Protein AF-A0A3R9EX61-F1 (afdb_monomer_lite)

Sequence (382 aa):
MPEFNLQQVPESCFEPVTIGGFVVTLVDIEPVDGGFRWIYRVDNVTPNSPALSNWVLAIEEPCLDFISDPRASEVFLTTDPAPTELFPVDFENPGRTPQPGCPEGSPCGAGIRLDGFAFIPDQGELGELQPGFSQLFAFTFNQPQIATTACASISAGGVTACGLICVPDCIVCPDACECPEDNNTFTCTATVPTSCFTIPEEVATEDVLFGFCIVDQEVVAPTEEDVCQAPAEVFVCGQTLICCCDVFPWTRTVTLDIQFNVPKTADCQTENLYECCFETITVEQTCFTCNIDDNPFPEEDLTCEDIEVIINSVVVNEAGTSADINYTVELPECEVPLEEPPVGTPPGNTCPPPAPAPRNTQPVNKTAINMPTVNSAKRRKR

pLDDT: mean 73.31, std 19.22, range [28.22, 94.25]

Organism: NCBI:txid285983

Radius of gyration: 32.58 Å; chains: 1; bounding box: 108×89×68 Å

Secondary structure (DSSP, 8-state):
------S---GGGGS-EEETTEEEEEEEEEEETTEEEEEEEEE--STTPPPEEEEEE---TTGGGGEEEEEEPPPEETTSPPPS--EE-----TTSS-PPPPPTT-TT-TTPPPPSEEE---SGGG--B-TTEEEEEEEEESS---EEEEEEEEEETTEEEEEEEEEE-----TTBPPPP----EEEEEEE--TTTEE--S---GGG-EEEEEEEEEEEEPPPTT--EEEEEEEEETTEEEEEEEEEEEEEEEEEEEEEEEEEEEETT--S-EEEEEEEEEEEEEEEEES-STT--S--SPPPTTS-EEEEEEEEE-TTSSEEEEEEEEEPPP-----PPPPSPPP----PPPPPPPP---PPP------------------

Structure (mmCIF, N/CA/C/O backbone):
data_AF-A0A3R9EX61-F1
#
_entry.id   AF-A0A3R9EX61-F1
#
loop_
_atom_site.group_PDB
_atom_site.id
_atom_site.type_symbol
_atom_site.label_atom_id
_atom_site.label_alt_id
_atom_site.label_comp_id
_atom_site.label_asym_id
_atom_site.label_entity_id
_atom_site.label_seq_id
_atom_site.pdbx_PDB_ins_code
_atom_site.Cartn_x
_atom_site.Cartn_y
_atom_site.Cartn_z
_atom_site.occupancy
_atom_site.B_iso_or_equiv
_atom_site.auth_seq_id
_atom_site.auth_comp_id
_atom_site.auth_asym_id
_atom_site.auth_atom_id
_atom_site.pdbx_PDB_model_num
ATOM 1 N N . MET A 1 1 ? -26.188 0.012 -15.722 1.00 29.38 1 MET A N 1
ATOM 2 C CA . MET A 1 1 ? -25.584 -1.028 -14.867 1.00 29.38 1 MET A CA 1
ATOM 3 C C . MET A 1 1 ? -26.025 -0.734 -13.444 1.00 29.38 1 MET A C 1
ATOM 5 O O . MET A 1 1 ? -26.056 0.446 -13.118 1.00 29.38 1 MET A O 1
ATOM 9 N N . PRO A 1 2 ? -26.483 -1.705 -12.640 1.00 29.55 2 PRO A N 1
ATOM 10 C CA . PRO A 1 2 ? -26.618 -1.470 -11.208 1.00 29.55 2 PRO A CA 1
ATOM 11 C C . PRO A 1 2 ? -25.205 -1.336 -10.630 1.00 29.55 2 PRO A C 1
ATOM 13 O O . PRO A 1 2 ? -24.363 -2.184 -10.909 1.00 29.55 2 PRO A O 1
ATOM 16 N N . GLU A 1 3 ? -24.944 -0.266 -9.886 1.00 30.55 3 GLU A N 1
ATOM 17 C CA . GLU A 1 3 ? -23.768 -0.157 -9.022 1.00 30.55 3 GLU A CA 1
ATOM 18 C C . GLU A 1 3 ? -23.909 -1.233 -7.939 1.00 30.55 3 GLU A C 1
ATOM 20 O O . GLU A 1 3 ? -24.864 -1.221 -7.156 1.00 30.55 3 GLU A O 1
ATOM 25 N N . PHE A 1 4 ? -23.027 -2.229 -7.964 1.00 35.84 4 PHE A N 1
ATOM 26 C CA . PHE A 1 4 ? -23.021 -3.305 -6.984 1.00 35.84 4 PHE A CA 1
ATOM 27 C C . PHE A 1 4 ? -22.034 -2.942 -5.887 1.00 35.84 4 PHE A C 1
ATOM 29 O O . PHE A 1 4 ? -20.831 -2.889 -6.108 1.00 35.84 4 PHE A O 1
ATOM 36 N N . ASN A 1 5 ? -22.572 -2.665 -4.703 1.00 35.84 5 ASN A N 1
ATOM 37 C CA . ASN A 1 5 ? -21.762 -2.482 -3.516 1.00 35.84 5 ASN A CA 1
ATOM 38 C C . ASN A 1 5 ? -21.137 -3.828 -3.131 1.00 35.84 5 ASN A C 1
ATOM 40 O O . ASN A 1 5 ? -21.852 -4.741 -2.704 1.00 35.84 5 ASN A O 1
ATOM 44 N N . LEU A 1 6 ? -19.810 -3.911 -3.251 1.00 43.50 6 LEU A N 1
ATOM 45 C CA . LEU A 1 6 ? -18.960 -4.722 -2.380 1.00 43.50 6 LEU A CA 1
ATOM 46 C C . LEU A 1 6 ? -19.533 -4.679 -0.962 1.00 43.50 6 LEU A C 1
ATOM 48 O O . LEU A 1 6 ? -19.964 -3.617 -0.515 1.00 43.50 6 LEU A O 1
ATOM 52 N N . GLN A 1 7 ? -19.629 -5.838 -0.314 1.00 48.97 7 GLN A N 1
ATOM 53 C CA . GLN A 1 7 ? -20.241 -6.049 0.997 1.00 48.97 7 GLN A CA 1
ATOM 54 C C . GLN A 1 7 ? -20.014 -4.845 1.931 1.00 48.97 7 GLN A C 1
ATOM 56 O O . GLN A 1 7 ? -18.936 -4.675 2.484 1.00 48.97 7 GLN A O 1
ATOM 61 N N . GLN A 1 8 ? -21.027 -3.973 2.033 1.00 64.50 8 GLN A N 1
ATOM 62 C CA . GLN A 1 8 ? -20.866 -2.652 2.638 1.00 64.50 8 GLN A CA 1
ATOM 63 C C . GLN A 1 8 ? -20.472 -2.813 4.098 1.00 64.50 8 GLN A C 1
ATOM 65 O O . GLN A 1 8 ? -21.170 -3.503 4.851 1.00 64.50 8 GLN A O 1
ATOM 70 N N . VAL A 1 9 ? -19.382 -2.154 4.492 1.00 75.75 9 VAL A N 1
ATOM 71 C CA . VAL A 1 9 ? -19.048 -1.930 5.897 1.00 75.75 9 VAL A CA 1
ATOM 72 C C . VAL A 1 9 ? -20.333 -1.521 6.627 1.00 75.75 9 VAL A C 1
ATOM 74 O O . VAL A 1 9 ? -20.986 -0.565 6.197 1.00 75.75 9 VAL A O 1
ATOM 77 N N . PRO A 1 10 ? -20.770 -2.271 7.660 1.00 82.56 10 PRO A N 1
ATOM 78 C CA . PRO A 1 10 ? -22.059 -2.027 8.293 1.00 82.56 10 PRO A CA 1
ATOM 79 C C . PRO A 1 10 ? -22.184 -0.571 8.740 1.00 82.56 10 PRO A C 1
ATOM 81 O O . PRO A 1 10 ? -21.234 -0.032 9.298 1.00 82.56 10 PRO A O 1
ATOM 84 N N . GLU A 1 11 ? -23.357 0.055 8.587 1.00 84.19 11 GLU A N 1
ATOM 85 C CA . GLU A 1 11 ? -23.569 1.443 9.048 1.00 84.19 11 GLU A CA 1
ATOM 86 C C . GLU A 1 11 ? -23.198 1.625 10.533 1.00 84.19 11 GLU A C 1
ATOM 88 O O . GLU A 1 11 ? -22.705 2.676 10.932 1.00 84.19 11 GLU A O 1
ATOM 93 N N . SER A 1 12 ? -23.349 0.569 11.344 1.00 86.75 12 SER A N 1
ATOM 94 C CA . SER A 1 12 ? -22.942 0.550 12.753 1.00 86.75 12 SER A CA 1
ATOM 95 C C . SER A 1 12 ? -21.441 0.752 12.977 1.00 86.75 12 SER A C 1
ATOM 97 O O . SER A 1 12 ? -21.043 1.118 14.076 1.00 86.75 12 SER A O 1
ATOM 99 N N . CYS A 1 13 ? -20.596 0.508 11.972 1.00 88.81 13 CYS A N 1
ATOM 100 C CA . CYS A 1 13 ? -19.159 0.755 12.070 1.00 88.81 13 CYS A CA 1
ATOM 101 C C . CYS A 1 13 ? -18.797 2.239 12.079 1.00 88.81 13 CYS A C 1
ATOM 103 O O . CYS A 1 13 ? -17.733 2.587 12.583 1.00 88.81 13 CYS A O 1
ATOM 105 N N . PHE A 1 14 ? -19.682 3.103 11.580 1.00 91.50 14 PHE A N 1
ATOM 106 C CA . PHE A 1 14 ? -19.500 4.554 11.580 1.00 91.50 14 PHE A CA 1
ATOM 107 C C . PHE A 1 14 ? -20.066 5.213 12.851 1.00 91.50 14 PHE A C 1
ATOM 109 O O . PHE A 1 14 ? -20.021 6.435 13.000 1.00 91.50 14 PHE A O 1
ATOM 116 N N . GLU A 1 15 ? -20.618 4.430 13.787 1.00 92.81 15 GLU A N 1
ATOM 117 C CA . GLU A 1 15 ? -21.086 4.953 15.070 1.00 92.81 15 GLU A CA 1
ATOM 118 C C . GLU A 1 15 ? -19.904 5.264 16.015 1.00 92.81 15 GLU A C 1
ATOM 120 O O . GLU A 1 15 ? -18.941 4.497 16.091 1.00 92.81 15 GLU A O 1
ATOM 125 N N . PRO A 1 16 ? -19.962 6.371 16.779 1.00 92.88 16 PRO A N 1
ATOM 126 C CA . PRO A 1 16 ? -18.891 6.763 17.691 1.00 92.88 16 PRO A CA 1
ATOM 127 C C . PRO A 1 16 ? -18.765 5.820 18.900 1.00 92.88 16 PRO A C 1
ATOM 129 O O . PRO A 1 16 ? -19.748 5.517 19.580 1.00 92.88 16 PRO A O 1
ATOM 132 N N . VAL A 1 17 ? -17.531 5.448 19.246 1.00 93.50 17 VAL A N 1
ATOM 133 C CA . VAL A 1 17 ? -17.179 4.597 20.391 1.00 93.50 17 VAL A CA 1
ATOM 134 C C . VAL A 1 17 ? -16.391 5.387 21.433 1.00 93.50 17 VAL A C 1
ATOM 136 O O . VAL A 1 17 ? -15.344 5.962 21.150 1.00 93.50 17 VAL A O 1
ATOM 139 N N . THR A 1 18 ? -16.854 5.378 22.683 1.00 92.06 18 THR A N 1
ATOM 140 C CA . THR A 1 18 ? -16.151 6.047 23.786 1.00 92.06 18 THR A CA 1
ATOM 141 C C . THR A 1 18 ? -15.104 5.133 24.425 1.00 92.06 18 THR A C 1
ATOM 143 O O . THR A 1 18 ? -15.446 4.087 24.979 1.00 92.06 18 THR A O 1
ATOM 146 N N . ILE A 1 19 ? -13.841 5.567 24.449 1.00 90.19 19 ILE A N 1
ATOM 147 C CA . ILE A 1 19 ? -12.711 4.850 25.058 1.00 90.19 19 ILE A CA 1
ATOM 148 C C . ILE A 1 19 ? -11.944 5.802 25.977 1.00 90.19 19 ILE A C 1
ATOM 150 O O . ILE A 1 19 ? -11.326 6.757 25.525 1.00 90.19 19 ILE A O 1
ATOM 154 N N . GLY A 1 20 ? -11.978 5.569 27.292 1.00 82.56 20 GLY A N 1
ATOM 155 C CA . GLY A 1 20 ? -11.107 6.289 28.238 1.00 82.56 20 GLY A CA 1
ATOM 156 C C . GLY A 1 20 ? -11.262 7.814 28.285 1.00 82.56 20 GLY A C 1
ATOM 157 O O . GLY A 1 20 ? -10.334 8.492 28.709 1.00 82.56 20 GLY A O 1
ATOM 158 N N . GLY A 1 21 ? -12.407 8.356 27.856 1.00 85.56 21 GLY A N 1
ATOM 159 C CA . GLY A 1 21 ? -12.638 9.804 27.760 1.00 85.56 21 GLY A CA 1
ATOM 160 C C . GLY A 1 21 ? -12.401 10.405 26.369 1.00 85.56 21 GLY A C 1
ATOM 161 O O . GLY A 1 21 ? -12.638 11.600 26.186 1.00 85.56 21 GLY A O 1
ATOM 162 N N . PHE A 1 22 ? -12.008 9.578 25.402 1.00 90.62 22 PHE A N 1
ATOM 163 C CA . PHE A 1 22 ? -11.930 9.903 23.983 1.00 90.62 22 PHE A CA 1
ATOM 164 C C . PHE A 1 22 ? -13.125 9.302 23.240 1.00 90.62 22 PHE A C 1
ATOM 166 O O . PHE A 1 22 ? -13.685 8.293 23.679 1.00 90.62 22 PHE A O 1
ATOM 173 N N . VAL A 1 23 ? -13.516 9.915 22.127 1.00 93.31 23 VAL A N 1
ATOM 174 C CA . VAL A 1 23 ? -14.507 9.366 21.195 1.00 93.31 23 VAL A CA 1
ATOM 175 C C . VAL A 1 23 ? -13.802 8.999 19.900 1.00 93.31 23 VAL A C 1
ATOM 177 O O . VAL A 1 23 ? -13.074 9.809 19.339 1.00 93.31 23 VAL A O 1
ATOM 180 N N . VAL A 1 24 ? -14.008 7.764 19.463 1.00 93.69 24 VAL A N 1
ATOM 181 C CA . VAL A 1 24 ? -13.420 7.151 18.275 1.00 93.69 24 VAL A CA 1
ATOM 182 C C . VAL A 1 24 ? -14.506 6.951 17.245 1.00 93.69 24 VAL A C 1
ATOM 184 O O . VAL A 1 24 ? -15.507 6.314 17.555 1.00 93.69 24 VAL A O 1
ATOM 187 N N . THR A 1 25 ? -14.308 7.437 16.029 1.00 94.25 25 THR A N 1
ATOM 188 C CA . THR A 1 25 ? -15.283 7.251 14.949 1.00 94.25 25 THR A CA 1
ATOM 189 C C . THR A 1 25 ? -14.553 6.871 13.672 1.00 94.25 25 THR A C 1
ATOM 191 O O . THR A 1 25 ? -13.646 7.594 13.271 1.00 94.25 25 THR A O 1
ATOM 194 N N . LEU A 1 26 ? -14.937 5.773 13.020 1.00 94.00 26 LEU A N 1
ATOM 195 C CA . LEU A 1 26 ? -14.580 5.549 11.618 1.00 94.00 26 LEU A CA 1
ATOM 196 C C . LEU A 1 26 ? -15.405 6.535 10.791 1.00 94.00 26 LEU A C 1
ATOM 198 O O . LEU A 1 26 ? -16.632 6.470 10.818 1.00 94.00 26 LEU A O 1
ATOM 202 N N . VAL A 1 27 ? -14.750 7.501 10.152 1.00 92.69 27 VAL A N 1
ATOM 203 C CA . VAL A 1 27 ? -15.439 8.590 9.446 1.00 92.69 27 VAL A CA 1
ATOM 204 C C . VAL A 1 27 ? -15.579 8.327 7.959 1.00 92.69 27 VAL A C 1
ATOM 206 O O . VAL A 1 27 ? -16.580 8.751 7.389 1.00 92.69 27 VAL A O 1
ATOM 209 N N . ASP A 1 28 ? -14.617 7.631 7.350 1.00 91.19 28 ASP A N 1
ATOM 210 C CA . ASP A 1 28 ? -14.663 7.315 5.926 1.00 91.19 28 ASP A CA 1
ATOM 211 C C . ASP A 1 28 ? -13.782 6.112 5.563 1.00 91.19 28 ASP A C 1
ATOM 213 O O . ASP A 1 28 ? -12.865 5.743 6.308 1.00 91.19 28 ASP A O 1
ATOM 217 N N . ILE A 1 29 ? -14.074 5.522 4.402 1.00 90.44 29 ILE A N 1
ATOM 218 C CA . ILE A 1 29 ? -13.238 4.533 3.724 1.00 90.44 29 ILE A CA 1
ATOM 219 C C . ILE A 1 29 ? -13.168 4.905 2.242 1.00 90.44 29 ILE A C 1
ATOM 221 O O . ILE A 1 29 ? -14.112 4.680 1.482 1.00 90.44 29 ILE A O 1
ATOM 225 N N . GLU A 1 30 ? -12.027 5.440 1.822 1.00 89.19 30 GLU A N 1
ATOM 226 C CA . GLU A 1 30 ? -11.845 5.983 0.474 1.00 89.19 30 GLU A CA 1
ATOM 227 C C . GLU A 1 30 ? -11.033 5.017 -0.407 1.00 89.19 30 GLU A C 1
ATOM 229 O O . GLU A 1 30 ? -10.030 4.473 0.061 1.00 89.19 30 GLU A O 1
ATOM 234 N N . PRO A 1 31 ? -11.412 4.788 -1.677 1.00 83.50 31 PRO A N 1
ATOM 235 C CA . PRO A 1 31 ? -10.560 4.064 -2.617 1.00 83.50 31 PRO A CA 1
ATOM 236 C C . PRO A 1 31 ? -9.322 4.900 -2.966 1.00 83.50 31 PRO A C 1
ATOM 238 O O . PRO A 1 31 ? -9.430 6.094 -3.253 1.00 83.50 31 PRO A O 1
ATOM 241 N N . VAL A 1 32 ? -8.151 4.268 -2.947 1.00 83.56 32 VAL A N 1
ATOM 242 C CA . VAL A 1 32 ? -6.855 4.869 -3.290 1.00 83.56 32 VAL A CA 1
ATOM 243 C C . VAL A 1 32 ? -6.037 3.887 -4.123 1.00 83.56 32 VAL A C 1
ATOM 245 O O . VAL A 1 32 ? -6.318 2.687 -4.126 1.00 83.56 32 VAL A O 1
ATOM 248 N N . ASP A 1 33 ? -5.002 4.375 -4.803 1.00 71.00 33 ASP A N 1
ATOM 249 C CA . ASP A 1 33 ? -4.057 3.491 -5.485 1.00 71.00 33 ASP A CA 1
ATOM 250 C C . ASP A 1 33 ? -3.429 2.537 -4.455 1.00 71.00 33 ASP A C 1
ATOM 252 O O . ASP A 1 33 ? -2.904 2.967 -3.424 1.00 71.00 33 ASP A O 1
ATOM 256 N N . GLY A 1 34 ? -3.549 1.231 -4.700 1.00 72.06 34 GLY A N 1
ATOM 257 C CA . GLY A 1 34 ? -3.075 0.196 -3.779 1.00 72.06 34 GLY A CA 1
ATOM 258 C C . GLY A 1 34 ? -4.013 -0.145 -2.611 1.00 72.06 34 GLY A C 1
ATOM 259 O O . GLY A 1 34 ? -3.553 -0.755 -1.648 1.00 72.06 34 GLY A O 1
ATOM 260 N N . GLY A 1 35 ? -5.302 0.228 -2.652 1.00 84.81 35 GLY A N 1
ATOM 261 C CA . GLY A 1 35 ? -6.319 -0.334 -1.751 1.00 84.81 35 GLY A CA 1
ATOM 262 C C . GLY A 1 35 ? -7.368 0.656 -1.245 1.00 84.81 35 GLY A C 1
ATOM 263 O O . GLY A 1 35 ? -7.920 1.462 -1.993 1.00 84.81 35 GLY A O 1
ATOM 264 N N . PHE A 1 36 ? -7.679 0.573 0.051 1.00 89.19 36 PHE A N 1
ATOM 265 C CA . PHE A 1 36 ? -8.675 1.431 0.694 1.00 89.19 36 PHE A CA 1
ATOM 266 C C . PHE A 1 36 ? -8.099 2.144 1.910 1.00 89.19 36 PHE A C 1
ATOM 268 O O . PHE A 1 36 ? -7.546 1.513 2.810 1.00 89.19 36 PHE A O 1
ATOM 275 N N . ARG A 1 37 ? -8.266 3.464 1.966 1.00 91.62 37 ARG A N 1
ATOM 276 C CA . ARG A 1 37 ? -7.829 4.293 3.085 1.00 91.62 37 ARG A CA 1
ATOM 277 C C . ARG A 1 37 ? -8.911 4.349 4.154 1.00 91.62 37 ARG A C 1
ATOM 279 O O . ARG A 1 37 ? -9.964 4.938 3.938 1.00 91.62 37 ARG A O 1
ATOM 286 N N . TRP A 1 38 ? -8.629 3.775 5.318 1.00 93.38 38 TRP A N 1
ATOM 287 C CA . TRP A 1 38 ? -9.512 3.802 6.484 1.00 93.38 38 TRP A CA 1
ATOM 288 C C . TRP A 1 38 ? -9.211 5.031 7.327 1.00 93.38 38 TRP A C 1
ATOM 290 O O . TRP A 1 38 ? -8.085 5.180 7.795 1.00 93.38 38 TRP A O 1
ATOM 300 N N . ILE A 1 39 ? -10.202 5.899 7.535 1.00 94.12 39 ILE A N 1
ATOM 301 C CA . ILE A 1 39 ? -10.017 7.184 8.216 1.00 94.12 39 ILE A CA 1
ATOM 302 C C . ILE A 1 39 ? -10.778 7.182 9.539 1.00 94.12 39 ILE A C 1
ATOM 304 O O . ILE A 1 39 ? -12.006 7.145 9.577 1.00 94.12 39 ILE A O 1
ATOM 308 N N . TYR A 1 40 ? -10.046 7.280 10.643 1.00 93.81 40 TYR A N 1
ATOM 309 C CA . TYR A 1 40 ? -10.580 7.396 11.994 1.00 93.81 40 TYR A CA 1
ATOM 310 C C . TYR A 1 40 ? -10.448 8.828 12.498 1.00 93.81 40 TYR A C 1
ATOM 312 O O . TYR A 1 40 ? -9.406 9.460 12.364 1.00 93.81 40 TYR A O 1
ATOM 320 N N . ARG A 1 41 ? -11.488 9.328 13.157 1.00 93.69 41 ARG A N 1
ATOM 321 C CA . ARG A 1 41 ? -11.461 10.565 13.932 1.00 93.69 41 ARG A CA 1
ATOM 322 C C . ARG A 1 41 ? -11.404 10.239 15.414 1.00 93.69 41 ARG A C 1
ATOM 324 O O . ARG A 1 41 ? -12.192 9.430 15.907 1.00 93.69 41 ARG A O 1
ATOM 331 N N . VAL A 1 42 ? -10.512 10.922 16.122 1.00 92.75 42 VAL A N 1
ATOM 332 C CA . VAL A 1 42 ? -10.388 10.830 17.577 1.00 92.75 42 VAL A CA 1
ATOM 333 C C . VAL A 1 42 ? -10.664 12.188 18.187 1.00 92.75 42 VAL A C 1
ATOM 335 O O . VAL A 1 42 ? -9.979 13.158 17.879 1.00 92.75 42 VAL A O 1
ATOM 338 N N . ASP A 1 43 ? -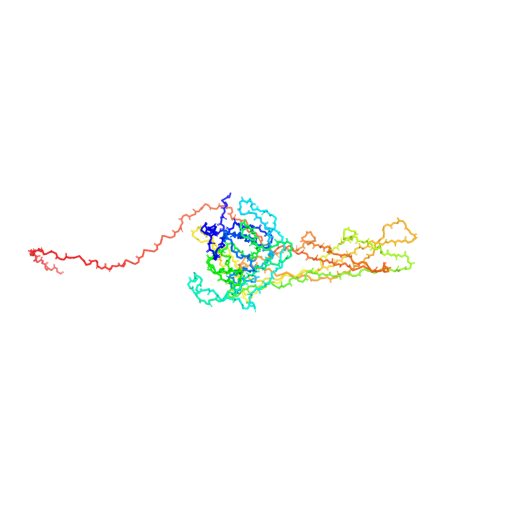11.656 12.253 19.069 1.00 92.81 43 ASP A N 1
ATOM 339 C CA . ASP A 1 43 ? -12.034 13.463 19.789 1.00 92.81 43 ASP A CA 1
ATOM 340 C C . ASP A 1 43 ? -11.662 13.347 21.267 1.00 92.81 43 ASP A C 1
ATOM 342 O O . ASP A 1 43 ? -12.112 12.433 21.967 1.00 92.81 43 ASP A O 1
ATOM 346 N N . ASN A 1 44 ? -10.911 14.316 21.787 1.00 90.94 44 ASN A N 1
ATOM 347 C CA . ASN A 1 44 ? -10.654 14.413 23.218 1.00 90.94 44 ASN A CA 1
ATOM 348 C C . ASN A 1 44 ? -11.734 15.270 23.900 1.00 90.94 44 ASN A C 1
ATOM 350 O O . ASN A 1 44 ? -11.548 16.451 24.197 1.00 90.94 44 ASN A O 1
ATOM 354 N N . VAL A 1 45 ? -12.901 14.670 24.136 1.00 82.75 45 VAL A N 1
ATOM 355 C CA . VAL A 1 45 ? -14.100 15.374 24.632 1.00 82.75 45 VAL A CA 1
ATOM 356 C C . VAL A 1 45 ? -14.129 15.582 26.148 1.00 82.75 45 VAL A C 1
ATOM 358 O O . VAL A 1 45 ? -15.039 16.234 26.663 1.00 82.75 45 VAL A O 1
ATOM 361 N N . THR A 1 46 ? -13.173 15.019 26.890 1.00 80.19 46 THR A N 1
ATOM 362 C CA . THR A 1 46 ? -13.189 15.047 28.358 1.00 80.19 46 THR A CA 1
ATOM 363 C C . THR A 1 46 ? -12.449 16.273 28.900 1.00 80.19 46 THR A C 1
ATOM 365 O O . THR A 1 46 ? -11.240 16.391 28.714 1.00 80.19 46 THR A O 1
ATOM 368 N N . PRO A 1 47 ? -13.114 17.180 29.642 1.00 75.06 47 PRO A N 1
ATOM 369 C CA . PRO A 1 47 ? -12.435 18.328 30.232 1.00 75.06 47 PRO A CA 1
ATOM 370 C C . PRO A 1 47 ? -11.359 17.890 31.239 1.00 75.06 47 PRO A C 1
ATOM 372 O O . PRO A 1 47 ? -11.668 17.214 32.222 1.00 75.06 47 PRO A O 1
ATOM 375 N N . ASN A 1 48 ? -10.120 18.355 31.044 1.00 77.00 48 ASN A N 1
ATOM 376 C CA . ASN A 1 48 ? -8.931 18.035 31.857 1.00 77.00 48 ASN A CA 1
ATOM 377 C C . ASN A 1 48 ? -8.406 16.590 31.739 1.00 77.00 48 ASN A C 1
ATOM 379 O O . ASN A 1 48 ? -7.713 16.125 32.648 1.00 77.00 48 ASN A O 1
ATOM 383 N N . SER A 1 49 ? -8.721 15.868 30.662 1.00 79.31 49 SER A N 1
ATOM 384 C CA . SER A 1 49 ? -7.983 14.644 30.332 1.00 79.31 49 SER A CA 1
ATOM 385 C C . SER A 1 49 ? -6.520 14.976 29.988 1.00 79.31 49 SER A C 1
ATOM 387 O O . SER A 1 49 ? -6.218 16.085 29.534 1.00 79.31 49 SER A O 1
ATOM 389 N N . PRO A 1 50 ? -5.584 14.040 30.211 1.00 80.75 50 PRO A N 1
ATOM 390 C CA . PRO A 1 50 ? -4.259 14.141 29.620 1.00 80.75 50 PRO A CA 1
ATOM 391 C C . PRO A 1 50 ? -4.357 14.133 28.091 1.00 80.75 50 PRO A C 1
ATOM 393 O O . PRO A 1 50 ? -5.314 13.593 27.526 1.00 80.75 50 PRO A O 1
ATOM 396 N N . ALA A 1 51 ? -3.350 14.692 27.430 1.00 82.06 51 ALA A N 1
ATOM 397 C CA . ALA A 1 51 ? -3.243 14.583 25.986 1.00 82.06 51 ALA A CA 1
ATOM 398 C C . ALA A 1 51 ? -3.037 13.119 25.562 1.00 82.06 51 ALA A C 1
ATOM 400 O O . ALA A 1 51 ? -2.482 12.310 26.321 1.00 82.06 51 ALA A O 1
ATOM 401 N N . LEU A 1 52 ? -3.520 12.774 24.366 1.00 81.31 52 LEU A N 1
ATOM 402 C CA . LEU A 1 52 ? -3.296 11.452 23.786 1.00 81.31 52 LEU A CA 1
ATOM 403 C C . LEU A 1 52 ? -1.791 11.235 23.615 1.00 81.31 52 LEU A C 1
ATOM 405 O O . LEU A 1 52 ? -1.137 12.020 22.939 1.00 81.31 52 LEU A O 1
ATOM 409 N N . SER A 1 53 ? -1.263 10.177 24.228 1.00 73.12 53 SER A N 1
ATOM 410 C CA . SER A 1 53 ? 0.163 9.825 24.141 1.00 73.12 53 SER A CA 1
ATOM 411 C C . SER A 1 53 ? 0.431 8.652 23.207 1.00 73.12 53 SER A C 1
ATOM 413 O O . SER A 1 53 ? 1.495 8.582 22.608 1.00 73.12 53 SER A O 1
ATOM 415 N N . ASN A 1 54 ? -0.514 7.719 23.096 1.00 75.69 54 ASN A N 1
ATOM 416 C CA . ASN A 1 54 ? -0.430 6.588 22.181 1.00 75.69 54 ASN A CA 1
ATOM 417 C C . ASN A 1 54 ? -1.838 6.050 21.909 1.00 75.69 54 ASN A C 1
ATOM 419 O O . ASN A 1 54 ? -2.683 6.023 22.811 1.00 75.69 54 ASN A O 1
ATOM 423 N N . TRP A 1 55 ? -2.062 5.578 20.694 1.00 82.62 55 TRP A N 1
ATOM 424 C CA . TRP A 1 55 ? -3.254 4.860 20.277 1.00 82.62 55 TRP A CA 1
ATOM 425 C C . TRP A 1 55 ? -2.832 3.604 19.530 1.00 82.62 55 TRP A C 1
ATOM 427 O O . TRP A 1 55 ? -2.010 3.695 18.625 1.00 82.62 55 TRP A O 1
ATOM 437 N N . VAL A 1 56 ? -3.435 2.457 19.842 1.00 81.50 56 VAL A N 1
ATOM 438 C CA . VAL A 1 56 ? -3.145 1.176 19.182 1.00 81.50 56 VAL A CA 1
ATOM 439 C C . VAL A 1 56 ? -4.433 0.513 18.712 1.00 81.50 56 VAL A C 1
ATOM 441 O O . VAL A 1 56 ? -5.357 0.352 19.509 1.00 81.50 56 VAL A O 1
ATOM 444 N N . LEU A 1 57 ? -4.468 0.077 17.455 1.00 84.00 57 LEU A N 1
ATOM 445 C CA . LEU A 1 57 ? -5.514 -0.772 16.879 1.00 84.00 57 LEU A CA 1
ATOM 446 C C . LEU A 1 57 ? -5.035 -2.217 16.839 1.00 84.00 57 LEU A C 1
ATOM 448 O O . LEU A 1 57 ? -4.018 -2.484 16.212 1.00 84.00 57 LEU A O 1
ATOM 452 N N . ALA A 1 58 ? -5.753 -3.143 17.472 1.00 83.00 58 ALA A N 1
ATOM 453 C CA . ALA A 1 58 ? -5.447 -4.568 17.402 1.00 83.00 58 ALA A CA 1
ATOM 454 C C . ALA A 1 58 ? -5.874 -5.123 16.040 1.00 83.00 58 ALA A C 1
ATOM 456 O O . ALA A 1 58 ? -7.016 -5.534 15.850 1.00 83.00 58 ALA A O 1
ATOM 457 N N . ILE A 1 59 ? -4.945 -5.085 15.095 1.00 79.94 59 ILE A N 1
ATOM 458 C CA . ILE A 1 59 ? -5.018 -5.801 13.828 1.00 79.94 59 ILE A CA 1
ATOM 459 C C . ILE A 1 59 ? -3.951 -6.882 13.954 1.00 79.94 59 ILE A C 1
ATOM 461 O O . ILE A 1 59 ? -2.791 -6.559 14.185 1.00 79.94 59 ILE A O 1
ATOM 465 N N . GLU A 1 60 ? -4.354 -8.149 13.938 1.00 73.75 60 GLU A N 1
ATOM 466 C CA . GLU A 1 60 ? -3.448 -9.274 14.191 1.00 73.75 60 GLU A CA 1
ATOM 467 C C . GLU A 1 60 ? -2.749 -9.718 12.898 1.00 73.75 60 GLU A C 1
ATOM 469 O O . GLU A 1 60 ? -3.234 -9.465 11.793 1.00 73.75 60 GLU A O 1
ATOM 474 N N . GLU A 1 61 ? -1.602 -10.391 13.019 1.00 72.56 61 GLU A N 1
ATOM 475 C CA . GLU A 1 61 ? -0.991 -11.078 11.876 1.00 72.56 61 GLU A CA 1
ATOM 476 C C . GLU A 1 61 ? -1.943 -12.178 11.353 1.00 72.56 61 GLU A C 1
ATOM 478 O O . GLU A 1 61 ? -2.580 -12.871 12.153 1.00 72.56 61 GLU A O 1
ATOM 483 N N . PRO A 1 62 ? -2.049 -12.367 10.026 1.00 76.88 62 PRO A N 1
ATOM 484 C CA . PRO A 1 62 ? -1.261 -11.716 8.973 1.00 76.88 62 PRO A CA 1
ATOM 485 C C . PRO A 1 62 ? -1.894 -10.421 8.426 1.00 76.88 62 PRO A C 1
ATOM 487 O O . PRO A 1 62 ? -1.357 -9.821 7.505 1.00 76.88 62 PRO A O 1
ATOM 490 N N . CYS A 1 63 ? -3.024 -9.949 8.970 1.00 82.06 63 CYS A N 1
ATOM 491 C CA . CYS A 1 63 ? -3.702 -8.757 8.444 1.00 82.06 63 CYS A CA 1
ATOM 492 C C . CYS A 1 63 ? -2.850 -7.481 8.536 1.00 82.06 63 CYS A C 1
ATOM 494 O O . CYS A 1 63 ? -3.031 -6.559 7.743 1.00 82.06 63 CYS A O 1
ATOM 496 N N . LEU A 1 64 ? -1.915 -7.433 9.488 1.00 79.69 64 LEU A N 1
ATOM 497 C CA . LEU A 1 64 ? -0.919 -6.367 9.611 1.00 79.69 64 LEU A CA 1
ATOM 498 C C . LEU A 1 64 ? -0.102 -6.138 8.332 1.00 79.69 64 LEU A C 1
ATOM 500 O O . LEU A 1 64 ? 0.241 -4.990 8.056 1.00 79.69 64 LEU A O 1
ATOM 504 N N . ASP A 1 65 ? 0.173 -7.184 7.549 1.00 80.25 65 ASP A N 1
ATOM 505 C CA . ASP A 1 65 ? 1.029 -7.102 6.357 1.00 80.25 65 ASP A CA 1
ATOM 506 C C . ASP A 1 65 ? 0.368 -6.327 5.206 1.00 80.25 65 ASP A C 1
ATOM 508 O O . ASP A 1 65 ? 1.045 -5.860 4.293 1.00 80.25 65 ASP A O 1
ATOM 512 N N . PHE A 1 66 ? -0.952 -6.127 5.267 1.00 83.44 66 PHE A N 1
ATOM 513 C CA . PHE A 1 66 ? -1.703 -5.363 4.270 1.00 83.44 66 PHE A CA 1
ATOM 514 C C . PHE A 1 66 ? -1.837 -3.873 4.612 1.00 83.44 66 PHE A C 1
ATOM 516 O O . PHE A 1 66 ? -2.489 -3.143 3.864 1.00 83.44 66 PHE A O 1
ATOM 523 N N . ILE A 1 67 ? -1.266 -3.411 5.730 1.00 85.38 67 ILE A N 1
ATOM 524 C CA . ILE A 1 67 ? -1.316 -2.003 6.142 1.00 85.38 67 ILE A CA 1
ATOM 525 C C . ILE A 1 67 ? -0.137 -1.225 5.549 1.00 85.38 67 ILE A C 1
ATOM 527 O O . ILE A 1 67 ? 1.022 -1.600 5.715 1.00 85.38 67 ILE A O 1
ATOM 531 N N . SER A 1 68 ? -0.426 -0.083 4.929 1.00 85.31 68 SER A N 1
ATOM 532 C CA . SER A 1 68 ? 0.565 0.834 4.359 1.00 85.31 68 SER A CA 1
ATOM 533 C C . SER A 1 68 ? 0.126 2.304 4.475 1.00 85.31 68 SER A C 1
ATOM 535 O O . SER A 1 68 ? -0.963 2.597 4.968 1.00 85.31 68 SER A O 1
ATOM 537 N N . ASP A 1 69 ? 0.993 3.237 4.057 1.00 86.19 69 ASP A N 1
ATOM 538 C CA . ASP A 1 69 ? 0.712 4.684 3.924 1.00 86.19 69 ASP A CA 1
ATOM 539 C C . ASP A 1 69 ? -0.114 5.304 5.074 1.00 86.19 69 ASP A C 1
ATOM 541 O O . ASP A 1 69 ? -1.225 5.801 4.857 1.00 86.19 69 ASP A O 1
ATOM 545 N N . PRO A 1 70 ? 0.366 5.277 6.326 1.00 86.62 70 PRO A N 1
ATOM 546 C CA . PRO A 1 70 ? -0.351 5.924 7.401 1.00 86.62 70 PRO A CA 1
ATOM 547 C C . PRO A 1 70 ? -0.138 7.423 7.403 1.00 86.62 70 PRO A C 1
ATOM 549 O O . PRO A 1 70 ? 0.924 7.965 7.085 1.00 86.62 70 PRO A O 1
ATOM 552 N N . ARG A 1 71 ? -1.212 8.097 7.787 1.00 88.31 71 ARG A N 1
ATOM 553 C CA . ARG A 1 71 ? -1.334 9.540 7.724 1.00 88.31 71 ARG A CA 1
ATOM 554 C C . ARG A 1 71 ? -2.082 10.073 8.927 1.00 88.31 71 ARG A C 1
ATOM 556 O O . ARG A 1 71 ? -2.902 9.378 9.526 1.00 88.31 71 ARG A O 1
ATOM 563 N N . ALA A 1 72 ? -1.854 11.339 9.233 1.00 88.44 72 ALA A N 1
ATOM 564 C CA . ALA A 1 72 ? -2.642 12.066 10.212 1.00 88.44 72 ALA A CA 1
ATOM 565 C C . ALA A 1 72 ? -2.928 13.493 9.743 1.00 88.44 72 ALA A C 1
ATOM 567 O O . ALA A 1 72 ? -2.196 14.053 8.928 1.00 88.44 72 ALA A O 1
ATOM 568 N N . SER A 1 73 ? -3.995 14.096 10.258 1.00 89.94 73 SER A N 1
ATOM 569 C CA . SER A 1 73 ? -4.230 15.531 10.081 1.00 89.94 73 SER A CA 1
ATOM 570 C C . SER A 1 73 ? -3.480 16.356 11.132 1.00 89.94 73 SER A C 1
ATOM 572 O O . SER A 1 73 ? -3.068 15.838 12.174 1.00 89.94 73 SER A O 1
ATOM 574 N N . GLU A 1 74 ? -3.409 17.673 10.924 1.00 87.62 74 GLU A N 1
ATOM 575 C CA . GLU A 1 74 ? -3.210 18.616 12.032 1.00 87.62 74 GLU A CA 1
ATOM 576 C C . GLU A 1 74 ? -4.312 18.447 13.095 1.00 87.62 74 GLU A C 1
ATOM 578 O O . GLU A 1 74 ? -5.405 17.937 12.816 1.00 87.62 74 GLU A O 1
ATOM 583 N N . VAL A 1 75 ? -4.038 18.894 14.319 1.00 88.94 75 VAL A N 1
ATOM 584 C CA . VAL A 1 75 ? -5.024 18.936 15.403 1.00 88.94 75 VAL A CA 1
ATOM 585 C C . VAL A 1 75 ? -5.976 20.123 15.201 1.00 88.94 75 VAL A C 1
ATOM 587 O O . VAL A 1 75 ? -5.547 21.266 15.054 1.00 88.94 75 VAL A O 1
ATOM 590 N N . PHE A 1 76 ? -7.284 19.870 15.246 1.00 90.75 76 PHE A N 1
ATOM 591 C CA . PHE A 1 76 ? -8.336 20.870 15.017 1.00 90.75 76 PHE A CA 1
ATOM 592 C C . PHE A 1 76 ? -9.359 20.885 16.159 1.00 90.75 76 PHE A C 1
ATOM 594 O O . PHE A 1 76 ? -9.431 19.950 16.953 1.00 90.75 76 PHE A O 1
ATOM 601 N N . LEU A 1 77 ? -10.142 21.959 16.306 1.00 89.88 77 LEU A N 1
ATOM 602 C CA . LEU A 1 77 ? -11.163 22.018 17.359 1.00 89.88 77 LEU A CA 1
ATOM 603 C C . LEU A 1 77 ? -12.267 20.996 17.082 1.00 89.88 77 LEU A C 1
ATOM 605 O O . LEU A 1 77 ? -12.732 20.868 15.954 1.00 89.88 77 LEU A O 1
ATOM 609 N N . THR A 1 78 ? -12.783 20.338 18.121 1.00 88.50 78 THR A N 1
ATOM 610 C CA . THR A 1 78 ? -13.834 19.315 17.961 1.00 88.50 78 THR A CA 1
ATOM 611 C C . THR A 1 78 ? -15.109 19.843 17.298 1.00 88.50 78 THR A C 1
ATOM 613 O O . THR A 1 78 ? -15.862 19.082 16.688 1.00 88.50 78 THR A O 1
ATOM 616 N N . THR A 1 79 ? -15.358 21.148 17.406 1.00 86.69 79 THR A N 1
ATOM 617 C CA . THR A 1 79 ? -16.499 21.835 16.792 1.00 86.69 79 THR A CA 1
ATOM 618 C C . THR A 1 79 ? -16.298 22.194 15.325 1.00 86.69 79 THR A C 1
ATOM 620 O O . THR A 1 79 ? -17.276 22.536 14.660 1.00 86.69 79 THR A O 1
ATOM 623 N N . ASP A 1 80 ? -15.060 22.162 14.841 1.00 87.00 80 ASP A N 1
ATOM 624 C CA . ASP A 1 80 ? -14.722 22.550 13.480 1.00 87.00 80 ASP A CA 1
ATOM 625 C C . ASP A 1 80 ? -14.946 21.369 12.519 1.00 87.00 80 ASP A C 1
ATOM 627 O O . ASP A 1 80 ? -14.920 20.200 12.932 1.00 87.00 80 ASP A O 1
ATOM 631 N N . PRO A 1 81 ? -15.218 21.645 11.229 1.00 86.06 81 PRO A N 1
ATOM 632 C CA . PRO A 1 81 ? -15.212 20.598 10.217 1.00 86.06 81 PRO A CA 1
ATOM 633 C C . PRO A 1 81 ? -13.831 19.936 10.162 1.00 86.06 81 PRO A C 1
ATOM 635 O O . PRO A 1 81 ? -12.811 20.606 10.323 1.00 86.06 81 PRO A O 1
ATOM 638 N N . ALA A 1 82 ? -13.812 18.624 9.927 1.00 87.00 82 ALA A N 1
ATOM 639 C CA . ALA A 1 82 ? -12.559 17.898 9.805 1.00 87.00 82 ALA A CA 1
ATOM 640 C C . ALA A 1 82 ? -11.769 18.408 8.580 1.00 87.00 82 ALA A C 1
ATOM 642 O O . ALA A 1 82 ? -12.376 18.640 7.527 1.00 87.00 82 ALA A O 1
ATOM 643 N N . PRO A 1 83 ? -10.447 18.613 8.703 1.00 86.75 83 PRO A N 1
ATOM 644 C CA . PRO A 1 83 ? -9.598 18.943 7.567 1.00 86.75 83 PRO A CA 1
ATOM 645 C C . PRO A 1 83 ? -9.586 17.778 6.573 1.00 86.75 83 PRO A C 1
ATOM 647 O O . PRO A 1 83 ? -9.698 16.619 6.960 1.00 86.75 83 PRO A O 1
ATOM 650 N N . THR A 1 84 ? -9.438 18.089 5.288 1.00 84.19 84 THR A N 1
ATOM 651 C CA . THR A 1 84 ? -9.326 17.074 4.226 1.00 84.19 84 THR A CA 1
ATOM 652 C C . THR A 1 84 ? -7.882 16.654 3.964 1.00 84.19 84 THR A C 1
ATOM 654 O O . THR A 1 84 ? -7.642 15.664 3.286 1.00 84.19 84 THR A O 1
ATOM 657 N N . GLU A 1 85 ? -6.912 17.432 4.442 1.00 86.75 85 GLU A N 1
ATOM 658 C CA . GLU A 1 85 ? -5.493 17.171 4.214 1.00 86.75 85 GLU A CA 1
ATOM 659 C C . GLU A 1 85 ? -4.941 16.200 5.265 1.00 86.75 85 GLU A C 1
ATOM 661 O O . GLU A 1 85 ? -5.151 16.376 6.469 1.00 86.75 85 GLU A O 1
ATOM 666 N N . LEU A 1 86 ? -4.244 15.166 4.786 1.00 88.81 86 LEU A N 1
ATOM 667 C CA . LEU A 1 86 ? -3.637 14.108 5.587 1.00 88.81 86 LEU A CA 1
ATOM 668 C C . LEU A 1 86 ? -2.145 14.009 5.254 1.00 88.81 86 LEU A C 1
ATOM 670 O O . LEU A 1 86 ? -1.765 13.702 4.118 1.00 88.81 86 LEU A O 1
ATOM 674 N N . PHE A 1 87 ? -1.307 14.236 6.259 1.00 86.88 87 PHE A N 1
ATOM 675 C CA . PHE A 1 87 ? 0.146 14.245 6.150 1.00 86.88 87 PHE A CA 1
ATOM 676 C C . PHE A 1 87 ? 0.710 12.851 6.437 1.00 86.88 87 PHE A C 1
ATOM 678 O O . PHE A 1 87 ? 0.222 12.203 7.366 1.00 86.88 87 PHE A O 1
ATOM 685 N N . PRO A 1 88 ? 1.720 12.379 5.682 1.00 84.50 88 PRO A N 1
ATOM 686 C CA . PRO A 1 88 ? 2.442 11.153 6.015 1.00 84.50 88 PRO A CA 1
ATOM 687 C C . PRO A 1 88 ? 3.007 11.226 7.434 1.00 84.50 88 PRO A C 1
ATOM 689 O O . PRO A 1 88 ? 3.549 12.262 7.826 1.00 84.50 88 PRO A O 1
ATOM 692 N N . VAL A 1 89 ? 2.889 10.137 8.190 1.00 79.25 89 VAL A N 1
ATOM 693 C CA . VAL A 1 89 ? 3.467 10.027 9.535 1.00 79.25 89 VAL A CA 1
ATOM 694 C C . VAL A 1 89 ? 4.293 8.759 9.653 1.00 79.25 89 VAL A C 1
ATOM 696 O O . VAL A 1 89 ? 3.937 7.725 9.086 1.00 79.25 89 VAL A O 1
ATOM 699 N N . ASP A 1 90 ? 5.376 8.827 10.425 1.00 69.38 90 ASP A N 1
ATOM 700 C CA . ASP A 1 90 ? 6.093 7.619 10.799 1.00 69.38 90 ASP A CA 1
ATOM 701 C C . ASP A 1 90 ? 5.256 6.863 11.832 1.00 69.38 90 ASP A C 1
ATOM 703 O O . ASP A 1 90 ? 4.668 7.424 12.758 1.00 69.38 90 ASP A O 1
ATOM 707 N N . PHE A 1 91 ? 5.233 5.554 11.702 1.00 65.69 91 PHE A N 1
ATOM 708 C CA . PHE A 1 91 ? 4.545 4.653 12.600 1.00 65.69 91 PHE A CA 1
ATOM 709 C C . PHE A 1 91 ? 5.540 3.574 12.969 1.00 65.69 91 PHE A C 1
ATOM 711 O O . PHE A 1 91 ? 6.239 3.015 12.124 1.00 65.69 91 PHE A O 1
ATOM 718 N N . GLU A 1 92 ? 5.624 3.271 14.255 1.00 62.03 92 GLU A N 1
ATOM 719 C CA . GLU A 1 92 ? 6.183 1.987 14.630 1.00 62.03 92 GLU A CA 1
ATOM 720 C C . GLU A 1 92 ? 5.092 0.957 14.370 1.00 62.03 92 GLU A C 1
ATOM 722 O O . GLU A 1 92 ? 3.924 1.228 14.622 1.00 62.03 92 GLU A O 1
ATOM 727 N N . ASN A 1 93 ? 5.449 -0.220 13.872 1.00 56.91 93 ASN A N 1
ATOM 728 C CA . ASN A 1 93 ? 4.578 -1.377 13.971 1.00 56.91 93 ASN A CA 1
ATOM 729 C C . ASN A 1 93 ? 4.659 -1.837 15.443 1.00 56.91 93 ASN A C 1
ATOM 731 O O . ASN A 1 93 ? 5.641 -2.496 15.812 1.00 56.91 93 ASN A O 1
ATOM 735 N N . PRO A 1 94 ? 3.739 -1.458 16.356 1.00 47.59 94 PRO A N 1
ATOM 736 C CA . PRO A 1 94 ? 3.828 -1.804 17.768 1.00 47.59 94 PRO A CA 1
ATOM 737 C C . PRO A 1 94 ? 3.442 -3.280 17.993 1.00 47.59 94 PRO A C 1
ATOM 739 O O . PRO A 1 94 ? 2.826 -3.602 18.997 1.00 47.59 94 PRO A O 1
ATOM 742 N N . GLY A 1 95 ? 3.784 -4.196 17.089 1.00 44.62 95 GLY A N 1
ATOM 743 C CA . GLY A 1 95 ? 3.703 -5.642 17.311 1.00 44.62 95 GLY A CA 1
ATOM 744 C C . GLY A 1 95 ? 4.911 -6.208 18.070 1.00 44.62 95 GLY A C 1
ATOM 745 O O . GLY A 1 95 ? 5.016 -7.416 18.256 1.00 44.62 95 GLY A O 1
ATOM 746 N N . ARG A 1 96 ? 5.882 -5.372 18.481 1.00 47.03 96 ARG A N 1
ATOM 747 C CA . ARG A 1 96 ? 7.135 -5.847 19.114 1.00 47.03 96 ARG A CA 1
ATOM 748 C C . ARG A 1 96 ? 7.501 -5.183 20.442 1.00 47.03 96 ARG A C 1
ATOM 750 O O . ARG A 1 96 ? 8.416 -5.659 21.117 1.00 47.03 96 ARG A O 1
ATOM 757 N N . THR A 1 97 ? 6.771 -4.148 20.862 1.00 45.28 97 THR A N 1
ATOM 758 C CA . THR A 1 97 ? 7.004 -3.458 22.140 1.00 45.28 97 THR A CA 1
ATOM 759 C C . THR A 1 97 ? 5.786 -3.646 23.045 1.00 45.28 97 THR A C 1
ATOM 761 O O . THR A 1 97 ? 4.691 -3.237 22.672 1.00 45.28 97 THR A O 1
ATOM 764 N N . PRO A 1 98 ? 5.929 -4.258 24.234 1.00 51.59 98 PRO A N 1
ATOM 765 C CA . PRO A 1 98 ? 4.785 -4.613 25.064 1.00 51.59 98 PRO A CA 1
ATOM 766 C C . PRO A 1 98 ? 4.019 -3.372 25.533 1.00 51.59 98 PRO A C 1
ATOM 768 O O . PRO A 1 98 ? 4.517 -2.610 26.364 1.00 51.59 98 PRO A O 1
ATOM 771 N N . GLN A 1 99 ? 2.788 -3.212 25.048 1.00 64.50 99 GLN A N 1
ATOM 772 C CA . GLN A 1 99 ? 1.873 -2.176 25.519 1.00 64.50 99 GLN A CA 1
ATOM 773 C C . GLN A 1 99 ? 1.308 -2.525 26.907 1.00 64.50 99 GLN A C 1
ATOM 775 O O . GLN A 1 99 ? 1.244 -3.708 27.286 1.00 64.50 99 GLN A O 1
ATOM 780 N N . PRO A 1 100 ? 0.897 -1.520 27.704 1.00 64.38 100 PRO A N 1
ATOM 781 C CA . PRO A 1 100 ? 0.148 -1.768 28.926 1.00 64.38 100 PRO A CA 1
ATOM 782 C C . PRO A 1 100 ? -1.121 -2.559 28.593 1.00 64.38 100 PRO A C 1
ATOM 784 O O . PRO A 1 100 ? -1.840 -2.232 27.653 1.00 64.38 100 PRO A O 1
ATOM 787 N N . GLY A 1 101 ? -1.389 -3.620 29.353 1.00 76.62 101 GLY A N 1
ATOM 788 C CA . GLY A 1 101 ? -2.580 -4.435 29.127 1.00 76.62 101 GLY A CA 1
ATOM 789 C C . GLY A 1 101 ? -3.866 -3.653 29.398 1.00 76.62 101 GLY A C 1
ATOM 790 O O . GLY A 1 101 ? -3.888 -2.742 30.230 1.00 76.62 101 GLY A O 1
ATOM 791 N N . CYS A 1 102 ? -4.950 -4.050 28.736 1.00 85.81 102 CYS A N 1
ATOM 792 C CA . CYS A 1 102 ? -6.261 -3.459 28.953 1.00 85.81 102 CYS A CA 1
ATOM 793 C C . CYS A 1 102 ? -6.697 -3.588 30.424 1.00 85.81 102 CYS A C 1
ATOM 795 O O . CYS A 1 102 ? -6.507 -4.650 31.038 1.00 85.81 102 CYS A O 1
ATOM 797 N N . PRO A 1 103 ? -7.285 -2.527 31.010 1.00 85.25 103 PRO A N 1
ATOM 798 C CA . PRO A 1 103 ? -7.688 -2.535 32.409 1.00 85.25 103 PRO A CA 1
ATOM 799 C C . PRO A 1 103 ? -8.759 -3.599 32.673 1.00 85.25 103 PRO A C 1
ATOM 801 O O . PRO A 1 103 ? -9.512 -3.999 31.778 1.00 85.25 103 PRO A O 1
ATOM 804 N N . GLU A 1 104 ? -8.855 -4.047 33.926 1.00 83.06 104 GLU A N 1
ATOM 805 C CA . GLU A 1 104 ? -9.922 -4.959 34.337 1.00 83.06 104 GLU A CA 1
ATOM 806 C C . GLU A 1 104 ? -11.302 -4.358 34.024 1.00 83.06 104 GLU A C 1
ATOM 808 O O . GLU A 1 104 ? -11.573 -3.194 34.319 1.00 83.06 104 GLU A O 1
ATOM 813 N N . GLY A 1 105 ? -12.178 -5.159 33.414 1.00 78.25 105 GLY A N 1
ATOM 814 C CA . GLY A 1 105 ? -13.517 -4.720 33.011 1.00 78.25 105 GLY A CA 1
ATOM 815 C C . GLY A 1 105 ? -13.587 -3.988 31.668 1.00 78.25 105 GLY A C 1
ATOM 816 O O . GLY A 1 105 ? -14.666 -3.515 31.313 1.00 78.25 105 GLY A O 1
ATOM 817 N N . SER A 1 106 ? -12.488 -3.908 30.907 1.00 86.00 106 SER A N 1
ATOM 818 C CA . SER A 1 106 ? -12.541 -3.429 29.522 1.00 86.00 106 SER A CA 1
ATOM 819 C C . SER A 1 106 ? -13.420 -4.336 28.639 1.00 86.00 106 SER A C 1
ATOM 821 O O . SER A 1 106 ? -13.358 -5.561 28.788 1.00 86.00 106 SER A O 1
ATOM 823 N N . PRO A 1 107 ? -14.166 -3.766 27.667 1.00 86.75 107 PRO A N 1
ATOM 824 C CA . PRO A 1 107 ? -14.844 -4.519 26.609 1.00 86.75 107 PRO A CA 1
ATOM 825 C C . PRO A 1 107 ? -13.935 -5.480 25.837 1.00 86.75 107 PRO A C 1
ATOM 827 O O . PRO A 1 107 ? -14.409 -6.507 25.364 1.00 86.75 107 PRO A O 1
ATOM 830 N N . CYS A 1 108 ? -12.639 -5.178 25.744 1.00 85.69 108 CYS A N 1
ATOM 831 C CA . CYS A 1 108 ? -11.674 -6.037 25.069 1.00 85.69 108 CYS A CA 1
ATOM 832 C C . CYS A 1 108 ? -11.274 -7.270 25.881 1.00 85.69 108 CYS A C 1
ATOM 834 O O . CYS A 1 108 ? -10.700 -8.194 25.328 1.00 85.69 108 CYS A O 1
ATOM 836 N N . GLY A 1 109 ? -11.558 -7.301 27.184 1.00 82.25 109 GLY A N 1
ATOM 837 C CA . GLY A 1 109 ? -11.050 -8.317 28.101 1.00 82.25 109 GLY A CA 1
ATOM 838 C C . GLY A 1 109 ? -9.934 -7.786 29.003 1.00 82.25 109 GLY A C 1
ATOM 839 O O . GLY A 1 109 ? -9.171 -6.886 28.654 1.00 82.25 109 GLY A O 1
ATOM 840 N N . ALA A 1 110 ? -9.863 -8.334 30.215 1.00 73.75 110 ALA A N 1
ATOM 841 C CA . ALA A 1 110 ? -8.911 -7.902 31.231 1.00 73.75 110 ALA A CA 1
ATOM 842 C C . ALA A 1 110 ? -7.501 -8.441 30.946 1.00 73.75 110 ALA A C 1
ATOM 844 O O . ALA A 1 110 ? -7.327 -9.641 30.740 1.00 73.75 110 ALA A O 1
ATOM 845 N N . GLY A 1 111 ? -6.492 -7.567 30.996 1.00 67.88 111 GLY A N 1
ATOM 846 C CA . GLY A 1 111 ? -5.082 -7.952 30.898 1.00 67.88 111 GLY A CA 1
ATOM 847 C C . GLY A 1 111 ? -4.610 -8.354 29.499 1.00 67.88 111 GLY A C 1
ATOM 848 O O . GLY A 1 111 ? -3.454 -8.754 29.361 1.00 67.88 111 GLY A O 1
ATOM 849 N N . ILE A 1 112 ? -5.464 -8.229 28.477 1.00 75.12 112 ILE A N 1
ATOM 850 C CA . ILE A 1 112 ? -5.064 -8.436 27.084 1.00 75.12 112 ILE A CA 1
ATOM 851 C C . ILE A 1 112 ? -4.064 -7.347 26.709 1.00 75.12 112 ILE A C 1
ATOM 853 O O . ILE A 1 112 ? -4.322 -6.159 26.911 1.00 75.12 112 ILE A O 1
ATOM 857 N N . ARG A 1 113 ? -2.904 -7.766 26.208 1.00 73.38 113 ARG A N 1
ATOM 858 C CA . ARG A 1 113 ? -1.965 -6.875 25.531 1.00 73.38 113 ARG A CA 1
ATOM 859 C C . ARG A 1 113 ? -2.376 -6.830 24.074 1.00 73.38 113 ARG A C 1
ATOM 861 O O . ARG A 1 113 ? -2.628 -7.882 23.499 1.00 73.38 113 ARG A O 1
ATOM 868 N N . LEU A 1 114 ? -2.501 -5.626 23.540 1.00 72.88 114 LEU A N 1
ATOM 869 C CA . LEU A 1 114 ? -2.810 -5.453 22.133 1.00 72.88 114 LEU A CA 1
ATOM 870 C C . LEU A 1 114 ? -1.499 -5.442 21.363 1.00 72.88 114 LEU A C 1
ATOM 872 O O . LEU A 1 114 ? -0.667 -4.564 21.598 1.00 72.88 114 LEU A O 1
ATOM 876 N N . ASP A 1 115 ? -1.357 -6.416 20.477 1.00 70.25 115 ASP A N 1
ATOM 877 C CA . ASP A 1 115 ? -0.410 -6.380 19.371 1.00 70.25 115 ASP A CA 1
ATOM 878 C C . ASP A 1 115 ? -1.176 -5.795 18.173 1.00 70.25 115 ASP A C 1
ATOM 880 O O . ASP A 1 115 ? -2.351 -6.121 17.978 1.00 70.25 115 ASP A O 1
ATOM 884 N N . GLY A 1 116 ? -0.590 -4.850 17.435 1.00 69.62 116 GLY A N 1
ATOM 885 C CA . GLY A 1 116 ? -1.360 -4.135 16.419 1.00 69.62 116 GLY A CA 1
ATOM 886 C C . GLY A 1 116 ? -0.638 -2.977 15.748 1.00 69.62 116 GLY A C 1
ATOM 887 O O . GLY A 1 116 ? 0.577 -3.006 15.625 1.00 69.62 116 GLY A O 1
ATOM 888 N N . PHE A 1 117 ? -1.392 -1.958 15.332 1.00 72.06 117 PHE A N 1
ATOM 889 C CA . PHE A 1 117 ? -0.920 -0.757 14.636 1.00 72.06 117 PHE A CA 1
ATOM 890 C C . PHE A 1 117 ? -0.977 0.474 15.562 1.00 72.06 117 PHE A C 1
ATOM 892 O O . PHE A 1 117 ? -2.046 0.763 16.105 1.00 72.06 117 PHE A O 1
ATOM 899 N N . ALA A 1 118 ? 0.138 1.198 15.767 1.00 74.38 118 ALA A N 1
ATOM 900 C CA . ALA A 1 118 ? 0.216 2.346 16.685 1.00 74.38 118 ALA A CA 1
ATOM 901 C C . ALA A 1 118 ? 0.357 3.657 15.936 1.00 74.38 118 ALA A C 1
ATOM 903 O O . ALA A 1 118 ? 1.217 3.809 15.073 1.00 74.38 118 ALA A O 1
ATOM 904 N N . PHE A 1 119 ? -0.388 4.644 16.412 1.00 71.44 119 PHE A N 1
ATOM 905 C CA . PHE A 1 119 ? -0.143 6.040 16.108 1.00 71.44 119 PHE A CA 1
ATOM 906 C C . PHE A 1 119 ? 0.536 6.694 17.309 1.00 71.44 119 PHE A C 1
ATOM 908 O O . PHE A 1 119 ? -0.018 6.717 18.414 1.00 71.44 119 PHE A O 1
ATOM 915 N N . ILE A 1 120 ? 1.736 7.233 17.085 1.00 70.12 120 ILE A N 1
ATOM 916 C CA . ILE A 1 120 ? 2.496 7.978 18.090 1.00 70.12 120 ILE A CA 1
ATOM 917 C C . ILE A 1 120 ? 2.315 9.472 17.783 1.00 70.12 120 ILE A C 1
ATOM 919 O O . ILE A 1 120 ? 2.947 9.977 16.861 1.00 70.12 120 ILE A O 1
ATOM 923 N N . PRO A 1 121 ? 1.446 10.191 18.514 1.00 58.84 121 PRO A N 1
ATOM 924 C CA . PRO A 1 121 ? 1.115 11.588 18.222 1.00 58.84 121 PRO A CA 1
ATOM 925 C C . PRO A 1 121 ? 2.258 12.583 18.496 1.00 58.84 121 PRO A C 1
ATOM 927 O O . PRO A 1 121 ? 2.197 13.717 18.030 1.00 58.84 121 PRO A O 1
ATOM 930 N N . ASP A 1 122 ? 3.312 12.192 19.222 1.00 59.28 122 ASP A N 1
ATOM 931 C CA . ASP A 1 122 ? 4.473 13.053 19.509 1.00 59.28 122 ASP A CA 1
ATOM 932 C C . ASP A 1 122 ? 5.499 13.041 18.358 1.00 59.28 122 ASP A C 1
ATOM 934 O O . ASP A 1 122 ? 6.635 12.594 18.513 1.00 59.28 122 ASP A O 1
ATOM 938 N N . GLN A 1 123 ? 5.085 13.494 17.171 1.00 54.22 123 GLN A N 1
ATOM 939 C CA . GLN A 1 123 ? 5.955 13.603 15.990 1.00 54.22 123 GLN A CA 1
ATOM 940 C C . GLN A 1 123 ? 6.079 15.039 15.472 1.00 54.22 123 GLN A C 1
ATOM 942 O O . GLN A 1 123 ? 5.809 15.351 14.315 1.00 54.22 123 GLN A O 1
ATOM 947 N N . GLY A 1 124 ? 6.536 15.944 16.338 1.00 57.72 124 GLY A N 1
ATOM 948 C CA . GLY A 1 124 ? 6.924 17.293 15.924 1.00 57.72 124 GLY A CA 1
ATOM 949 C C . GLY A 1 124 ? 5.743 18.255 15.758 1.00 57.72 124 GLY A C 1
ATOM 950 O O . GLY A 1 124 ? 5.123 18.636 16.748 1.00 57.72 124 GLY A O 1
ATOM 951 N N . GLU A 1 125 ? 5.485 18.724 14.531 1.00 51.19 125 GLU A N 1
ATOM 952 C CA . GLU A 1 125 ? 4.606 19.880 14.251 1.00 51.19 125 GLU A CA 1
ATOM 953 C C . GLU A 1 125 ? 3.098 19.590 14.378 1.00 51.19 125 GLU A C 1
ATOM 955 O O . GLU A 1 125 ? 2.318 20.528 14.537 1.00 51.19 125 GLU A O 1
ATOM 960 N N . LEU A 1 126 ? 2.680 18.317 14.379 1.00 64.12 126 LEU A N 1
ATOM 961 C CA . LEU A 1 126 ? 1.262 17.932 14.466 1.00 64.12 126 LEU A CA 1
ATOM 962 C C . LEU A 1 126 ? 0.668 18.090 15.881 1.00 64.12 126 LEU A C 1
ATOM 964 O O . LEU A 1 126 ? -0.538 18.287 16.014 1.00 64.12 126 LEU A O 1
ATOM 968 N N . GLY A 1 127 ? 1.512 18.086 16.921 1.00 66.19 127 GLY A N 1
ATOM 969 C CA . GLY A 1 127 ? 1.132 18.317 18.319 1.00 66.19 127 GLY A CA 1
ATOM 970 C C . GLY A 1 127 ? 0.345 17.177 18.990 1.00 66.19 127 GLY A C 1
ATOM 971 O O . GLY A 1 127 ? -0.236 16.310 18.347 1.00 66.19 127 GLY A O 1
ATOM 972 N N . GLU A 1 128 ? 0.304 17.182 20.327 1.00 75.50 128 GLU A N 1
ATOM 973 C CA . GLU A 1 128 ? -0.494 16.216 21.095 1.00 75.50 128 GLU A CA 1
ATOM 974 C C . GLU A 1 128 ? -1.997 16.569 21.079 1.00 75.50 128 GLU A C 1
ATOM 976 O O . GLU A 1 128 ? -2.375 17.743 21.165 1.00 75.50 128 GLU A O 1
ATOM 981 N N . LEU A 1 129 ? -2.876 15.558 21.101 1.00 85.06 129 LEU A N 1
ATOM 982 C CA . LEU A 1 129 ? -4.332 15.757 21.121 1.00 85.06 129 LEU A CA 1
ATOM 983 C C . LEU A 1 129 ? -4.843 16.236 22.496 1.00 85.06 129 LEU A C 1
ATOM 985 O O . LEU A 1 129 ? -5.190 15.440 23.380 1.00 85.06 129 LEU A O 1
ATOM 989 N N . GLN A 1 130 ? -4.910 17.555 22.667 1.00 87.25 130 GLN A N 1
ATOM 990 C CA . GLN A 1 130 ? -5.377 18.215 23.890 1.00 87.25 130 GLN A CA 1
ATOM 991 C C . GLN A 1 130 ? -6.908 18.133 24.074 1.00 87.25 130 GLN A C 1
ATOM 993 O O . GLN A 1 130 ? -7.645 17.937 23.105 1.00 87.25 130 GLN A O 1
ATOM 998 N N . PRO A 1 131 ? -7.430 18.334 25.301 1.00 89.38 131 PRO A N 1
ATOM 999 C CA . PRO A 1 131 ? -8.871 18.411 25.544 1.00 89.38 131 PRO A CA 1
ATOM 1000 C C . PRO A 1 131 ? -9.564 19.487 24.697 1.00 89.38 131 PRO A C 1
ATOM 1002 O O . PRO A 1 131 ? -9.123 20.636 24.663 1.00 89.38 131 PRO A O 1
ATOM 1005 N N . GLY A 1 132 ? -10.692 19.138 24.076 1.00 89.00 132 GLY A N 1
ATOM 1006 C CA . GLY A 1 132 ? -11.461 20.018 23.186 1.00 89.00 132 GLY A CA 1
ATOM 1007 C C . GLY A 1 132 ? -10.975 20.042 21.734 1.00 89.00 132 GLY A C 1
ATOM 1008 O O . GLY A 1 132 ? -11.489 20.833 20.938 1.00 89.00 132 GLY A O 1
ATOM 1009 N N . PHE A 1 133 ? -10.010 19.187 21.400 1.00 90.75 133 PHE A N 1
ATOM 1010 C CA . PHE A 1 133 ? -9.485 19.027 20.055 1.00 90.75 133 PHE A CA 1
ATOM 1011 C C . PHE A 1 133 ? -9.725 17.620 19.504 1.00 90.75 133 PHE A C 1
ATOM 1013 O O . PHE A 1 133 ? -10.094 16.685 20.225 1.00 90.75 133 PHE A O 1
ATOM 1020 N N . SER A 1 134 ? -9.510 17.510 18.200 1.00 92.69 134 SER A N 1
ATOM 1021 C CA . SER A 1 134 ? -9.723 16.340 17.367 1.00 92.69 134 SER A CA 1
ATOM 1022 C C . SER A 1 134 ? -8.561 16.160 16.397 1.00 92.69 134 SER A C 1
ATOM 1024 O O . SER A 1 134 ? -7.882 17.126 16.048 1.00 92.69 134 SER A O 1
ATOM 1026 N N . GLN A 1 135 ? -8.346 14.925 15.957 1.00 90.88 135 GLN A N 1
ATOM 1027 C CA . GLN A 1 135 ? -7.362 14.588 14.931 1.00 90.88 135 GLN A CA 1
ATOM 1028 C C . GLN A 1 135 ? -7.877 13.419 14.088 1.00 90.88 135 GLN A C 1
ATOM 1030 O O . GLN A 1 135 ? -8.581 12.543 14.603 1.00 90.88 135 GLN A O 1
ATOM 1035 N N . LEU A 1 136 ? -7.557 13.432 12.793 1.00 92.00 136 LEU A N 1
ATOM 1036 C CA . LEU A 1 136 ? -7.773 12.298 11.904 1.00 92.00 136 LEU A CA 1
ATOM 1037 C C . LEU A 1 136 ? -6.524 11.420 11.870 1.00 92.00 136 LEU A C 1
ATOM 1039 O O . LEU A 1 136 ? -5.412 11.937 11.785 1.00 92.00 136 LEU A O 1
ATOM 1043 N N . PHE A 1 137 ? -6.731 10.111 11.878 1.00 89.75 137 PHE A N 1
ATOM 1044 C CA . PHE A 1 137 ? -5.719 9.084 11.674 1.00 89.75 137 PHE A CA 1
ATOM 1045 C C . PHE A 1 137 ? -6.181 8.186 10.541 1.00 89.75 137 PHE A C 1
ATOM 1047 O O . PHE A 1 137 ? -7.320 7.724 10.546 1.00 89.75 137 PHE A O 1
ATOM 1054 N N . ALA A 1 138 ? -5.310 7.937 9.578 1.00 91.88 138 ALA A N 1
ATOM 1055 C CA . ALA A 1 138 ? -5.626 7.115 8.430 1.00 91.88 138 ALA A CA 1
ATOM 1056 C C . ALA A 1 138 ? -4.497 6.145 8.118 1.00 91.88 138 ALA A C 1
ATOM 1058 O O . ALA A 1 138 ? -3.346 6.386 8.474 1.00 91.88 138 ALA A O 1
ATOM 1059 N N . PHE A 1 139 ? -4.840 5.059 7.443 1.00 91.50 139 PHE A N 1
ATOM 1060 C CA . PHE A 1 139 ? -3.895 4.126 6.842 1.00 91.50 139 PHE A CA 1
ATOM 1061 C C . PHE A 1 139 ? -4.555 3.443 5.648 1.00 91.50 139 PHE A C 1
ATOM 1063 O O . PHE A 1 139 ? -5.784 3.333 5.590 1.00 91.50 139 PHE A O 1
ATOM 1070 N N . THR A 1 140 ? -3.745 3.003 4.696 1.00 90.38 140 THR A N 1
ATOM 1071 C CA . THR A 1 140 ? -4.194 2.225 3.543 1.00 90.38 140 THR A CA 1
ATOM 1072 C C . THR A 1 140 ? -4.180 0.745 3.899 1.00 90.38 140 THR A C 1
ATOM 1074 O O . THR A 1 140 ? -3.242 0.252 4.520 1.00 90.38 140 THR A O 1
ATOM 1077 N N . PHE A 1 141 ? -5.243 0.039 3.529 1.00 89.94 141 PHE A N 1
ATOM 1078 C CA . PHE A 1 141 ? -5.366 -1.404 3.657 1.00 89.94 141 PHE A CA 1
ATOM 1079 C C . PHE A 1 141 ? -5.504 -2.005 2.257 1.00 89.94 141 PHE A C 1
ATOM 1081 O O . PHE A 1 141 ? -6.500 -1.753 1.571 1.00 89.94 141 PHE A O 1
ATOM 1088 N N . ASN A 1 142 ? -4.497 -2.762 1.817 1.00 83.75 142 ASN A N 1
ATOM 1089 C CA . ASN A 1 142 ? -4.417 -3.324 0.465 1.00 83.75 142 ASN A CA 1
ATOM 1090 C C . ASN A 1 142 ? -5.202 -4.642 0.334 1.00 83.75 142 ASN A C 1
ATOM 1092 O O . ASN A 1 142 ? -4.665 -5.687 -0.033 1.00 83.75 142 ASN A O 1
ATOM 1096 N N . GLN A 1 143 ? -6.476 -4.602 0.722 1.00 79.81 143 GLN A N 1
ATOM 1097 C CA . GLN A 1 143 ? -7.441 -5.698 0.638 1.00 79.81 143 GLN A CA 1
ATOM 1098 C C . GLN A 1 143 ? -8.862 -5.115 0.532 1.00 79.81 143 GLN A C 1
ATOM 1100 O O . GLN A 1 143 ? -9.079 -3.971 0.934 1.00 79.81 143 GLN A O 1
ATOM 1105 N N . PRO A 1 144 ? -9.850 -5.882 0.039 1.00 76.38 144 PRO A N 1
ATOM 1106 C CA . PRO A 1 144 ? -11.243 -5.444 -0.054 1.00 76.38 144 PRO A CA 1
ATOM 1107 C C . PRO A 1 144 ? -11.834 -4.893 1.257 1.00 76.38 144 PRO A C 1
ATOM 1109 O O . PRO A 1 144 ? -11.420 -5.278 2.349 1.00 76.38 144 PRO A O 1
ATOM 1112 N N . GLN A 1 145 ? -12.853 -4.029 1.154 1.00 80.25 145 GLN A N 1
ATOM 1113 C CA . GLN A 1 145 ? -13.505 -3.362 2.294 1.00 80.25 145 GLN A CA 1
ATOM 1114 C C . GLN A 1 145 ? -14.335 -4.318 3.174 1.00 80.25 145 GLN A C 1
ATOM 1116 O O . GLN A 1 145 ? -15.566 -4.295 3.164 1.00 80.25 145 GLN A O 1
ATOM 1121 N N . ILE A 1 146 ? -13.670 -5.148 3.970 1.00 82.94 146 ILE A N 1
ATOM 1122 C CA . ILE A 1 146 ? -14.307 -6.018 4.959 1.00 82.94 146 ILE A CA 1
ATOM 1123 C C . ILE A 1 146 ? -14.055 -5.421 6.337 1.00 82.94 146 ILE A C 1
ATOM 1125 O O . ILE A 1 146 ? -12.923 -5.098 6.682 1.00 82.94 146 ILE A O 1
ATOM 1129 N N . ALA A 1 147 ? -15.116 -5.255 7.123 1.00 87.12 147 ALA A N 1
ATOM 1130 C CA . ALA A 1 147 ? -15.020 -4.750 8.485 1.00 87.12 147 ALA A CA 1
ATOM 1131 C C . ALA A 1 147 ? -15.267 -5.864 9.501 1.00 87.12 147 ALA A C 1
ATOM 1133 O O . ALA A 1 147 ? -16.248 -6.605 9.404 1.00 87.12 147 ALA A O 1
ATOM 1134 N N . THR A 1 148 ? -14.436 -5.900 10.536 1.00 88.00 148 THR A N 1
ATOM 1135 C CA . THR A 1 148 ? -14.650 -6.695 11.746 1.00 88.00 148 THR A CA 1
ATOM 1136 C C . THR A 1 148 ? -14.592 -5.798 12.977 1.00 88.00 148 THR A C 1
ATOM 1138 O O . THR A 1 148 ? -14.246 -4.624 12.894 1.00 88.00 148 THR A O 1
ATOM 1141 N N . THR A 1 149 ? -14.975 -6.320 14.140 1.00 89.56 149 THR A N 1
ATOM 1142 C CA . THR A 1 149 ? -14.833 -5.605 15.413 1.00 89.56 149 THR A CA 1
ATOM 1143 C C . THR A 1 149 ? -13.575 -6.082 16.121 1.00 89.56 149 THR A C 1
ATOM 1145 O O . THR A 1 149 ? -13.489 -7.256 16.478 1.00 89.56 149 THR A O 1
ATOM 1148 N N . ALA A 1 150 ? -12.643 -5.172 16.394 1.00 88.44 150 ALA A N 1
ATOM 1149 C CA . ALA A 1 150 ? -11.425 -5.470 17.136 1.00 88.44 150 ALA A CA 1
ATOM 1150 C C . ALA A 1 150 ? -11.197 -4.485 18.282 1.00 88.44 150 ALA A C 1
ATOM 1152 O O . ALA A 1 150 ? -11.918 -3.499 18.458 1.00 88.44 150 ALA A O 1
ATOM 1153 N N . CYS A 1 151 ? -10.204 -4.786 19.113 1.00 88.75 151 CYS A N 1
ATOM 1154 C CA . CYS A 1 151 ? -9.869 -3.933 20.236 1.00 88.75 151 CYS A CA 1
ATOM 1155 C C . CYS A 1 151 ? -9.010 -2.742 19.804 1.00 88.75 151 CYS A C 1
ATOM 1157 O O . CYS A 1 151 ? -8.038 -2.897 19.076 1.00 88.75 151 CYS A O 1
ATOM 1159 N N . ALA A 1 152 ? -9.302 -1.566 20.343 1.00 89.56 152 ALA A N 1
ATOM 1160 C CA . ALA A 1 152 ? -8.405 -0.424 20.340 1.00 89.56 152 ALA A CA 1
ATOM 1161 C C . ALA A 1 152 ? -7.988 -0.089 21.775 1.00 89.56 152 ALA A C 1
ATOM 1163 O O . ALA A 1 152 ? -8.812 -0.153 22.694 1.00 89.56 152 ALA A O 1
ATOM 1164 N N . SER A 1 153 ? -6.728 0.306 21.968 1.00 87.88 153 SER A N 1
ATOM 1165 C CA . SER A 1 153 ? -6.249 0.895 23.219 1.00 87.88 153 SER A CA 1
ATOM 1166 C C . SER A 1 153 ? -5.837 2.342 23.023 1.00 87.88 153 SER A C 1
ATOM 1168 O O . SER A 1 153 ? -5.216 2.708 22.030 1.00 87.88 153 SER A O 1
ATOM 1170 N N . ILE A 1 154 ? -6.165 3.158 24.013 1.00 86.94 154 ILE A N 1
ATOM 1171 C CA . ILE A 1 154 ? -5.789 4.559 24.096 1.00 86.94 154 ILE A CA 1
ATOM 1172 C C . ILE A 1 154 ? -5.018 4.759 25.390 1.00 86.94 154 ILE A C 1
ATOM 1174 O O . ILE A 1 154 ? -5.518 4.431 26.469 1.00 86.94 154 ILE A O 1
ATOM 1178 N N . SER A 1 155 ? -3.815 5.315 25.283 1.00 81.06 155 SER A N 1
ATOM 1179 C CA . SER A 1 155 ? -2.983 5.679 26.423 1.00 81.06 155 SER A CA 1
ATOM 1180 C C . SER A 1 155 ? -2.834 7.194 26.515 1.00 81.06 155 SER A C 1
ATOM 1182 O O . SER A 1 155 ? -2.419 7.861 25.564 1.00 81.06 155 SER A O 1
ATOM 1184 N N . ALA A 1 156 ? -3.147 7.745 27.684 1.00 79.94 156 ALA A N 1
ATOM 1185 C CA . ALA A 1 156 ? -3.040 9.170 27.979 1.00 79.94 156 ALA A CA 1
ATOM 1186 C C . ALA A 1 156 ? -2.640 9.364 29.449 1.00 79.94 156 ALA A C 1
ATOM 1188 O O . ALA A 1 156 ? -3.224 8.760 30.351 1.00 79.94 156 ALA A O 1
ATOM 1189 N N . GLY A 1 157 ? -1.615 10.182 29.710 1.00 74.81 157 GLY A N 1
ATOM 1190 C CA . GLY A 1 157 ? -1.161 10.493 31.076 1.00 74.81 157 GLY A CA 1
ATOM 1191 C C . GLY A 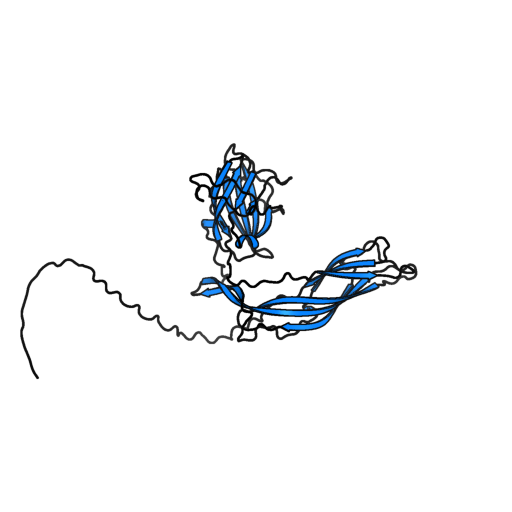1 157 ? -0.762 9.272 31.915 1.00 74.81 157 GLY A C 1
ATOM 1192 O O . GLY A 1 157 ? -0.987 9.258 33.124 1.00 74.81 157 GLY A O 1
ATOM 1193 N N . GLY A 1 158 ? -0.210 8.232 31.278 1.00 74.69 158 GLY A N 1
ATOM 1194 C CA . GLY A 1 158 ? 0.195 6.987 31.942 1.00 74.69 158 GLY A CA 1
ATOM 1195 C C . GLY A 1 158 ? -0.956 6.036 32.293 1.00 74.69 158 GLY A C 1
ATOM 1196 O O . GLY A 1 158 ? -0.736 5.067 33.019 1.00 74.69 158 GLY A O 1
ATOM 1197 N N . VAL A 1 159 ? -2.170 6.299 31.800 1.00 80.81 159 VAL A N 1
ATOM 1198 C CA . VAL A 1 159 ? -3.342 5.429 31.955 1.00 80.81 159 VAL A CA 1
ATOM 1199 C C . VAL A 1 159 ? -3.758 4.892 30.592 1.00 80.81 159 VAL A C 1
ATOM 1201 O O . VAL A 1 159 ? -3.837 5.654 29.632 1.00 80.81 159 VAL A O 1
ATOM 1204 N N . THR A 1 160 ? -4.065 3.597 30.529 1.00 85.94 160 THR A N 1
ATOM 1205 C CA . THR A 1 160 ? -4.557 2.921 29.323 1.00 85.94 160 THR A CA 1
ATOM 1206 C C . THR A 1 160 ? -6.027 2.555 29.489 1.00 85.94 160 THR A C 1
ATOM 1208 O O . THR A 1 160 ? -6.433 1.997 30.511 1.00 85.94 160 THR A O 1
ATOM 1211 N N . ALA A 1 161 ? -6.826 2.854 28.472 1.00 88.75 161 ALA A N 1
ATOM 1212 C CA . ALA A 1 161 ? -8.201 2.406 28.326 1.00 88.75 161 ALA A CA 1
ATOM 1213 C C . ALA A 1 161 ? -8.342 1.620 27.024 1.00 88.75 161 ALA A C 1
ATOM 1215 O O . ALA A 1 161 ? -7.614 1.874 26.071 1.00 88.75 161 ALA A O 1
ATOM 1216 N N . CYS A 1 162 ? -9.289 0.687 26.976 1.00 91.06 162 CYS A N 1
ATOM 1217 C CA . CYS A 1 162 ? -9.528 -0.117 25.783 1.00 91.06 162 CYS A CA 1
ATOM 1218 C C . CYS A 1 162 ? -11.022 -0.220 25.475 1.00 91.06 162 CYS A C 1
ATOM 1220 O O . CYS A 1 162 ? -11.833 -0.280 26.406 1.00 91.06 162 CYS A O 1
ATOM 1222 N N . GLY A 1 163 ? -11.367 -0.280 24.191 1.00 91.25 163 GLY A N 1
ATOM 1223 C CA . GLY A 1 163 ? -12.730 -0.441 23.687 1.00 91.25 163 GLY A CA 1
ATOM 1224 C C . GLY A 1 163 ? -12.762 -1.192 22.359 1.00 91.25 163 GLY A C 1
ATOM 1225 O O . GLY A 1 163 ? -11.722 -1.437 21.762 1.00 91.25 163 GLY A O 1
ATOM 1226 N N . LEU A 1 164 ? -13.956 -1.587 21.925 1.00 92.31 164 LEU A N 1
ATOM 1227 C CA . LEU A 1 164 ? -14.163 -2.333 20.685 1.00 92.31 164 LEU A CA 1
ATOM 1228 C C . LEU A 1 164 ? -14.608 -1.375 19.582 1.00 92.31 164 LEU A C 1
ATOM 1230 O O . LEU A 1 164 ? -15.605 -0.679 19.766 1.00 92.31 164 LEU A O 1
ATOM 1234 N N . ILE A 1 165 ? -13.886 -1.350 18.467 1.00 92.12 165 ILE A N 1
ATOM 1235 C CA . ILE A 1 165 ? -14.190 -0.512 17.301 1.00 92.12 165 ILE A CA 1
ATOM 1236 C C . ILE A 1 165 ? -14.196 -1.366 16.033 1.00 92.12 165 ILE A C 1
ATOM 1238 O O . ILE A 1 165 ? -13.672 -2.482 16.041 1.00 92.12 165 ILE A O 1
ATOM 1242 N N . CYS A 1 166 ? -14.767 -0.853 14.943 1.00 92.38 166 CYS A N 1
ATOM 1243 C CA . CYS A 1 166 ? -14.581 -1.500 13.649 1.00 92.38 166 CYS A CA 1
ATOM 1244 C C . CYS A 1 166 ? -13.164 -1.266 13.123 1.00 92.38 166 CYS A C 1
ATOM 1246 O O . CYS A 1 166 ? -12.641 -0.163 13.245 1.00 92.38 166 CYS A O 1
ATOM 1248 N N . VAL A 1 167 ? -12.577 -2.309 12.547 1.00 90.94 167 VAL A N 1
ATOM 1249 C CA . VAL A 1 167 ? -11.274 -2.311 11.873 1.00 90.94 167 VAL A CA 1
ATOM 1250 C C . VAL A 1 167 ? -11.387 -3.094 10.561 1.00 90.94 167 VAL A C 1
ATOM 1252 O O . VAL A 1 167 ? -12.328 -3.888 10.427 1.00 90.94 167 VAL A O 1
ATOM 1255 N N . PRO A 1 168 ? -10.464 -2.906 9.603 1.00 89.19 168 PRO A N 1
ATOM 1256 C CA . PRO A 1 168 ? -10.384 -3.795 8.453 1.00 89.19 168 PRO A CA 1
ATOM 1257 C C . PRO A 1 168 ? -10.118 -5.242 8.873 1.00 89.19 168 PRO A C 1
ATOM 1259 O O . PRO A 1 168 ? -9.368 -5.497 9.815 1.00 89.19 168 PRO A O 1
ATOM 1262 N N . ASP A 1 169 ? -10.723 -6.175 8.147 1.00 86.44 169 ASP A N 1
ATOM 1263 C CA . ASP A 1 169 ? -10.450 -7.609 8.227 1.00 86.44 169 ASP A CA 1
ATOM 1264 C C . ASP A 1 169 ? -9.757 -8.072 6.942 1.00 86.44 169 ASP A C 1
ATOM 1266 O O . ASP A 1 169 ? -10.052 -7.554 5.863 1.00 86.44 169 ASP A O 1
ATOM 1270 N N . CYS A 1 170 ? -8.854 -9.045 7.041 1.00 82.00 170 CYS A N 1
ATOM 1271 C CA . CYS A 1 170 ? -8.164 -9.598 5.877 1.00 82.00 170 CYS A CA 1
ATOM 1272 C C . CYS A 1 170 ? -8.702 -10.977 5.504 1.00 82.00 170 CYS A C 1
ATOM 1274 O O . CYS A 1 170 ? -9.122 -11.769 6.349 1.00 82.00 170 CYS A O 1
ATOM 1276 N N . ILE A 1 171 ? -8.628 -11.299 4.215 1.00 77.56 171 ILE A N 1
ATOM 1277 C CA . ILE A 1 171 ? -8.838 -12.664 3.741 1.00 77.56 171 ILE A CA 1
ATOM 1278 C C . ILE A 1 171 ? -7.477 -13.329 3.629 1.00 77.56 171 ILE A C 1
ATOM 1280 O O . ILE A 1 171 ? -6.634 -12.919 2.839 1.00 77.56 171 ILE A O 1
ATOM 1284 N N . VAL A 1 172 ? -7.280 -14.374 4.428 1.00 76.94 172 VAL A N 1
ATOM 1285 C CA . VAL A 1 172 ? -6.055 -15.171 4.420 1.00 76.94 172 VAL A CA 1
ATOM 1286 C C . VAL A 1 172 ? -6.332 -16.478 3.709 1.00 76.94 172 VAL A C 1
ATOM 1288 O O . VAL A 1 172 ? -7.149 -17.280 4.173 1.00 76.94 172 VAL A O 1
ATOM 1291 N N . CYS A 1 173 ? -5.638 -16.702 2.601 1.00 78.81 173 CYS A N 1
ATOM 1292 C CA . CYS A 1 173 ? -5.718 -17.963 1.887 1.00 78.81 173 CYS A CA 1
ATOM 1293 C C . CYS A 1 173 ? -4.677 -18.958 2.429 1.00 78.81 173 CYS A C 1
ATOM 1295 O O . CYS A 1 173 ? -3.512 -18.587 2.556 1.00 78.81 173 CYS A O 1
ATOM 1297 N N . PRO A 1 174 ? -5.078 -20.197 2.789 1.00 72.25 174 PRO A N 1
ATOM 1298 C CA . PRO A 1 174 ? -4.184 -21.220 3.339 1.00 72.25 174 PRO A CA 1
ATOM 1299 C C . PRO A 1 174 ? -2.925 -21.501 2.512 1.00 72.25 174 PRO A C 1
ATOM 1301 O O . PRO A 1 174 ? -1.888 -21.779 3.105 1.00 72.25 174 PRO A O 1
ATOM 1304 N N . ASP A 1 175 ? -3.026 -21.385 1.185 1.00 75.31 175 ASP A N 1
ATOM 1305 C CA . ASP A 1 175 ? -1.932 -21.557 0.223 1.00 75.31 175 ASP A CA 1
ATOM 1306 C C . ASP A 1 175 ? -1.810 -20.297 -0.651 1.00 75.31 175 ASP A C 1
ATOM 1308 O O . ASP A 1 175 ? -1.945 -20.361 -1.870 1.00 75.31 175 ASP A O 1
ATOM 1312 N N . ALA A 1 176 ? -1.670 -19.125 -0.019 1.00 68.19 176 ALA A N 1
ATOM 1313 C CA . ALA A 1 176 ? -1.644 -17.841 -0.718 1.00 68.19 176 ALA A CA 1
ATOM 1314 C C . ALA A 1 176 ? -0.570 -17.798 -1.816 1.00 68.19 176 ALA A C 1
ATOM 1316 O O . ALA A 1 176 ? 0.575 -18.190 -1.592 1.00 68.19 176 ALA A O 1
ATOM 1317 N N . CYS A 1 177 ? -0.938 -17.300 -2.993 1.00 69.12 177 CYS A N 1
ATOM 1318 C CA . CYS A 1 177 ? 0.034 -17.028 -4.040 1.00 69.12 177 CYS A CA 1
ATOM 1319 C C . CYS A 1 177 ? 0.995 -15.916 -3.613 1.00 69.12 177 CYS A C 1
ATOM 1321 O O . CYS A 1 177 ? 0.558 -14.856 -3.163 1.00 69.12 177 CYS A O 1
ATOM 1323 N N . GLU A 1 178 ? 2.293 -16.139 -3.793 1.00 67.69 178 GLU A N 1
ATOM 1324 C CA . GLU A 1 178 ? 3.309 -15.112 -3.579 1.00 67.69 178 GLU A CA 1
ATOM 1325 C C . GLU A 1 178 ? 3.585 -14.398 -4.905 1.00 67.69 178 GLU A C 1
ATOM 1327 O O . GLU A 1 178 ? 3.915 -15.039 -5.904 1.00 67.69 178 GLU A O 1
ATOM 1332 N N . CYS A 1 179 ? 3.465 -13.070 -4.913 1.00 62.03 179 CYS A N 1
ATOM 1333 C CA . CYS A 1 179 ? 4.073 -12.267 -5.966 1.00 62.03 179 CYS A CA 1
ATOM 1334 C C . CYS A 1 179 ? 5.549 -12.091 -5.599 1.00 62.03 179 CYS A C 1
ATOM 1336 O O . CYS A 1 179 ? 5.825 -11.542 -4.525 1.0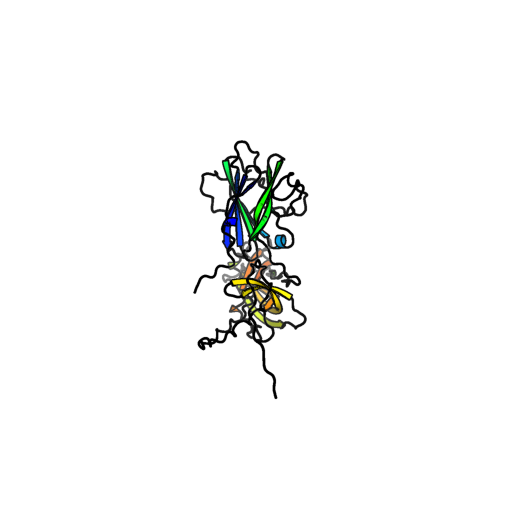0 62.03 179 CYS A O 1
ATOM 1338 N N . PRO A 1 180 ? 6.503 -12.548 -6.425 1.00 59.94 180 PRO A N 1
ATOM 1339 C CA . PRO A 1 180 ? 7.887 -12.147 -6.231 1.00 59.94 180 PRO A CA 1
ATOM 1340 C C . PRO A 1 180 ? 7.978 -10.615 -6.258 1.00 59.94 180 PRO A C 1
ATOM 1342 O O . PRO A 1 180 ? 7.200 -9.952 -6.940 1.00 59.94 180 PRO A O 1
ATOM 1345 N N . GLU A 1 181 ? 8.904 -10.042 -5.488 1.00 56.19 181 GLU A N 1
ATOM 1346 C CA . GLU A 1 181 ? 9.195 -8.615 -5.618 1.00 56.19 181 GLU A CA 1
ATOM 1347 C C . GLU A 1 181 ? 9.723 -8.364 -7.033 1.00 56.19 181 GLU A C 1
ATOM 1349 O O . GLU A 1 181 ? 10.805 -8.838 -7.395 1.00 56.19 181 GLU A O 1
ATOM 1354 N N . ASP A 1 182 ? 8.946 -7.633 -7.827 1.00 55.62 182 ASP A N 1
ATOM 1355 C CA . ASP A 1 182 ? 9.327 -7.266 -9.181 1.00 55.62 182 ASP A CA 1
ATOM 1356 C C . ASP A 1 182 ? 10.548 -6.342 -9.121 1.00 55.62 182 ASP A C 1
ATOM 1358 O O . ASP A 1 182 ? 10.484 -5.177 -8.710 1.00 55.62 182 ASP A O 1
ATOM 1362 N N . ASN A 1 183 ? 11.706 -6.867 -9.514 1.00 60.06 183 ASN A N 1
ATOM 1363 C CA . ASN A 1 183 ? 12.946 -6.107 -9.518 1.00 60.06 183 ASN A CA 1
ATOM 1364 C C . ASN A 1 183 ? 13.060 -5.317 -10.828 1.00 60.06 183 ASN A C 1
ATOM 1366 O O . ASN A 1 183 ? 13.877 -5.622 -11.694 1.00 60.06 183 ASN A O 1
ATOM 1370 N N . ASN A 1 184 ? 12.204 -4.307 -10.971 1.00 74.94 184 ASN A N 1
ATOM 1371 C CA . ASN A 1 184 ? 12.033 -3.573 -12.227 1.00 74.94 184 ASN A CA 1
ATOM 1372 C C . ASN A 1 184 ? 12.911 -2.322 -12.325 1.00 74.94 184 ASN A C 1
ATOM 1374 O O . ASN A 1 184 ? 12.778 -1.567 -13.284 1.00 74.94 184 ASN A O 1
ATOM 1378 N N . THR A 1 185 ? 13.784 -2.076 -11.342 1.00 82.25 185 THR A N 1
ATOM 1379 C CA . THR A 1 185 ? 14.670 -0.902 -11.320 1.00 82.25 185 THR A CA 1
ATOM 1380 C C . THR A 1 185 ? 16.057 -1.260 -11.846 1.00 82.25 185 THR A C 1
ATOM 1382 O O . THR A 1 185 ? 16.733 -2.132 -11.299 1.00 82.25 185 THR A O 1
ATOM 1385 N N . PHE A 1 186 ? 16.517 -0.534 -12.863 1.00 88.25 186 PHE A N 1
ATOM 1386 C CA . PHE A 1 186 ? 17.779 -0.779 -13.564 1.00 88.25 186 PHE A CA 1
ATOM 1387 C C . PHE A 1 186 ? 18.650 0.481 -13.628 1.00 88.25 186 PHE A C 1
ATOM 1389 O O . PHE A 1 186 ? 18.234 1.583 -13.251 1.00 88.25 186 PHE A O 1
ATOM 1396 N N . THR A 1 187 ? 19.913 0.333 -14.042 1.00 88.62 187 THR A N 1
ATOM 1397 C CA . THR A 1 187 ? 20.850 1.463 -14.133 1.00 88.62 187 THR A CA 1
ATOM 1398 C C . THR A 1 187 ? 21.824 1.311 -15.302 1.00 88.62 187 THR A C 1
ATOM 1400 O O . THR A 1 187 ? 22.660 0.409 -15.298 1.00 88.62 187 THR A O 1
ATOM 1403 N N . CYS A 1 188 ? 21.789 2.270 -16.235 1.00 90.06 188 CYS A N 1
ATOM 1404 C CA . CYS A 1 188 ? 22.687 2.348 -17.396 1.00 90.06 188 CYS A CA 1
ATOM 1405 C C . CYS A 1 188 ? 23.719 3.470 -17.210 1.00 90.06 188 CYS A C 1
ATOM 1407 O O . CYS A 1 188 ? 23.345 4.603 -16.906 1.00 90.06 188 CYS A O 1
ATOM 1409 N N . THR A 1 189 ? 25.004 3.206 -17.468 1.00 90.31 189 THR A N 1
ATOM 1410 C CA . THR A 1 189 ? 26.067 4.229 -17.422 1.00 90.31 189 THR A CA 1
ATOM 1411 C C . THR A 1 189 ? 26.525 4.640 -18.824 1.00 90.31 189 THR A C 1
ATOM 1413 O O . THR A 1 189 ? 27.188 3.874 -19.528 1.00 90.31 189 THR A O 1
ATOM 1416 N N . ALA A 1 190 ? 26.268 5.890 -19.216 1.00 85.56 190 ALA A N 1
ATOM 1417 C CA . ALA A 1 190 ? 26.837 6.503 -20.419 1.00 85.56 190 ALA A CA 1
ATOM 1418 C C . ALA A 1 190 ? 28.222 7.103 -20.121 1.00 85.56 190 ALA A C 1
ATOM 1420 O O . ALA A 1 190 ? 28.428 7.694 -19.063 1.00 85.56 190 ALA A O 1
ATOM 1421 N N . THR A 1 191 ? 29.186 6.999 -21.044 1.00 86.50 191 THR A N 1
ATOM 1422 C CA . THR A 1 191 ? 30.531 7.593 -20.886 1.00 86.50 191 THR A CA 1
ATOM 1423 C C . THR A 1 191 ? 30.983 8.274 -22.173 1.00 86.50 191 THR A C 1
ATOM 1425 O O . THR A 1 191 ? 30.954 7.660 -23.234 1.00 86.50 191 THR A O 1
ATOM 1428 N N . VAL A 1 192 ? 31.472 9.516 -22.086 1.00 80.75 192 VAL A N 1
ATOM 1429 C CA . VAL A 1 192 ? 31.969 10.283 -23.241 1.00 80.75 192 VAL A CA 1
ATOM 1430 C C . VAL A 1 192 ? 33.495 10.451 -23.226 1.00 80.75 192 VAL A C 1
ATOM 1432 O O . VAL A 1 192 ? 34.099 10.626 -22.164 1.00 80.75 192 VAL A O 1
ATOM 1435 N N . PRO A 1 193 ? 34.159 10.476 -24.397 1.00 77.38 193 PRO A N 1
ATOM 1436 C CA . PRO A 1 193 ? 35.563 10.862 -24.491 1.00 77.38 193 PRO A CA 1
ATOM 1437 C C . PRO A 1 193 ? 35.756 12.355 -24.180 1.00 77.38 193 PRO A C 1
ATOM 1439 O O . PRO A 1 193 ? 35.339 13.227 -24.944 1.00 77.38 193 PRO A O 1
ATOM 1442 N N . THR A 1 194 ? 36.487 12.650 -23.108 1.00 72.38 194 THR A N 1
ATOM 1443 C CA . THR A 1 194 ? 36.690 14.015 -22.583 1.00 72.38 194 THR A CA 1
ATOM 1444 C C . THR A 1 194 ? 37.556 14.929 -23.444 1.00 72.38 194 THR A C 1
ATOM 1446 O O . THR A 1 194 ? 37.706 16.109 -23.147 1.00 72.38 194 THR A O 1
ATOM 1449 N N . SER A 1 195 ? 38.166 14.416 -24.515 1.00 76.31 195 SER A N 1
ATOM 1450 C CA . SER A 1 195 ? 39.072 15.214 -25.346 1.00 76.31 195 SER A CA 1
ATOM 1451 C C . SER A 1 195 ? 38.357 16.220 -26.254 1.00 76.31 195 SER A C 1
ATOM 1453 O O . SER A 1 195 ? 39.021 17.101 -26.796 1.00 76.31 195 SER A O 1
ATOM 1455 N N . CYS A 1 196 ? 37.045 16.071 -26.476 1.00 74.56 196 CYS A N 1
ATOM 1456 C CA . CYS A 1 196 ? 36.257 16.946 -27.361 1.00 74.56 196 CYS A CA 1
ATOM 1457 C C . CYS A 1 196 ? 34.806 17.177 -26.906 1.00 74.56 196 CYS A C 1
ATOM 1459 O O . CYS A 1 196 ? 34.147 18.052 -27.472 1.00 74.56 196 CYS A O 1
ATOM 1461 N N . PHE A 1 197 ? 34.311 16.390 -25.946 1.00 82.31 197 PHE A N 1
ATOM 1462 C CA . PHE A 1 197 ? 32.926 16.428 -25.491 1.00 82.31 197 PHE A CA 1
ATOM 1463 C C . PHE A 1 197 ? 32.842 16.309 -23.975 1.00 82.31 197 PHE A C 1
ATOM 1465 O O . PHE A 1 197 ? 33.669 15.634 -23.360 1.00 82.31 197 PHE A O 1
ATOM 1472 N N . THR A 1 198 ? 31.804 16.905 -23.404 1.00 84.94 198 THR A N 1
ATOM 1473 C CA . THR A 1 198 ? 31.421 16.739 -21.999 1.00 84.94 198 THR A CA 1
ATOM 1474 C C . THR A 1 198 ? 29.911 16.585 -21.896 1.00 84.94 198 THR A C 1
ATOM 1476 O O . THR A 1 198 ? 29.172 17.065 -22.751 1.00 84.94 198 THR A O 1
ATOM 1479 N N . ILE A 1 199 ? 29.439 15.921 -20.855 1.00 85.81 199 ILE A N 1
ATOM 1480 C CA . ILE A 1 199 ? 28.028 15.901 -20.478 1.00 85.81 199 ILE A CA 1
ATOM 1481 C C . ILE A 1 199 ? 27.760 17.181 -19.666 1.00 85.81 199 ILE A C 1
ATOM 1483 O O . ILE A 1 199 ? 28.600 17.529 -18.829 1.00 85.81 199 ILE A O 1
ATOM 1487 N N . PRO A 1 200 ? 26.661 17.917 -19.922 1.00 86.12 200 PRO A N 1
ATOM 1488 C CA . PRO A 1 200 ? 26.256 19.045 -19.085 1.00 86.12 200 PRO A CA 1
ATOM 1489 C C . PRO A 1 200 ? 26.188 18.665 -17.601 1.00 86.12 200 PRO A C 1
ATOM 1491 O O . PRO A 1 200 ? 25.794 17.552 -17.273 1.00 86.12 200 PRO A O 1
ATOM 1494 N N . GLU A 1 201 ? 26.538 19.595 -16.709 1.00 81.75 201 GLU A N 1
ATOM 1495 C CA . GLU A 1 201 ? 26.468 19.368 -15.252 1.00 81.75 201 GLU A CA 1
ATOM 1496 C C . GLU A 1 201 ? 25.034 19.083 -14.774 1.00 81.75 201 GLU A C 1
ATOM 1498 O O . GLU A 1 201 ? 24.836 18.362 -13.801 1.00 81.75 201 GLU A O 1
ATOM 1503 N N . GLU A 1 202 ? 24.040 19.614 -15.488 1.00 83.56 202 GLU A N 1
ATOM 1504 C CA . GLU A 1 202 ? 22.619 19.386 -15.247 1.00 83.56 202 GLU A CA 1
ATOM 1505 C C . GLU A 1 202 ? 22.003 18.766 -16.507 1.00 83.56 202 GLU A C 1
ATOM 1507 O O . GLU A 1 202 ? 21.965 19.397 -17.565 1.00 83.56 202 GLU A O 1
ATOM 1512 N N . VAL A 1 203 ? 21.547 17.518 -16.391 1.00 82.69 203 VAL A N 1
ATOM 1513 C CA . VAL A 1 203 ? 20.757 16.815 -17.410 1.00 82.69 203 VAL A CA 1
ATOM 1514 C C . VAL A 1 203 ? 19.451 16.413 -16.746 1.00 82.69 203 VAL A C 1
ATOM 1516 O O . VAL A 1 203 ? 19.468 15.653 -15.777 1.00 82.69 203 VAL A O 1
ATOM 1519 N N . ALA A 1 204 ? 18.333 16.948 -17.234 1.00 85.12 204 ALA A N 1
ATOM 1520 C CA . ALA A 1 204 ? 17.028 16.569 -16.722 1.00 85.12 204 ALA A CA 1
ATOM 1521 C C . ALA A 1 204 ? 16.611 15.206 -17.297 1.00 85.12 204 ALA A C 1
ATOM 1523 O O . ALA A 1 204 ? 17.087 14.783 -18.353 1.00 85.12 204 ALA A O 1
ATOM 1524 N N . THR A 1 205 ? 15.715 14.501 -16.609 1.00 83.06 205 THR A N 1
ATOM 1525 C CA . THR A 1 205 ? 15.210 13.189 -17.048 1.00 83.06 205 THR A CA 1
ATOM 1526 C C . THR A 1 205 ? 14.581 13.251 -18.442 1.00 83.06 205 THR A C 1
ATOM 1528 O O . THR A 1 205 ? 14.790 12.358 -19.256 1.00 83.06 205 THR A O 1
ATOM 1531 N N . GLU A 1 206 ? 13.887 14.347 -18.752 1.00 84.56 206 GLU A N 1
ATOM 1532 C CA . GLU A 1 206 ? 13.237 14.613 -20.036 1.00 84.56 206 GLU A CA 1
ATOM 1533 C C . GLU A 1 206 ? 14.208 14.911 -21.190 1.00 84.56 206 GLU A C 1
ATOM 1535 O O . GLU A 1 206 ? 13.815 14.842 -22.355 1.00 84.56 206 GLU A O 1
ATOM 1540 N N . ASP A 1 207 ? 15.470 15.232 -20.891 1.00 83.25 207 ASP A N 1
ATOM 1541 C CA . ASP A 1 207 ? 16.492 15.487 -21.911 1.00 83.25 207 ASP A CA 1
ATOM 1542 C C . ASP A 1 207 ? 17.108 14.187 -22.456 1.00 83.25 207 ASP A C 1
ATOM 1544 O O . ASP A 1 207 ? 17.762 14.192 -23.508 1.00 83.25 207 ASP A O 1
ATOM 1548 N N . VAL A 1 208 ? 16.915 13.067 -21.750 1.00 83.00 208 VAL A N 1
ATOM 1549 C CA . VAL A 1 208 ? 17.386 11.744 -22.163 1.00 83.00 208 VAL A CA 1
ATOM 1550 C C . VAL A 1 208 ? 16.370 11.124 -23.114 1.00 83.00 208 VAL A C 1
ATOM 1552 O O . VAL A 1 208 ? 15.248 10.793 -22.744 1.00 83.00 208 VAL A O 1
ATOM 1555 N N . LEU A 1 209 ? 16.787 10.920 -24.363 1.00 88.00 209 LEU A N 1
ATOM 1556 C CA . LEU A 1 209 ? 15.957 10.249 -25.360 1.00 88.00 209 LEU A CA 1
ATOM 1557 C C . LEU A 1 209 ? 16.224 8.752 -25.307 1.00 88.00 209 LEU A C 1
ATOM 1559 O O . LEU A 1 209 ? 17.371 8.336 -25.461 1.00 88.00 209 LEU A O 1
ATOM 1563 N N . PHE A 1 210 ? 15.191 7.933 -25.182 1.00 88.69 210 PHE A N 1
ATOM 1564 C CA . PHE A 1 210 ? 15.345 6.484 -25.201 1.00 88.69 210 PHE A CA 1
ATOM 1565 C C . PHE A 1 210 ? 14.504 5.834 -26.297 1.00 88.69 210 PHE A C 1
ATOM 1567 O O . PHE A 1 210 ? 13.571 6.422 -26.843 1.00 88.69 210 PHE A O 1
ATOM 1574 N N . GLY A 1 211 ? 14.872 4.607 -26.636 1.00 87.94 211 GLY A N 1
ATOM 1575 C CA . GLY A 1 211 ? 14.071 3.697 -27.438 1.00 87.94 211 GLY A CA 1
ATOM 1576 C C . GLY A 1 211 ? 14.463 2.270 -27.094 1.00 87.94 211 GLY A C 1
ATOM 1577 O O . GLY A 1 211 ? 15.583 2.033 -26.645 1.00 87.94 211 GLY A O 1
ATOM 1578 N N . PHE A 1 212 ? 13.555 1.325 -27.290 1.00 90.50 212 PHE A N 1
ATOM 1579 C CA . PHE A 1 212 ? 13.816 -0.077 -26.992 1.00 90.50 212 PHE A CA 1
ATOM 1580 C C . PHE A 1 212 ? 13.185 -1.000 -28.029 1.00 90.50 212 PHE A C 1
ATOM 1582 O O . PHE A 1 212 ? 12.317 -0.601 -28.810 1.00 90.50 212 PHE A O 1
ATOM 1589 N N . CYS A 1 213 ? 13.654 -2.240 -28.054 1.00 89.38 213 CYS A N 1
ATOM 1590 C CA . CYS A 1 213 ? 13.083 -3.320 -28.845 1.00 89.38 213 CYS A CA 1
ATOM 1591 C C . CYS A 1 213 ? 12.903 -4.552 -27.962 1.00 89.38 213 CYS A C 1
ATOM 1593 O O . CYS A 1 213 ? 13.772 -4.860 -27.144 1.00 89.38 213 CYS A O 1
ATOM 1595 N N . ILE A 1 214 ? 11.800 -5.269 -28.169 1.00 90.06 214 ILE A N 1
ATOM 1596 C CA . ILE A 1 214 ? 11.595 -6.591 -27.579 1.00 90.06 214 ILE A CA 1
ATOM 1597 C C . ILE A 1 214 ? 12.476 -7.578 -28.347 1.00 90.06 214 ILE A C 1
ATOM 1599 O O . ILE A 1 214 ? 12.368 -7.706 -29.569 1.00 90.06 214 ILE A O 1
ATOM 1603 N N . VAL A 1 215 ? 13.399 -8.214 -27.631 1.00 88.19 215 VAL A N 1
ATOM 1604 C CA . VAL A 1 215 ? 14.356 -9.184 -28.180 1.00 88.19 215 VAL A CA 1
ATOM 1605 C C . VAL A 1 215 ? 13.778 -10.586 -28.114 1.00 88.19 215 VAL A C 1
ATOM 1607 O O . VAL A 1 215 ? 13.898 -11.349 -29.072 1.00 88.19 215 VAL A O 1
ATOM 1610 N N . ASP A 1 216 ? 13.174 -10.907 -26.974 1.00 88.00 216 ASP A N 1
ATOM 1611 C CA . ASP A 1 216 ? 12.583 -12.204 -26.692 1.00 88.00 216 ASP A CA 1
ATOM 1612 C C . ASP A 1 216 ? 11.413 -12.040 -25.723 1.00 88.00 216 ASP A C 1
ATOM 1614 O O . ASP A 1 216 ? 11.409 -11.135 -24.880 1.00 88.00 216 ASP A O 1
ATOM 1618 N N . GLN A 1 217 ? 10.438 -12.929 -25.857 1.00 85.12 217 GLN A N 1
ATOM 1619 C CA . GLN A 1 217 ? 9.304 -13.043 -24.955 1.00 85.12 217 GLN A CA 1
ATOM 1620 C C . GLN A 1 217 ? 9.047 -14.524 -24.702 1.00 85.12 217 GLN A C 1
ATOM 1622 O O . GLN A 1 217 ? 8.783 -15.296 -25.624 1.00 85.12 217 GLN A O 1
ATOM 1627 N N . GLU A 1 218 ? 9.072 -14.903 -23.432 1.00 85.94 218 GLU A N 1
ATOM 1628 C CA . GLU A 1 218 ? 8.723 -16.239 -22.976 1.00 85.94 218 GLU A CA 1
ATOM 1629 C C . GLU A 1 218 ? 7.497 -16.154 -22.068 1.00 85.94 218 GLU A C 1
ATOM 1631 O O . GLU A 1 218 ? 7.445 -15.353 -21.137 1.00 85.94 218 GLU A O 1
ATOM 1636 N N . VAL A 1 219 ? 6.495 -16.986 -22.348 1.00 80.31 219 VAL A N 1
ATOM 1637 C CA . VAL A 1 219 ? 5.332 -17.172 -21.478 1.00 80.31 219 VAL A CA 1
ATOM 1638 C C . VAL A 1 219 ? 5.352 -18.613 -20.997 1.00 80.31 219 VAL A C 1
ATOM 1640 O O . VAL A 1 219 ? 5.182 -19.548 -21.784 1.00 80.31 219 VAL A O 1
ATOM 1643 N N . VAL A 1 220 ? 5.581 -18.794 -19.700 1.00 79.44 220 VAL A N 1
ATOM 1644 C CA . VAL A 1 220 ? 5.568 -20.105 -19.056 1.00 79.44 220 VAL A CA 1
ATOM 1645 C C . VAL A 1 220 ? 4.162 -20.356 -18.533 1.00 79.44 220 VAL A C 1
ATOM 1647 O O . VAL A 1 220 ? 3.711 -19.713 -17.587 1.00 79.44 220 VAL A O 1
ATOM 1650 N N . ALA A 1 221 ? 3.464 -21.285 -19.186 1.00 71.94 221 ALA A N 1
ATOM 1651 C CA . ALA A 1 221 ? 2.135 -21.716 -18.779 1.00 71.94 221 ALA A CA 1
ATOM 1652 C C . ALA A 1 221 ? 2.176 -22.394 -17.391 1.00 71.94 221 ALA A C 1
ATOM 1654 O O . ALA A 1 221 ? 3.148 -23.096 -17.092 1.00 71.94 221 ALA A O 1
ATOM 1655 N N . PRO A 1 222 ? 1.114 -22.246 -16.580 1.00 71.50 222 PRO A N 1
ATOM 1656 C CA . PRO A 1 222 ? 1.006 -22.918 -15.297 1.00 71.50 222 PRO A CA 1
ATOM 1657 C C . PRO A 1 222 ? 0.943 -24.425 -15.508 1.00 71.50 222 PRO A C 1
ATOM 1659 O O . PRO A 1 222 ? 0.333 -24.908 -16.470 1.00 71.50 222 PRO A O 1
ATOM 1662 N N . THR A 1 223 ? 1.494 -25.185 -14.570 1.00 68.44 223 THR A N 1
ATOM 1663 C CA . THR A 1 223 ? 1.202 -26.614 -14.477 1.00 68.44 223 THR A CA 1
ATOM 1664 C C . THR A 1 223 ? 0.106 -26.872 -13.443 1.00 68.44 223 THR A C 1
ATOM 1666 O O . THR A 1 223 ? -0.119 -26.072 -12.538 1.00 68.44 223 THR A O 1
ATOM 1669 N N . GLU A 1 224 ? -0.587 -28.014 -13.541 1.00 66.25 224 GLU A N 1
ATOM 1670 C CA . GLU A 1 224 ? -1.562 -28.447 -12.519 1.00 66.25 224 GLU A CA 1
ATOM 1671 C C . GLU A 1 224 ? -0.937 -28.591 -11.116 1.00 66.25 224 GLU A C 1
ATOM 1673 O O . GLU A 1 224 ? -1.658 -28.684 -10.124 1.00 66.25 224 GLU A O 1
ATOM 1678 N N . GLU A 1 225 ? 0.396 -28.636 -11.024 1.00 68.25 225 GLU A N 1
ATOM 1679 C CA . GLU A 1 225 ? 1.135 -28.717 -9.765 1.00 68.25 225 GLU A CA 1
ATOM 1680 C C . GLU A 1 225 ? 1.385 -27.333 -9.134 1.00 68.25 225 GLU A C 1
ATOM 1682 O O . GLU A 1 225 ? 1.672 -27.272 -7.940 1.00 68.25 225 GLU A O 1
ATOM 1687 N N . ASP A 1 226 ? 1.201 -26.240 -9.884 1.00 70.56 226 ASP A N 1
ATOM 1688 C CA . ASP A 1 226 ? 1.484 -24.864 -9.451 1.00 70.56 226 ASP A CA 1
ATOM 1689 C C . ASP A 1 226 ? 0.255 -24.151 -8.852 1.00 70.56 226 ASP A C 1
ATOM 1691 O O . ASP A 1 226 ? 0.191 -22.929 -8.826 1.00 70.56 226 ASP A O 1
ATOM 1695 N N . VAL A 1 227 ? -0.754 -24.881 -8.368 1.00 77.38 227 VAL A N 1
ATOM 1696 C CA . VAL A 1 227 ? -1.975 -24.269 -7.813 1.00 77.38 227 VAL A CA 1
ATOM 1697 C C . VAL A 1 227 ? -1.692 -23.574 -6.483 1.00 77.38 227 VAL A C 1
ATOM 1699 O O . VAL A 1 227 ? -1.250 -24.202 -5.521 1.00 77.38 227 VAL A O 1
ATOM 1702 N N . CYS A 1 228 ? -2.044 -22.295 -6.413 1.00 77.44 228 CYS A N 1
ATOM 1703 C CA . CYS A 1 228 ? -2.097 -21.517 -5.181 1.00 77.44 228 CYS A CA 1
ATOM 1704 C C . CYS A 1 228 ? -3.478 -20.861 -5.043 1.00 77.44 228 CYS A C 1
ATOM 1706 O O . CYS A 1 228 ? -4.346 -21.019 -5.899 1.00 77.44 228 CYS A O 1
ATOM 1708 N N . GLN A 1 229 ? -3.727 -20.168 -3.937 1.00 76.94 229 GLN A N 1
ATOM 1709 C CA . GLN A 1 229 ? -5.007 -19.539 -3.648 1.00 76.94 229 GLN A CA 1
ATOM 1710 C C . GLN A 1 229 ? -4.889 -18.022 -3.611 1.00 76.94 229 GLN A C 1
ATOM 1712 O O . GLN A 1 229 ? -3.979 -17.466 -3.000 1.00 76.94 229 GLN A O 1
ATOM 1717 N N . ALA A 1 230 ? -5.863 -17.348 -4.209 1.00 70.62 230 ALA A N 1
ATOM 1718 C CA . ALA A 1 230 ? -5.985 -15.898 -4.158 1.00 70.62 230 ALA A CA 1
ATOM 1719 C C . ALA A 1 230 ? -7.426 -15.490 -3.812 1.00 70.62 230 ALA A C 1
ATOM 1721 O O . ALA A 1 230 ? -8.371 -16.228 -4.120 1.00 70.62 230 ALA A O 1
ATOM 1722 N N . PRO A 1 231 ? -7.629 -14.335 -3.152 1.00 71.38 231 PRO A N 1
ATOM 1723 C CA . PRO A 1 231 ? -8.965 -13.807 -2.925 1.00 71.38 231 PRO 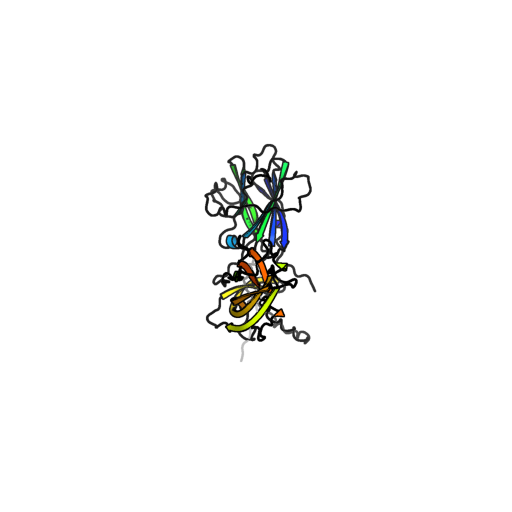A CA 1
ATOM 1724 C C . PRO A 1 231 ? -9.604 -13.420 -4.265 1.00 71.38 231 PRO A C 1
ATOM 1726 O O . PRO A 1 231 ? -9.058 -12.620 -5.017 1.00 71.38 231 PRO A O 1
ATOM 1729 N N . ALA A 1 232 ? -10.784 -13.967 -4.549 1.00 67.19 232 ALA A N 1
ATOM 1730 C CA . ALA A 1 232 ? -11.579 -13.622 -5.720 1.00 67.19 232 ALA A CA 1
ATOM 1731 C C . ALA A 1 232 ? -13.033 -13.338 -5.333 1.00 67.19 232 ALA A C 1
ATOM 1733 O O . ALA A 1 232 ? -13.584 -13.926 -4.396 1.00 67.19 232 ALA A O 1
ATOM 1734 N N . GLU A 1 233 ? -13.668 -12.441 -6.082 1.00 62.59 233 GLU A N 1
ATOM 1735 C CA . GLU A 1 233 ? -15.092 -12.163 -5.951 1.00 62.59 233 GLU A CA 1
ATOM 1736 C C . GLU A 1 233 ? -15.923 -13.250 -6.640 1.00 62.59 233 GLU A C 1
ATOM 1738 O O . GLU A 1 233 ? -15.796 -13.505 -7.836 1.00 62.59 233 GLU A O 1
ATOM 1743 N N . VAL A 1 234 ? -16.826 -13.876 -5.889 1.00 57.00 234 VAL A N 1
ATOM 1744 C CA . VAL A 1 234 ? -17.763 -14.883 -6.386 1.00 57.00 234 VAL A CA 1
ATOM 1745 C C . VAL A 1 234 ? -19.200 -14.457 -6.122 1.00 57.00 234 VAL A C 1
ATOM 1747 O O . VAL A 1 234 ? -19.556 -13.974 -5.046 1.00 57.00 234 VAL A O 1
ATOM 1750 N N . PHE A 1 235 ? -20.068 -14.663 -7.111 1.00 53.19 235 PHE A N 1
ATOM 1751 C CA . PHE A 1 235 ? -21.478 -14.303 -7.009 1.00 53.19 235 PHE A CA 1
ATOM 1752 C C . PHE A 1 235 ? -22.332 -15.522 -6.658 1.00 53.19 235 PHE A C 1
ATOM 1754 O O . PHE A 1 235 ? -22.532 -16.423 -7.475 1.00 53.19 235 PHE A O 1
ATOM 1761 N N . VAL A 1 236 ? -22.888 -15.544 -5.446 1.00 48.19 236 VAL A N 1
ATOM 1762 C CA . VAL A 1 236 ? -23.716 -16.650 -4.951 1.00 48.19 236 VAL A CA 1
ATOM 1763 C C . VAL A 1 236 ? -25.061 -16.113 -4.478 1.00 48.19 236 VAL A C 1
ATOM 1765 O O . VAL A 1 236 ? -25.141 -15.235 -3.628 1.00 48.19 236 VAL A O 1
ATOM 1768 N N . CYS A 1 237 ? -26.158 -16.656 -5.014 1.00 56.12 237 CYS A N 1
ATOM 1769 C CA . CYS A 1 237 ? -27.525 -16.338 -4.573 1.00 56.12 237 CYS A CA 1
ATOM 1770 C C . CYS A 1 237 ? -27.897 -14.837 -4.588 1.00 56.12 237 CYS A C 1
ATOM 1772 O O . CYS A 1 237 ? -28.750 -14.414 -3.807 1.00 56.12 237 CYS A O 1
ATOM 1774 N N . GLY A 1 238 ? -27.307 -14.032 -5.477 1.00 45.56 238 GLY A N 1
ATOM 1775 C CA . GLY A 1 238 ? -27.574 -12.591 -5.516 1.00 45.56 238 GLY A CA 1
ATOM 1776 C C . GLY A 1 238 ? -26.658 -11.748 -4.624 1.00 45.56 238 GLY A C 1
ATOM 1777 O O . GLY A 1 238 ? -26.912 -10.556 -4.481 1.00 45.56 238 GLY A O 1
ATOM 1778 N N . GLN A 1 239 ? -25.649 -12.360 -4.000 1.00 40.91 239 GLN A N 1
ATOM 1779 C CA . GLN A 1 239 ? -24.678 -11.713 -3.122 1.00 40.91 239 GLN A CA 1
ATOM 1780 C C . GLN A 1 239 ? -23.267 -11.900 -3.685 1.00 40.91 239 GLN A C 1
ATOM 1782 O O . GLN A 1 239 ? -22.931 -12.990 -4.150 1.00 40.91 239 GLN A O 1
ATOM 1787 N N . THR A 1 240 ? -22.454 -10.848 -3.625 1.00 49.59 240 THR A N 1
ATOM 1788 C CA . THR A 1 240 ? -21.010 -10.934 -3.863 1.00 49.59 240 THR A CA 1
ATOM 1789 C C . THR A 1 240 ? -20.341 -11.397 -2.575 1.00 49.59 240 THR A C 1
ATOM 1791 O O . THR A 1 240 ? -20.596 -10.837 -1.510 1.00 49.59 240 THR A O 1
ATOM 1794 N N . LEU A 1 241 ? -19.523 -12.437 -2.671 1.00 52.56 241 LEU A N 1
ATOM 1795 C CA . LEU A 1 241 ? -18.681 -12.951 -1.598 1.00 52.56 241 LEU A CA 1
ATOM 1796 C C . LEU A 1 241 ? -17.235 -12.882 -2.068 1.00 52.56 241 LEU A C 1
ATOM 1798 O O . LEU A 1 241 ? -16.977 -13.066 -3.251 1.00 52.56 241 LEU A O 1
ATOM 1802 N N . ILE A 1 242 ? -16.298 -12.675 -1.154 1.00 63.66 242 ILE A N 1
ATOM 1803 C CA . ILE A 1 242 ? -14.873 -12.781 -1.464 1.00 63.66 242 ILE A CA 1
ATOM 1804 C C . ILE A 1 242 ? -14.380 -14.087 -0.855 1.00 63.66 242 ILE A C 1
ATOM 1806 O O . ILE A 1 242 ? -14.636 -14.369 0.317 1.00 63.66 242 ILE A O 1
ATOM 1810 N N . CYS A 1 243 ? -13.786 -14.945 -1.676 1.00 66.25 243 CYS A N 1
ATOM 1811 C CA . CYS A 1 243 ? -13.398 -16.303 -1.309 1.00 66.25 243 CYS A CA 1
ATOM 1812 C C . CYS A 1 243 ? -11.995 -16.599 -1.827 1.00 66.25 243 CYS A C 1
ATOM 1814 O O . CYS A 1 243 ? -11.638 -16.166 -2.919 1.00 66.25 243 CYS A O 1
ATOM 1816 N N . CYS A 1 244 ? -11.230 -17.389 -1.078 1.00 76.38 244 CYS A N 1
ATOM 1817 C CA . CYS A 1 244 ? -10.003 -17.983 -1.594 1.00 76.38 244 CYS A CA 1
ATOM 1818 C C . CYS A 1 244 ? -10.362 -18.976 -2.694 1.00 76.38 244 CYS A C 1
ATOM 1820 O O . CYS A 1 244 ? -11.072 -19.954 -2.443 1.00 76.38 244 CYS A O 1
ATOM 1822 N N . CYS A 1 245 ? -9.917 -18.675 -3.905 1.00 74.19 245 CYS A N 1
ATOM 1823 C CA . CYS A 1 245 ? -10.116 -19.503 -5.079 1.00 74.19 245 CYS A CA 1
ATOM 1824 C C . CYS A 1 245 ? -8.765 -20.019 -5.550 1.00 74.19 245 CYS A C 1
ATOM 1826 O O . CYS A 1 245 ? -7.763 -19.312 -5.444 1.00 74.19 245 CYS A O 1
ATOM 1828 N N . ASP A 1 246 ? -8.765 -21.243 -6.063 1.00 77.19 246 ASP A N 1
ATOM 1829 C CA . ASP A 1 246 ? -7.593 -21.815 -6.707 1.00 77.19 246 ASP A CA 1
ATOM 1830 C C . ASP A 1 246 ? -7.287 -20.987 -7.960 1.00 77.19 246 ASP A C 1
ATOM 1832 O O . ASP A 1 246 ? -8.163 -20.748 -8.799 1.00 77.19 246 ASP A O 1
ATOM 1836 N N . VAL A 1 247 ? -6.049 -20.524 -8.058 1.00 74.50 247 VAL A N 1
ATOM 1837 C CA . VAL A 1 247 ? -5.524 -19.809 -9.209 1.00 74.50 247 VAL A CA 1
ATOM 1838 C C . VAL A 1 247 ? -4.232 -20.462 -9.672 1.00 74.50 247 VAL A C 1
ATOM 1840 O O . VAL A 1 247 ? -3.505 -21.106 -8.915 1.00 74.50 247 VAL A O 1
ATOM 1843 N N . PHE A 1 248 ? -3.971 -20.289 -10.955 1.00 78.25 248 PHE A N 1
ATOM 1844 C CA . PHE A 1 248 ? -2.850 -20.865 -11.660 1.00 78.25 248 PHE A CA 1
ATOM 1845 C C . PHE A 1 248 ? -1.881 -19.731 -12.017 1.00 78.25 248 PHE A C 1
ATOM 1847 O O . PHE A 1 248 ? -2.243 -18.872 -12.837 1.00 78.25 248 PHE A O 1
ATOM 1854 N N . PRO A 1 249 ? -0.700 -19.682 -11.379 1.00 77.62 249 PRO A N 1
ATOM 1855 C CA . PRO A 1 249 ? 0.320 -18.689 -11.639 1.00 77.62 249 PRO A CA 1
ATOM 1856 C C . PRO A 1 249 ? 1.021 -18.993 -12.959 1.00 77.62 249 PRO A C 1
ATOM 1858 O O . PRO A 1 249 ? 1.424 -20.121 -13.224 1.00 77.62 249 PRO A O 1
ATOM 1861 N N . TRP A 1 250 ? 1.198 -17.977 -13.783 1.00 79.75 250 TRP A N 1
ATOM 1862 C CA . TRP A 1 250 ? 1.962 -18.068 -15.016 1.00 79.75 250 TRP A CA 1
ATOM 1863 C C . TRP A 1 250 ? 2.934 -16.905 -15.085 1.00 79.75 250 TRP A C 1
ATOM 1865 O O . TRP A 1 250 ? 2.667 -15.824 -14.559 1.00 79.75 250 TRP A O 1
ATOM 1875 N N . THR A 1 251 ? 4.069 -17.136 -15.726 1.00 81.44 251 THR A N 1
ATOM 1876 C CA . THR A 1 251 ? 5.156 -16.161 -15.751 1.00 81.44 251 THR A CA 1
ATOM 1877 C C . THR A 1 251 ? 5.346 -15.648 -17.164 1.00 81.44 251 THR A C 1
ATOM 1879 O O . THR A 1 251 ? 5.410 -16.430 -18.116 1.00 81.44 251 THR A O 1
ATOM 1882 N N . ARG A 1 252 ? 5.459 -14.329 -17.298 1.00 83.62 252 ARG A N 1
ATOM 1883 C CA . ARG A 1 252 ? 5.904 -13.662 -18.517 1.00 83.62 252 ARG A CA 1
ATOM 1884 C C . ARG A 1 252 ? 7.301 -13.113 -18.301 1.00 83.62 252 ARG A C 1
ATOM 1886 O O . ARG A 1 252 ? 7.502 -12.265 -17.438 1.00 83.62 252 ARG A O 1
ATOM 1893 N N . THR A 1 253 ? 8.231 -13.526 -19.144 1.00 86.69 253 THR A N 1
ATOM 1894 C CA . THR A 1 253 ? 9.596 -13.009 -19.157 1.00 86.69 253 THR A CA 1
ATOM 1895 C C . THR A 1 253 ? 9.829 -12.268 -20.461 1.00 86.69 253 THR A C 1
ATOM 1897 O O . THR A 1 253 ? 9.664 -12.830 -21.542 1.00 86.69 253 THR A O 1
ATOM 1900 N N . VAL A 1 254 ? 10.207 -10.995 -20.368 1.00 88.00 254 VAL A N 1
ATOM 1901 C CA . VAL A 1 254 ? 10.453 -10.125 -21.522 1.00 88.00 254 VAL A CA 1
ATOM 1902 C C . VAL A 1 254 ? 11.897 -9.648 -21.485 1.00 88.00 254 VAL A C 1
ATOM 1904 O O . VAL A 1 254 ? 12.342 -9.038 -20.511 1.00 88.00 254 VAL A O 1
ATOM 1907 N N . THR A 1 255 ? 12.645 -9.908 -22.555 1.00 91.75 255 THR A N 1
ATOM 1908 C CA . THR A 1 255 ? 13.993 -9.364 -22.740 1.00 91.75 255 THR A CA 1
ATOM 1909 C C . THR A 1 255 ? 13.935 -8.135 -23.636 1.00 91.75 255 THR A C 1
ATOM 1911 O O . THR A 1 255 ? 13.449 -8.202 -24.768 1.00 91.75 255 THR A O 1
ATOM 1914 N N . LEU A 1 256 ? 14.466 -7.016 -23.142 1.00 91.19 256 LEU A N 1
ATOM 1915 C CA . LEU A 1 256 ? 14.491 -5.739 -23.852 1.00 91.19 256 LEU A CA 1
ATOM 1916 C C . LEU A 1 256 ? 15.927 -5.309 -24.127 1.00 91.19 256 LEU A C 1
ATOM 1918 O O . LEU A 1 256 ? 16.761 -5.327 -23.223 1.00 91.19 256 LEU A O 1
ATOM 1922 N N . ASP A 1 257 ? 16.177 -4.852 -25.351 1.00 93.06 257 ASP A N 1
ATOM 1923 C CA . ASP A 1 257 ? 17.363 -4.068 -25.689 1.00 93.06 257 ASP A CA 1
ATOM 1924 C C . ASP A 1 257 ? 16.968 -2.591 -25.684 1.00 93.06 257 ASP A C 1
ATOM 1926 O O . ASP A 1 257 ? 16.202 -2.141 -26.541 1.00 93.06 257 ASP A O 1
ATOM 1930 N N . ILE A 1 258 ? 17.485 -1.838 -24.714 1.00 91.81 258 ILE A N 1
ATOM 1931 C CA . ILE A 1 258 ? 17.180 -0.422 -24.507 1.00 91.81 258 ILE A CA 1
ATOM 1932 C C . ILE A 1 258 ? 18.398 0.416 -24.895 1.00 91.81 258 ILE A C 1
ATOM 1934 O O . ILE A 1 258 ? 19.531 0.141 -24.496 1.00 91.81 258 ILE A O 1
ATOM 1938 N N . GLN A 1 259 ? 18.162 1.468 -25.674 1.00 93.06 259 GLN A N 1
ATOM 1939 C CA . GLN A 1 259 ? 19.148 2.482 -26.016 1.00 93.06 259 GLN A CA 1
ATOM 1940 C C . GLN A 1 259 ? 18.746 3.818 -25.395 1.00 93.06 259 GLN A C 1
ATOM 1942 O O . GLN A 1 259 ? 17.767 4.432 -25.819 1.00 93.06 259 GLN A O 1
ATOM 1947 N N . PHE A 1 260 ? 19.563 4.320 -24.474 1.00 91.31 260 PHE A N 1
ATOM 1948 C CA . PHE A 1 260 ? 19.465 5.680 -23.949 1.00 91.31 260 PHE A CA 1
ATOM 1949 C C . PHE A 1 260 ? 20.433 6.604 -24.682 1.00 91.31 260 PHE A C 1
ATOM 1951 O O . PHE A 1 260 ? 21.584 6.248 -24.918 1.00 91.31 260 PHE A O 1
ATOM 1958 N N . ASN A 1 261 ? 19.988 7.808 -25.018 1.00 90.25 261 ASN A N 1
ATOM 1959 C CA . ASN A 1 261 ? 20.772 8.845 -25.675 1.00 90.25 261 ASN A CA 1
ATOM 1960 C C . ASN A 1 261 ? 20.847 10.063 -24.748 1.00 90.25 261 ASN A C 1
ATOM 1962 O O . ASN A 1 261 ? 19.872 10.796 -24.587 1.00 90.25 261 ASN A O 1
ATOM 1966 N N . VAL A 1 262 ? 22.021 10.284 -24.157 1.00 89.25 262 VAL A N 1
ATOM 1967 C CA . VAL A 1 262 ? 22.299 11.388 -23.228 1.00 89.25 262 VAL A CA 1
ATOM 1968 C C . VAL A 1 262 ? 22.888 12.566 -24.003 1.00 89.25 262 VAL A C 1
ATOM 1970 O O . VAL A 1 262 ? 23.833 12.360 -24.772 1.00 89.25 262 VAL A O 1
ATOM 1973 N N . PRO A 1 263 ? 22.380 13.797 -23.839 1.00 88.38 263 PRO A N 1
ATOM 1974 C CA . PRO A 1 263 ? 22.933 14.956 -24.528 1.00 88.38 263 PRO A CA 1
ATOM 1975 C C . PRO A 1 263 ? 24.376 15.235 -24.086 1.00 88.38 263 PRO A C 1
ATOM 1977 O O . PRO A 1 263 ? 24.723 15.136 -22.910 1.00 88.38 263 PRO A O 1
ATOM 1980 N N . LYS A 1 264 ? 25.225 15.637 -25.036 1.00 85.56 264 LYS A N 1
ATOM 1981 C CA . LYS A 1 264 ? 26.596 16.094 -24.772 1.00 85.56 264 LYS A CA 1
ATOM 1982 C C . LYS A 1 264 ? 26.894 17.415 -25.467 1.00 85.56 264 LYS A C 1
ATOM 1984 O O . LYS A 1 264 ? 26.413 17.689 -26.566 1.00 85.56 264 LYS A O 1
ATOM 1989 N N . THR A 1 265 ? 27.740 18.221 -24.841 1.00 80.38 265 THR A N 1
ATOM 1990 C CA . THR A 1 265 ? 28.267 19.469 -25.390 1.00 80.38 265 THR A CA 1
ATOM 1991 C C . THR A 1 265 ? 29.618 19.231 -26.051 1.00 80.38 265 THR A C 1
ATOM 1993 O O . THR A 1 265 ? 30.391 18.365 -25.644 1.00 80.38 265 THR A O 1
ATOM 1996 N N . ALA A 1 266 ? 29.896 19.988 -27.112 1.00 75.50 266 ALA A N 1
ATOM 1997 C CA . ALA A 1 266 ? 31.140 19.915 -27.866 1.00 75.50 266 ALA A CA 1
ATOM 1998 C C . ALA A 1 266 ? 31.781 21.298 -27.957 1.00 75.50 266 ALA A C 1
ATOM 2000 O O . ALA A 1 266 ? 31.144 22.239 -28.424 1.00 75.50 266 ALA A O 1
ATOM 2001 N N . ASP A 1 267 ? 33.072 21.406 -27.644 1.00 67.12 267 ASP A N 1
ATOM 2002 C CA . ASP A 1 267 ? 33.819 22.663 -27.821 1.00 67.12 267 ASP A CA 1
ATOM 2003 C C . ASP A 1 267 ? 34.009 23.041 -29.305 1.00 67.12 267 ASP A C 1
ATOM 2005 O O . ASP A 1 267 ? 34.398 24.161 -29.637 1.00 67.12 267 ASP A O 1
ATOM 2009 N N . CYS A 1 268 ? 33.771 22.094 -30.221 1.00 60.91 268 CYS A N 1
ATOM 2010 C CA . CYS A 1 268 ? 34.192 22.189 -31.619 1.00 60.91 268 CYS A CA 1
ATOM 2011 C C . CYS A 1 268 ? 33.048 22.282 -32.650 1.00 60.91 268 CYS A C 1
ATOM 2013 O O . CYS A 1 268 ? 33.356 22.506 -33.822 1.00 60.91 268 CYS A O 1
ATOM 2015 N N . GLN A 1 269 ? 31.769 22.098 -32.280 1.00 55.12 269 GLN A N 1
ATOM 2016 C CA . GLN A 1 269 ? 30.620 22.120 -33.212 1.00 55.12 269 GLN A CA 1
ATOM 2017 C C . GLN A 1 269 ? 29.312 22.615 -32.557 1.00 55.12 269 GLN A C 1
ATOM 2019 O O . GLN A 1 269 ? 29.180 22.589 -31.342 1.00 55.12 269 GLN A O 1
ATOM 2024 N N . THR A 1 270 ? 28.355 23.076 -33.377 1.00 53.97 270 THR A N 1
ATOM 2025 C CA . THR A 1 270 ? 27.089 23.733 -32.969 1.00 53.97 270 THR A CA 1
ATOM 2026 C C . THR A 1 270 ? 25.831 22.851 -33.071 1.00 53.97 270 THR A C 1
ATOM 2028 O O . THR A 1 270 ? 24.727 23.388 -33.050 1.00 53.97 270 THR A O 1
ATOM 2031 N N . GLU A 1 271 ? 25.958 21.532 -33.234 1.00 60.28 271 GLU A N 1
ATOM 2032 C CA . GLU A 1 271 ? 24.802 20.621 -33.336 1.00 60.28 271 GLU A CA 1
ATOM 2033 C C . GLU A 1 271 ? 24.607 19.806 -32.050 1.00 60.28 271 GLU A C 1
ATOM 2035 O O . GLU A 1 271 ? 25.574 19.507 -31.349 1.00 60.28 271 GLU A O 1
ATOM 2040 N N . ASN A 1 272 ? 23.352 19.449 -31.756 1.00 61.25 272 ASN A N 1
ATOM 2041 C CA . ASN A 1 272 ? 22.998 18.568 -30.643 1.00 61.25 272 ASN A CA 1
ATOM 2042 C C . ASN A 1 272 ? 23.609 17.186 -30.890 1.00 61.25 272 ASN A C 1
ATOM 2044 O O . ASN A 1 272 ? 23.259 16.509 -31.859 1.00 61.25 272 ASN A O 1
ATOM 2048 N N . LEU A 1 273 ? 24.527 16.776 -30.020 1.00 77.00 273 LEU A N 1
ATOM 2049 C CA . LEU A 1 273 ? 25.161 15.467 -30.065 1.00 77.00 273 LEU A CA 1
ATOM 2050 C C . LEU A 1 273 ? 24.719 14.662 -28.853 1.00 77.00 273 LEU A C 1
ATOM 2052 O O . LEU A 1 273 ? 24.499 15.216 -27.779 1.00 77.00 273 LEU A O 1
ATOM 2056 N N . TYR A 1 274 ? 24.634 13.349 -29.034 1.00 84.31 274 TYR A N 1
ATOM 2057 C CA . TYR A 1 274 ? 24.242 12.423 -27.983 1.00 84.31 274 TYR A CA 1
ATOM 2058 C C . TYR A 1 274 ? 25.326 11.365 -27.778 1.00 84.31 274 TYR A C 1
ATOM 2060 O O . TYR A 1 274 ? 26.070 11.027 -28.707 1.00 84.31 274 TYR A O 1
ATOM 2068 N N . GLU A 1 275 ? 25.440 10.883 -26.549 1.00 85.88 275 GLU A N 1
ATOM 2069 C CA . GLU A 1 275 ? 26.145 9.654 -26.207 1.00 85.88 275 GLU A CA 1
ATOM 2070 C C . GLU A 1 275 ? 25.132 8.549 -25.949 1.00 85.88 275 GLU A C 1
ATOM 2072 O O . GLU A 1 275 ? 24.123 8.783 -25.287 1.00 85.88 275 GLU A O 1
ATOM 2077 N N . CYS A 1 276 ? 25.400 7.357 -26.472 1.00 86.25 276 CYS A N 1
ATOM 2078 C CA . CYS A 1 276 ? 24.479 6.237 -26.365 1.00 86.25 276 CYS A CA 1
ATOM 2079 C C . CYS A 1 276 ? 24.935 5.281 -25.257 1.00 86.25 276 CYS A C 1
ATOM 2081 O O . CYS A 1 276 ? 26.094 4.867 -25.244 1.00 86.25 276 CYS A O 1
ATOM 2083 N N . CYS A 1 277 ? 24.017 4.890 -24.378 1.00 87.75 277 CYS A N 1
ATOM 2084 C CA . CYS A 1 277 ? 24.162 3.747 -23.481 1.00 87.75 277 CYS A CA 1
ATOM 2085 C C . CYS A 1 277 ? 23.219 2.644 -23.966 1.00 87.75 277 CYS A C 1
ATOM 2087 O O . CYS A 1 277 ? 22.066 2.929 -24.288 1.00 87.75 277 CYS A O 1
ATOM 2089 N N . PHE A 1 278 ? 23.722 1.415 -24.058 1.00 90.25 278 PHE A N 1
ATOM 2090 C CA . PHE A 1 278 ? 22.936 0.246 -24.440 1.00 90.25 278 PHE A CA 1
ATOM 2091 C C . PHE A 1 278 ? 22.875 -0.705 -23.259 1.00 90.25 278 PHE A C 1
ATOM 2093 O O . PHE A 1 278 ? 23.914 -1.015 -22.672 1.00 90.25 278 PHE A O 1
ATOM 2100 N N . GLU A 1 279 ? 21.681 -1.191 -22.961 1.00 90.25 279 GLU A N 1
ATOM 2101 C CA . GLU A 1 279 ? 21.458 -2.172 -21.912 1.00 90.25 279 GLU A CA 1
ATOM 2102 C C . GLU A 1 279 ? 20.514 -3.257 -22.417 1.00 90.25 279 GLU A C 1
ATOM 2104 O O . GLU A 1 279 ? 19.533 -2.967 -23.100 1.00 90.25 279 GLU A O 1
ATOM 2109 N N . THR A 1 280 ? 20.837 -4.503 -22.084 1.00 90.38 280 THR A N 1
ATOM 2110 C CA . THR A 1 280 ? 19.935 -5.638 -22.267 1.00 90.38 280 THR A CA 1
ATOM 2111 C C . THR A 1 280 ? 19.432 -6.022 -20.891 1.00 90.38 280 THR A C 1
ATOM 2113 O O . THR A 1 280 ? 20.231 -6.409 -20.034 1.00 90.38 280 THR A O 1
ATOM 2116 N N . ILE A 1 281 ? 18.126 -5.922 -20.687 1.00 88.81 281 ILE A N 1
ATOM 2117 C CA . ILE A 1 281 ? 17.486 -6.273 -19.422 1.00 88.81 281 ILE A CA 1
ATOM 2118 C C . ILE A 1 281 ? 16.512 -7.426 -19.618 1.00 88.81 281 ILE A C 1
ATOM 2120 O O . ILE A 1 281 ? 16.074 -7.724 -20.729 1.00 88.81 281 ILE A O 1
ATOM 2124 N N . THR A 1 282 ? 16.171 -8.086 -18.522 1.00 88.75 282 THR A N 1
ATOM 2125 C CA . THR A 1 282 ? 15.125 -9.103 -18.484 1.00 88.75 282 THR A CA 1
ATOM 2126 C C . THR A 1 282 ? 14.181 -8.742 -17.357 1.00 88.75 282 THR A C 1
ATOM 2128 O O . THR A 1 282 ? 14.624 -8.577 -16.222 1.00 88.75 282 THR A O 1
ATOM 2131 N N . VAL A 1 283 ? 12.909 -8.584 -17.701 1.00 86.69 283 VAL A N 1
ATOM 2132 C CA . VAL A 1 283 ? 11.828 -8.282 -16.766 1.00 86.69 283 VAL A CA 1
ATOM 2133 C C . VAL A 1 283 ? 10.947 -9.514 -16.680 1.00 86.69 283 VAL A C 1
ATOM 2135 O O . VAL A 1 283 ? 10.600 -10.101 -17.705 1.00 86.69 283 VAL A O 1
ATOM 2138 N N . GLU A 1 284 ? 10.623 -9.914 -15.461 1.00 83.75 284 GLU A N 1
ATOM 2139 C CA . GLU A 1 284 ? 9.771 -11.059 -15.174 1.00 83.75 284 GLU A CA 1
ATOM 2140 C C . GLU A 1 284 ? 8.518 -10.547 -14.465 1.00 83.75 284 GLU A C 1
ATOM 2142 O O . GLU A 1 284 ? 8.624 -9.766 -13.528 1.00 83.75 284 GLU A O 1
ATOM 2147 N N . GLN A 1 285 ? 7.346 -10.959 -14.938 1.00 81.31 285 GLN A N 1
ATOM 2148 C CA . GLN A 1 285 ? 6.047 -10.632 -14.361 1.00 81.31 285 GLN A CA 1
ATOM 2149 C C . GLN A 1 285 ? 5.322 -11.934 -14.040 1.00 81.31 285 GLN A C 1
ATOM 2151 O O . GLN A 1 285 ? 5.162 -12.796 -14.909 1.00 81.31 285 GLN A O 1
ATOM 2156 N N . THR A 1 286 ? 4.865 -12.070 -12.796 1.00 77.94 286 THR A N 1
ATOM 2157 C CA . THR A 1 286 ? 4.021 -13.196 -12.377 1.00 77.94 286 THR A CA 1
ATOM 2158 C C . THR A 1 286 ? 2.557 -12.780 -12.407 1.00 77.94 286 THR A C 1
ATOM 2160 O O . THR A 1 286 ? 2.166 -11.774 -11.822 1.00 77.94 286 THR A O 1
ATOM 2163 N N . CYS A 1 287 ? 1.740 -13.575 -13.085 1.00 76.94 287 CYS A N 1
ATOM 2164 C CA . CYS A 1 287 ? 0.322 -13.339 -13.303 1.00 76.94 287 CYS A CA 1
ATOM 2165 C C . CYS A 1 287 ? -0.501 -14.533 -12.807 1.00 76.94 287 CYS A C 1
ATOM 2167 O O . CYS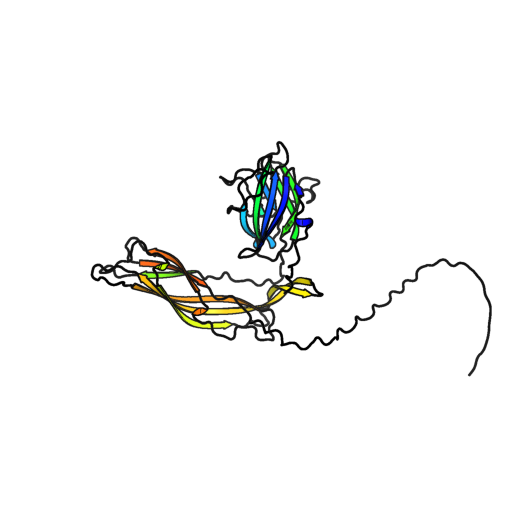 A 1 287 ? 0.014 -15.642 -12.698 1.00 76.94 287 CYS A O 1
ATOM 2169 N N . PHE A 1 288 ? -1.802 -14.344 -12.565 1.00 75.00 288 PHE A N 1
ATOM 2170 C CA . PHE A 1 288 ? -2.682 -15.396 -12.038 1.00 75.00 288 PHE A CA 1
ATOM 2171 C C . PHE A 1 288 ? -3.938 -15.564 -12.888 1.00 75.00 288 PHE A C 1
ATOM 2173 O O . PHE A 1 288 ? -4.485 -14.593 -13.408 1.00 75.00 288 PHE A O 1
ATOM 2180 N N . THR A 1 289 ? -4.422 -16.800 -13.017 1.00 69.81 289 THR A N 1
ATOM 2181 C CA . THR A 1 289 ? -5.671 -17.120 -13.732 1.00 69.81 289 THR A CA 1
ATOM 2182 C C . THR A 1 289 ? -6.545 -18.055 -12.907 1.00 69.81 289 THR A C 1
ATOM 2184 O O . THR A 1 289 ? -6.035 -18.919 -12.207 1.00 69.81 289 THR A O 1
ATOM 2187 N N . CYS A 1 290 ? -7.870 -17.919 -12.987 1.00 63.03 290 CYS A N 1
ATOM 2188 C CA . CYS A 1 290 ? -8.807 -18.723 -12.185 1.00 63.03 290 CYS A CA 1
ATOM 2189 C C . CYS A 1 290 ? -9.312 -20.003 -12.891 1.00 63.03 290 CYS A C 1
ATOM 2191 O O . CYS A 1 290 ? -10.194 -20.676 -12.359 1.00 63.03 290 CYS A O 1
ATOM 2193 N N . ASN A 1 291 ? -8.837 -20.326 -14.104 1.00 62.25 291 ASN A N 1
ATOM 2194 C CA . ASN A 1 291 ? -9.296 -21.486 -14.881 1.00 62.25 291 ASN A CA 1
ATOM 2195 C C . ASN A 1 291 ? -8.172 -22.045 -15.770 1.00 62.25 291 ASN A C 1
ATOM 2197 O O . ASN A 1 291 ? -7.531 -21.286 -16.486 1.00 62.25 291 ASN A O 1
ATOM 2201 N N . ILE A 1 292 ? -7.966 -23.364 -15.767 1.00 52.94 292 ILE A N 1
ATOM 2202 C CA . ILE A 1 292 ? -6.955 -24.040 -16.597 1.00 52.94 292 ILE A CA 1
ATOM 2203 C C . ILE A 1 292 ? -7.509 -24.514 -17.956 1.00 52.94 292 ILE A C 1
ATOM 2205 O O . ILE A 1 292 ? -6.739 -24.751 -18.883 1.00 52.94 292 ILE A O 1
ATOM 2209 N N . ASP A 1 293 ? -8.837 -24.632 -18.095 1.00 50.56 293 ASP A N 1
ATOM 2210 C CA . ASP A 1 293 ? -9.468 -25.370 -19.201 1.00 50.56 293 ASP A CA 1
ATOM 2211 C C . ASP A 1 293 ? -9.750 -24.531 -20.473 1.00 50.56 293 ASP A C 1
ATOM 2213 O O . ASP A 1 293 ? -9.966 -25.120 -21.533 1.00 50.56 293 ASP A O 1
ATOM 2217 N N . ASP A 1 294 ? -9.699 -23.190 -20.414 1.00 49.34 294 ASP A N 1
ATOM 2218 C CA . ASP A 1 294 ? -10.097 -22.291 -21.526 1.00 49.34 294 ASP A CA 1
ATOM 2219 C C . ASP A 1 294 ? -8.954 -21.439 -22.132 1.00 49.34 294 ASP A C 1
ATOM 2221 O O . ASP A 1 294 ? -9.206 -20.504 -22.883 1.00 49.34 294 ASP A O 1
ATOM 2225 N N . ASN A 1 295 ? -7.687 -21.779 -21.872 1.00 52.06 295 ASN A N 1
ATOM 2226 C CA . ASN A 1 295 ? -6.503 -21.057 -22.378 1.00 52.06 295 ASN A CA 1
ATOM 2227 C C . ASN A 1 295 ? -6.510 -19.530 -22.090 1.00 52.06 295 ASN A C 1
ATOM 2229 O O . ASN A 1 295 ? -6.414 -18.728 -23.016 1.00 52.06 295 ASN A O 1
ATOM 2233 N N . PRO A 1 296 ? -6.594 -19.084 -20.820 1.00 54.09 296 PRO A N 1
ATOM 2234 C CA . PRO A 1 296 ? -6.639 -17.658 -20.476 1.00 54.09 296 PRO A CA 1
ATOM 2235 C C . PRO A 1 296 ? -5.262 -16.969 -20.498 1.00 54.09 296 PRO A C 1
ATOM 2237 O O . PRO A 1 296 ? -5.107 -15.893 -19.920 1.00 54.09 296 PRO A O 1
ATOM 2240 N N . PHE A 1 297 ? -4.243 -17.584 -21.104 1.00 62.25 297 PHE A N 1
ATOM 2241 C CA . PHE A 1 297 ? -2.933 -16.953 -21.242 1.00 62.25 297 PHE A CA 1
ATOM 2242 C C . PHE A 1 297 ? -2.988 -15.994 -22.426 1.00 62.25 297 PHE A C 1
ATOM 2244 O O . PHE A 1 297 ? -3.553 -16.353 -23.460 1.00 62.25 297 PHE A O 1
ATOM 2251 N N . PRO A 1 298 ? -2.412 -14.792 -22.314 1.00 62.69 298 PRO A N 1
ATOM 2252 C CA . PRO A 1 298 ? -2.318 -13.893 -23.450 1.00 62.69 298 PRO A CA 1
ATOM 2253 C C . PRO A 1 298 ? -1.564 -14.599 -24.581 1.00 62.69 298 PRO A C 1
ATOM 2255 O O . PRO A 1 298 ? -0.372 -14.879 -24.471 1.00 62.69 298 PRO A O 1
ATOM 2258 N N . GLU A 1 299 ? -2.294 -14.930 -25.647 1.00 60.94 299 GLU A N 1
ATOM 2259 C CA . GLU A 1 299 ? -1.747 -15.593 -26.836 1.00 60.94 299 GLU A CA 1
ATOM 2260 C C . GLU A 1 299 ? -0.977 -14.613 -27.733 1.00 60.94 299 GLU A C 1
ATOM 2262 O O . GLU A 1 299 ? -0.268 -15.035 -28.647 1.00 60.94 299 GLU A O 1
ATOM 2267 N N . GLU A 1 300 ? -1.134 -13.310 -27.494 1.00 71.44 300 GLU A N 1
ATOM 2268 C CA . GLU A 1 300 ? -0.509 -12.252 -28.277 1.00 71.44 300 GLU A CA 1
ATOM 2269 C C . GLU A 1 300 ? 0.835 -11.828 -27.668 1.00 71.44 300 GLU A C 1
ATOM 2271 O O . GLU A 1 300 ? 0.977 -11.653 -26.451 1.00 71.44 300 GLU A O 1
ATOM 2276 N N . ASP A 1 301 ? 1.831 -11.665 -28.541 1.00 80.00 301 ASP A N 1
ATOM 2277 C CA . ASP A 1 301 ? 3.118 -11.075 -28.188 1.00 80.00 301 ASP A CA 1
ATOM 2278 C C . ASP A 1 301 ? 2.916 -9.599 -27.819 1.00 80.00 301 ASP A C 1
ATOM 2280 O O . ASP A 1 301 ? 2.162 -8.883 -28.484 1.00 80.00 301 ASP A O 1
ATOM 2284 N N . LEU A 1 302 ? 3.618 -9.135 -26.785 1.00 83.94 302 LEU A N 1
ATOM 2285 C CA . LEU A 1 302 ? 3.651 -7.722 -26.441 1.00 83.94 302 LEU A CA 1
ATOM 2286 C C . LEU A 1 302 ? 4.277 -6.930 -27.585 1.00 83.94 302 LEU A C 1
ATOM 2288 O O . LEU A 1 302 ? 5.238 -7.349 -28.237 1.00 83.94 302 LEU A O 1
ATOM 2292 N N . THR A 1 303 ? 3.751 -5.738 -27.803 1.00 85.19 303 THR A N 1
ATOM 2293 C CA . THR A 1 303 ? 4.331 -4.746 -28.692 1.00 85.19 303 THR A CA 1
ATOM 2294 C C . THR A 1 303 ? 5.099 -3.710 -27.880 1.00 85.19 303 THR A C 1
ATOM 2296 O O . THR A 1 303 ? 4.892 -3.538 -26.681 1.00 85.19 303 THR A O 1
ATOM 2299 N N . CYS A 1 304 ? 5.994 -2.963 -28.530 1.00 81.88 304 CYS A N 1
ATOM 2300 C CA . CYS A 1 304 ? 6.683 -1.858 -27.860 1.00 81.88 304 CYS A CA 1
ATOM 2301 C C . CYS A 1 304 ? 5.726 -0.742 -27.396 1.00 81.88 304 CYS A C 1
ATOM 2303 O O . CYS A 1 304 ? 6.157 0.123 -26.647 1.00 81.88 304 CYS A O 1
ATOM 2305 N N . GLU A 1 305 ? 4.473 -0.716 -27.866 1.00 83.44 305 GLU A N 1
ATOM 2306 C CA . GLU A 1 305 ? 3.464 0.246 -27.400 1.00 83.44 305 GLU A CA 1
ATOM 2307 C C . GLU A 1 305 ? 2.872 -0.159 -26.041 1.00 83.44 305 GLU A C 1
ATOM 2309 O O . GLU A 1 305 ? 2.325 0.695 -25.350 1.00 83.44 305 GLU A O 1
ATOM 2314 N N . ASP A 1 306 ? 3.028 -1.427 -25.647 1.00 84.31 306 ASP A N 1
ATOM 2315 C CA . ASP A 1 306 ? 2.481 -1.980 -24.405 1.00 84.31 306 ASP A CA 1
ATOM 2316 C C . ASP A 1 306 ? 3.438 -1.845 -23.210 1.00 84.31 306 ASP A C 1
ATOM 2318 O O . ASP A 1 306 ? 3.048 -2.121 -22.081 1.00 84.31 306 ASP A O 1
ATOM 2322 N N . ILE A 1 307 ? 4.697 -1.458 -23.447 1.00 86.62 307 ILE A N 1
ATOM 2323 C CA . ILE A 1 307 ? 5.752 -1.384 -22.427 1.00 86.62 307 ILE A CA 1
ATOM 2324 C C . ILE A 1 307 ? 6.137 0.075 -22.195 1.00 86.62 307 ILE A C 1
ATOM 2326 O O . ILE A 1 307 ? 6.450 0.803 -23.141 1.00 86.62 307 ILE A O 1
ATOM 2330 N N . GLU A 1 308 ? 6.201 0.479 -20.929 1.00 89.06 308 GLU A N 1
ATOM 2331 C CA . GLU A 1 308 ? 6.652 1.810 -20.534 1.00 89.06 308 GLU A CA 1
ATOM 2332 C C . GLU A 1 308 ? 8.039 1.747 -19.876 1.00 89.06 308 GLU A C 1
ATOM 2334 O O . GLU A 1 308 ? 8.336 0.869 -19.067 1.00 89.06 308 GLU A O 1
ATOM 2339 N N . VAL A 1 309 ? 8.920 2.683 -20.244 1.00 87.81 309 VAL A N 1
ATOM 2340 C CA . VAL A 1 309 ? 10.234 2.862 -19.609 1.00 87.81 309 VAL A CA 1
ATOM 2341 C C . VAL A 1 309 ? 10.266 4.247 -18.982 1.00 87.81 309 VAL A C 1
ATOM 2343 O O . VAL A 1 309 ? 10.245 5.259 -19.684 1.00 87.81 309 VAL A O 1
ATOM 2346 N N . ILE A 1 310 ? 10.339 4.288 -17.656 1.00 88.94 310 ILE A N 1
ATOM 2347 C CA . ILE A 1 310 ? 10.272 5.516 -16.865 1.00 88.94 310 ILE A CA 1
ATOM 2348 C C . ILE A 1 310 ? 11.667 5.847 -16.350 1.00 88.94 310 ILE A C 1
ATOM 2350 O O . ILE A 1 310 ? 12.264 5.075 -15.604 1.00 88.94 310 ILE A O 1
ATOM 2354 N N . ILE A 1 311 ? 12.205 7.007 -16.729 1.00 89.62 311 ILE A N 1
ATOM 2355 C CA . ILE A 1 311 ? 13.496 7.477 -16.214 1.00 89.62 311 ILE A CA 1
ATOM 2356 C C . ILE A 1 311 ? 13.270 8.137 -14.853 1.00 89.62 311 ILE A C 1
ATOM 2358 O O . ILE A 1 311 ? 12.697 9.220 -14.766 1.00 89.62 311 ILE A O 1
ATOM 2362 N N . ASN A 1 312 ? 13.768 7.501 -13.796 1.00 89.19 312 ASN A N 1
ATOM 2363 C CA . ASN A 1 312 ? 13.601 7.949 -12.415 1.00 89.19 312 ASN A CA 1
ATOM 2364 C C . ASN A 1 312 ? 14.588 9.064 -12.050 1.00 89.19 312 ASN A C 1
ATOM 2366 O O . ASN A 1 312 ? 14.242 10.007 -11.341 1.00 89.19 312 ASN A O 1
ATOM 2370 N N . SER A 1 313 ? 15.848 8.942 -12.484 1.00 90.62 313 SER A N 1
ATOM 2371 C CA . SER A 1 313 ? 16.872 9.967 -12.251 1.00 90.62 313 SER A CA 1
ATOM 2372 C C . SER A 1 313 ? 18.069 9.840 -13.193 1.00 90.62 313 SER A C 1
ATOM 2374 O O . SER A 1 313 ? 18.343 8.772 -13.741 1.00 90.62 313 SER A O 1
ATOM 2376 N N . VAL A 1 314 ? 18.805 10.943 -13.349 1.00 89.69 314 VAL A N 1
ATOM 2377 C CA . VAL A 1 314 ? 20.072 11.006 -14.086 1.00 89.69 314 VAL A CA 1
ATOM 2378 C C . VAL A 1 314 ? 21.117 11.664 -13.192 1.00 89.69 314 VAL A C 1
ATOM 2380 O O . VAL A 1 314 ? 20.912 12.774 -12.703 1.00 89.69 314 VAL A O 1
ATOM 2383 N N . VAL A 1 315 ? 22.244 10.990 -12.972 1.00 92.69 315 VAL A N 1
ATOM 2384 C CA . VAL A 1 315 ? 23.349 11.496 -12.149 1.00 92.69 315 VAL A CA 1
ATOM 2385 C C . VAL A 1 315 ? 24.590 11.642 -13.013 1.00 92.69 315 VAL A C 1
ATOM 2387 O O . VAL A 1 315 ? 25.207 10.655 -13.408 1.00 92.69 315 VAL A O 1
ATOM 2390 N N . VAL A 1 316 ? 24.974 12.885 -13.298 1.00 88.06 316 VAL A N 1
ATOM 2391 C CA . VAL A 1 316 ? 26.210 13.196 -14.026 1.00 88.06 316 VAL A CA 1
ATOM 2392 C C . VAL A 1 316 ? 27.364 13.298 -13.035 1.00 88.06 316 VAL A C 1
ATOM 2394 O O . VAL A 1 316 ? 27.239 13.895 -11.966 1.00 88.06 316 VAL A O 1
ATOM 2397 N N . ASN A 1 317 ? 28.507 12.703 -13.369 1.00 89.94 317 ASN A N 1
ATOM 2398 C CA . ASN A 1 317 ? 29.682 12.794 -12.513 1.00 89.94 317 ASN A CA 1
ATOM 2399 C C . ASN A 1 317 ? 30.275 14.219 -12.501 1.00 89.94 317 ASN A C 1
ATOM 2401 O O . ASN A 1 317 ? 30.118 14.988 -13.446 1.00 89.94 317 ASN A O 1
ATOM 2405 N N . GLU A 1 318 ? 31.041 14.559 -11.458 1.00 85.19 318 GLU A N 1
ATOM 2406 C CA . GLU A 1 318 ? 31.618 15.910 -11.287 1.00 85.19 318 GLU A CA 1
ATOM 2407 C C . GLU A 1 318 ? 32.515 16.362 -12.452 1.00 85.19 318 GLU A C 1
ATOM 2409 O O . GLU A 1 318 ? 32.750 17.550 -12.648 1.00 85.19 318 GLU A O 1
ATOM 2414 N N . ALA A 1 319 ? 33.061 15.412 -13.210 1.00 83.75 319 ALA A N 1
ATOM 2415 C CA . ALA A 1 319 ? 33.943 15.692 -14.331 1.00 83.75 319 ALA A CA 1
ATOM 2416 C C . ALA A 1 319 ? 33.194 15.843 -15.674 1.00 83.75 319 ALA A C 1
ATOM 2418 O O . ALA A 1 319 ? 33.846 16.101 -16.687 1.00 83.75 319 ALA A O 1
ATOM 2419 N N . GLY A 1 320 ? 31.866 15.660 -15.711 1.00 84.00 320 GLY A N 1
ATOM 2420 C CA . GLY A 1 320 ? 31.053 15.724 -16.931 1.00 84.00 320 GLY A CA 1
ATOM 2421 C C . GLY A 1 320 ? 31.431 14.660 -17.968 1.00 84.00 320 GLY A C 1
ATOM 2422 O O . GLY A 1 320 ? 31.400 14.911 -19.171 1.00 84.00 320 GLY A O 1
ATOM 2423 N N . THR A 1 321 ? 31.875 13.484 -17.528 1.00 88.12 321 THR A N 1
ATOM 2424 C CA . THR A 1 321 ? 32.417 12.416 -18.387 1.00 88.12 321 THR A CA 1
ATOM 2425 C C . THR A 1 321 ? 31.552 11.169 -18.403 1.00 88.12 321 THR A C 1
ATOM 2427 O O . THR A 1 321 ? 31.696 10.357 -19.316 1.00 88.12 321 THR A O 1
ATOM 2430 N N . SER A 1 322 ? 30.711 10.980 -17.389 1.00 89.75 322 SER A N 1
ATOM 2431 C CA . SER A 1 322 ? 29.773 9.866 -17.310 1.00 89.75 322 SER A CA 1
ATOM 2432 C C . SER A 1 322 ? 28.458 10.299 -16.680 1.00 89.75 322 SER A C 1
ATOM 2434 O O . SER A 1 322 ? 28.442 11.219 -15.862 1.00 89.75 322 SER A O 1
ATOM 2436 N N . ALA A 1 323 ? 27.380 9.626 -17.065 1.00 90.06 323 ALA A N 1
ATOM 2437 C CA . ALA A 1 323 ? 26.059 9.797 -16.484 1.00 90.06 323 ALA A CA 1
ATOM 2438 C C . ALA A 1 323 ? 25.453 8.426 -16.179 1.00 90.06 323 ALA A C 1
ATOM 2440 O O . ALA A 1 323 ? 25.462 7.557 -17.052 1.00 90.06 323 ALA A O 1
ATOM 2441 N N . ASP A 1 324 ? 24.938 8.262 -14.965 1.00 92.44 324 ASP A N 1
ATOM 2442 C CA . ASP A 1 324 ? 24.177 7.088 -14.545 1.00 92.44 324 ASP A CA 1
ATOM 2443 C C . ASP A 1 324 ? 22.685 7.398 -14.666 1.00 92.44 324 ASP A C 1
ATOM 2445 O O . ASP A 1 324 ? 22.203 8.394 -14.125 1.00 92.44 324 ASP A O 1
ATOM 2449 N N . ILE A 1 325 ? 21.965 6.560 -15.402 1.00 91.50 325 ILE A N 1
ATOM 2450 C CA . ILE A 1 325 ? 20.535 6.693 -15.679 1.00 91.50 325 ILE A CA 1
ATOM 2451 C C . ILE A 1 325 ? 19.830 5.603 -14.886 1.00 91.50 325 ILE A C 1
ATOM 2453 O O . ILE A 1 325 ? 19.991 4.427 -15.203 1.00 91.50 325 ILE A O 1
ATOM 2457 N N . ASN A 1 326 ? 19.064 5.983 -13.868 1.00 91.31 326 ASN A N 1
ATOM 2458 C CA . ASN A 1 326 ? 18.199 5.070 -13.130 1.00 91.31 326 ASN A CA 1
ATOM 2459 C C . ASN A 1 326 ? 16.807 5.102 -13.759 1.00 91.31 326 ASN A C 1
ATOM 2461 O O . ASN A 1 326 ? 16.246 6.184 -13.952 1.00 91.31 326 ASN A O 1
ATOM 2465 N N . TYR A 1 327 ? 16.261 3.934 -14.071 1.00 90.88 327 TYR A N 1
ATOM 2466 C CA . TYR A 1 327 ? 14.969 3.806 -14.729 1.00 90.88 327 TYR A CA 1
ATOM 2467 C C . TYR A 1 327 ? 14.230 2.548 -14.277 1.00 90.88 327 TYR A C 1
ATOM 2469 O O . TYR A 1 327 ? 14.844 1.603 -13.776 1.00 90.88 327 TYR A O 1
ATOM 2477 N N . THR A 1 328 ? 12.918 2.554 -14.482 1.00 90.44 328 THR A N 1
ATOM 2478 C CA . THR A 1 328 ? 12.025 1.421 -14.245 1.00 90.44 328 THR A CA 1
ATOM 2479 C C . THR A 1 328 ? 11.386 0.985 -15.556 1.00 90.44 328 THR A C 1
ATOM 2481 O O . THR A 1 328 ? 11.145 1.817 -16.433 1.00 90.44 328 THR A O 1
ATOM 2484 N N . VAL A 1 329 ? 11.131 -0.315 -15.703 1.00 88.62 329 VAL A N 1
ATOM 2485 C CA . VAL A 1 329 ? 10.333 -0.853 -16.812 1.00 88.62 329 VAL A CA 1
ATOM 2486 C C . VAL A 1 329 ? 9.014 -1.388 -16.285 1.00 88.62 329 VAL A C 1
ATOM 2488 O O . VAL A 1 329 ? 9.001 -2.236 -15.397 1.00 88.62 329 VAL A O 1
ATOM 2491 N N . GLU A 1 330 ? 7.918 -0.894 -16.849 1.00 87.50 330 GLU A N 1
ATOM 2492 C CA . GLU A 1 330 ? 6.562 -1.301 -16.504 1.00 87.50 330 GLU A CA 1
ATOM 2493 C C . GLU A 1 330 ? 5.982 -2.152 -17.636 1.00 87.50 330 GLU A C 1
ATOM 2495 O O . GLU A 1 330 ? 5.957 -1.753 -18.805 1.00 87.50 330 GLU A O 1
ATOM 2500 N N . LEU A 1 331 ? 5.565 -3.367 -17.276 1.00 84.88 331 LEU A N 1
ATOM 2501 C CA . LEU A 1 331 ? 4.828 -4.276 -18.148 1.00 84.88 331 LEU A CA 1
ATOM 2502 C C . LEU A 1 331 ? 3.324 -4.044 -17.952 1.00 84.88 331 LEU A C 1
ATOM 2504 O O . LEU A 1 331 ? 2.910 -3.677 -1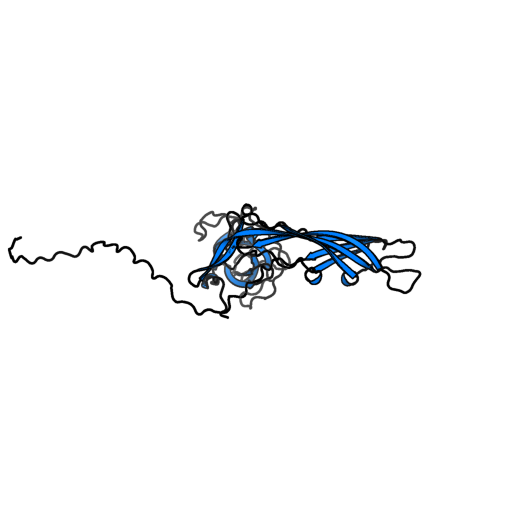6.850 1.00 84.88 331 LEU A O 1
ATOM 2508 N N . PRO A 1 332 ? 2.494 -4.275 -18.982 1.00 81.56 332 PRO A N 1
ATOM 2509 C CA . PRO A 1 332 ? 1.056 -4.083 -18.858 1.00 81.56 332 PRO A CA 1
ATOM 2510 C C . PRO A 1 332 ? 0.478 -5.057 -17.831 1.00 81.56 332 PRO A C 1
ATOM 2512 O O . PRO A 1 332 ? 1.019 -6.147 -17.611 1.00 81.56 332 PRO A O 1
ATOM 2515 N N . GLU A 1 333 ? -0.643 -4.682 -17.219 1.00 75.00 333 GLU A N 1
ATOM 2516 C CA . GLU A 1 333 ? -1.350 -5.564 -16.295 1.00 75.00 333 GLU A CA 1
ATOM 2517 C C . GLU A 1 333 ? -1.720 -6.893 -16.968 1.00 75.00 333 GLU A C 1
ATOM 2519 O O . GLU A 1 333 ? -1.915 -6.988 -18.185 1.00 75.00 333 GLU A O 1
ATOM 2524 N N . CYS A 1 334 ? -1.817 -7.946 -16.157 1.00 70.94 334 CYS A N 1
ATOM 2525 C CA . CYS A 1 334 ? -2.218 -9.273 -16.602 1.00 70.94 334 CYS A CA 1
ATOM 2526 C C . CYS A 1 334 ? -3.726 -9.294 -16.916 1.00 70.94 334 CYS A C 1
ATOM 2528 O O . CYS A 1 334 ? -4.516 -9.892 -16.187 1.00 70.94 334 CYS A O 1
ATOM 2530 N N . GLU A 1 335 ? -4.152 -8.617 -17.980 1.00 60.19 335 GLU A N 1
ATOM 2531 C CA . GLU A 1 335 ? -5.537 -8.670 -18.430 1.00 60.19 335 GLU A CA 1
ATOM 2532 C C . GLU A 1 335 ? -5.793 -10.001 -19.143 1.00 60.19 335 GLU A C 1
ATOM 2534 O O . GLU A 1 335 ? -5.232 -10.293 -20.201 1.00 60.19 335 GLU A O 1
ATOM 2539 N N . VAL A 1 336 ? -6.670 -10.823 -18.567 1.00 53.25 336 VAL A N 1
ATOM 2540 C CA . VAL A 1 336 ? -7.279 -11.929 -19.308 1.00 53.25 336 VAL A CA 1
ATOM 2541 C C . VAL A 1 336 ? -8.357 -11.310 -20.198 1.00 53.25 336 VAL A C 1
ATOM 2543 O O . VAL A 1 336 ? -9.238 -10.629 -19.661 1.00 53.25 336 VAL A O 1
ATOM 2546 N N . PRO A 1 337 ? -8.339 -11.523 -21.527 1.00 47.19 337 PRO A N 1
ATOM 2547 C CA . PRO A 1 337 ? -9.401 -11.043 -22.396 1.00 47.19 337 PRO A CA 1
ATOM 2548 C C . PRO A 1 337 ? -10.748 -11.513 -21.848 1.00 47.19 337 PRO A C 1
ATOM 2550 O O . PRO A 1 337 ? -11.003 -12.713 -21.738 1.00 47.19 337 PRO A O 1
ATOM 2553 N N . LEU A 1 338 ? -11.612 -10.571 -21.467 1.00 44.94 338 LEU A N 1
ATOM 2554 C CA . LEU A 1 338 ? -12.981 -10.907 -21.105 1.00 44.94 338 LEU A CA 1
ATOM 2555 C C . LEU A 1 338 ? -13.628 -11.525 -22.346 1.00 44.94 338 LEU A C 1
ATOM 2557 O O . LEU A 1 338 ? -13.822 -10.830 -23.346 1.00 44.94 338 LEU A O 1
ATOM 2561 N N . GLU A 1 339 ? -13.977 -12.813 -22.295 1.00 42.47 339 GLU A N 1
ATOM 2562 C CA . GLU A 1 339 ? -14.880 -13.366 -23.298 1.00 42.47 339 GLU A CA 1
ATOM 2563 C C . GLU A 1 339 ? -16.138 -12.489 -23.320 1.00 42.47 339 GLU A C 1
ATOM 2565 O O . GLU A 1 339 ? -16.792 -12.281 -22.290 1.00 42.47 339 GLU A O 1
ATOM 2570 N N . GLU A 1 340 ? -16.480 -11.939 -24.491 1.00 32.41 340 GLU A N 1
ATOM 2571 C CA . GLU A 1 340 ? -17.756 -11.254 -24.655 1.00 32.41 340 GLU A CA 1
ATOM 2572 C C . GLU A 1 340 ? -18.864 -12.211 -24.186 1.00 32.41 340 GLU A C 1
ATOM 2574 O O . GLU A 1 340 ? -18.926 -13.352 -24.663 1.00 32.41 340 GLU A O 1
ATOM 2579 N N . PRO A 1 341 ? -19.763 -11.793 -23.272 1.00 37.84 341 PRO A N 1
ATOM 2580 C CA . PRO A 1 341 ? -20.841 -12.663 -22.841 1.00 37.84 341 PRO A CA 1
ATOM 2581 C C . PRO A 1 341 ? -21.619 -13.102 -24.086 1.00 37.84 341 PRO A C 1
ATOM 2583 O O . PRO A 1 341 ? -21.971 -12.248 -24.911 1.00 37.84 341 PRO A O 1
ATOM 2586 N N . PRO A 1 342 ? -21.905 -14.406 -24.252 1.00 35.16 342 PRO A N 1
ATOM 2587 C CA . PRO A 1 342 ? -22.508 -14.912 -25.471 1.00 35.16 342 PRO A CA 1
ATOM 2588 C C . PRO A 1 342 ? -23.786 -14.130 -25.772 1.00 35.16 342 PRO A C 1
ATOM 2590 O O . PRO A 1 342 ? -24.698 -14.048 -24.941 1.00 35.16 342 PRO A O 1
ATOM 2593 N N . VAL A 1 343 ? -23.836 -13.532 -26.969 1.00 38.75 343 VAL A N 1
ATOM 2594 C CA . VAL A 1 343 ? -24.987 -12.776 -27.474 1.00 38.75 343 VAL A CA 1
ATOM 2595 C C . VAL A 1 343 ? -26.261 -13.580 -27.210 1.00 38.75 343 VAL A C 1
ATOM 2597 O O . VAL A 1 343 ? -26.403 -14.724 -27.642 1.00 38.75 343 VAL A O 1
ATOM 2600 N N . GLY A 1 344 ? -27.161 -12.969 -26.438 1.00 37.59 344 GLY A N 1
ATOM 2601 C CA . GLY A 1 344 ? -28.172 -13.654 -25.645 1.00 37.59 344 GLY A CA 1
ATOM 2602 C C . GLY A 1 344 ? -28.963 -14.758 -26.348 1.00 37.59 344 GLY A C 1
ATOM 2603 O O . GLY A 1 344 ? -29.660 -14.539 -27.338 1.00 37.59 344 GLY A O 1
ATOM 2604 N N . THR A 1 345 ? -28.992 -15.918 -25.697 1.00 33.72 345 THR A N 1
ATOM 2605 C CA . THR A 1 345 ? -30.167 -16.795 -25.736 1.00 33.72 345 THR A CA 1
ATOM 2606 C C . THR A 1 345 ? -31.016 -16.455 -24.506 1.00 33.72 345 THR A C 1
ATOM 2608 O O . THR A 1 345 ? -30.465 -16.376 -23.408 1.00 33.72 345 THR A O 1
ATOM 2611 N N . PRO A 1 346 ? -32.333 -16.203 -24.638 1.00 34.03 346 PRO A N 1
ATOM 2612 C CA . PRO A 1 346 ? -33.169 -15.865 -23.489 1.00 34.03 346 PRO A CA 1
ATOM 2613 C C . PRO A 1 346 ? -33.120 -17.006 -22.460 1.00 34.03 346 PRO A C 1
ATOM 2615 O O . PRO A 1 346 ? -33.046 -18.171 -22.862 1.00 34.03 346 PRO A O 1
ATOM 2618 N N . PRO A 1 347 ? -33.177 -16.706 -21.149 1.00 37.06 347 PRO A N 1
ATOM 2619 C CA . PRO A 1 347 ? -33.016 -17.715 -20.116 1.00 37.06 347 PRO A CA 1
ATOM 2620 C C . PRO A 1 347 ? -34.102 -18.782 -20.259 1.00 37.06 347 PRO A C 1
ATOM 2622 O O . PRO A 1 347 ? -35.298 -18.525 -20.093 1.00 37.06 347 PRO A O 1
ATOM 2625 N N . GLY A 1 348 ? -33.678 -20.002 -20.578 1.00 33.62 348 GLY A N 1
ATOM 2626 C CA . GLY A 1 348 ? -34.498 -21.184 -20.392 1.00 33.62 348 GLY A CA 1
ATOM 2627 C C . GLY A 1 348 ? -34.746 -21.352 -18.898 1.00 33.62 348 GLY A C 1
ATOM 2628 O O . GLY A 1 348 ? -33.835 -21.680 -18.146 1.00 33.62 348 GLY A O 1
ATOM 2629 N N . ASN A 1 349 ? -35.981 -21.105 -18.462 1.00 41.62 349 ASN A N 1
ATOM 2630 C CA . ASN A 1 349 ? -36.455 -21.427 -17.119 1.00 41.62 349 ASN A CA 1
ATOM 2631 C C . ASN A 1 349 ? -36.327 -22.936 -16.855 1.00 41.62 349 ASN A C 1
ATOM 2633 O O . ASN A 1 349 ? -37.285 -23.680 -17.058 1.00 41.62 349 ASN A O 1
ATOM 2637 N N . THR A 1 350 ? -35.180 -23.390 -16.357 1.00 33.25 350 THR A N 1
ATOM 2638 C CA . THR A 1 350 ? -35.051 -24.700 -15.711 1.00 33.25 350 THR A CA 1
ATOM 2639 C C . THR A 1 350 ? -34.068 -24.635 -14.548 1.00 33.25 350 THR A C 1
ATOM 2641 O O . THR A 1 350 ? -33.036 -25.296 -14.554 1.00 33.25 350 THR A O 1
ATOM 2644 N N . CYS A 1 351 ? -34.422 -23.895 -13.497 1.00 29.70 351 CYS A N 1
ATOM 2645 C CA . CYS A 1 351 ? -34.023 -24.335 -12.163 1.00 29.70 351 CYS A CA 1
ATOM 2646 C C . CYS A 1 351 ? -34.805 -25.628 -11.863 1.00 29.70 351 CYS A C 1
ATOM 2648 O O . CYS A 1 351 ? -36.042 -25.596 -11.917 1.00 29.70 351 CYS A O 1
ATOM 2650 N N . PRO A 1 352 ? -34.161 -26.769 -11.560 1.00 35.91 352 PRO A N 1
ATOM 2651 C CA . PRO A 1 352 ? -34.880 -27.886 -10.965 1.00 35.91 352 PRO A CA 1
ATOM 2652 C C . PRO A 1 352 ? -35.470 -27.420 -9.619 1.00 35.91 352 PRO A C 1
ATOM 2654 O O . PRO A 1 352 ? -34.784 -26.736 -8.857 1.00 35.91 352 PRO A O 1
ATOM 2657 N N . PRO A 1 353 ? -36.743 -27.729 -9.309 1.00 35.75 353 PRO A N 1
ATOM 2658 C CA . PRO A 1 353 ? -37.317 -27.366 -8.020 1.00 35.75 353 PRO A CA 1
ATOM 2659 C C . PRO A 1 353 ? -36.526 -28.037 -6.883 1.00 35.75 353 PRO A C 1
ATOM 2661 O O . PRO A 1 353 ? -36.067 -29.172 -7.052 1.00 35.75 353 PRO A O 1
ATOM 2664 N N . PRO A 1 354 ? -36.381 -27.376 -5.720 1.00 38.09 354 PRO A N 1
ATOM 2665 C CA . PRO A 1 354 ? -35.669 -27.945 -4.585 1.00 38.09 354 PRO A CA 1
ATOM 2666 C C . PRO A 1 354 ? -36.313 -29.268 -4.158 1.00 38.09 354 PRO A C 1
ATOM 2668 O O . PRO A 1 354 ? -37.541 -29.406 -4.127 1.00 38.09 354 PRO A O 1
ATOM 2671 N N . ALA A 1 355 ? -35.470 -30.247 -3.823 1.00 35.34 355 ALA A N 1
ATOM 2672 C CA . ALA A 1 355 ? -35.917 -31.524 -3.289 1.00 35.34 355 ALA A CA 1
ATOM 2673 C C . ALA A 1 355 ? -36.795 -31.291 -2.040 1.00 35.34 355 ALA A C 1
ATOM 2675 O O . ALA A 1 355 ? -36.436 -30.481 -1.180 1.00 35.34 355 ALA A O 1
ATOM 2676 N N . PRO A 1 356 ? -37.948 -31.971 -1.905 1.00 33.34 356 PRO A N 1
ATOM 2677 C CA . PRO A 1 356 ? -38.790 -31.817 -0.730 1.00 33.34 356 PRO A CA 1
ATOM 2678 C C . PRO A 1 356 ? -38.023 -32.256 0.521 1.00 33.34 356 PRO A C 1
ATOM 2680 O O . PRO A 1 356 ? -37.555 -33.391 0.612 1.00 33.34 356 PRO A O 1
ATOM 2683 N N . ALA A 1 357 ? -37.916 -31.348 1.493 1.00 35.97 357 ALA A N 1
ATOM 2684 C CA . ALA A 1 357 ? -37.294 -31.620 2.780 1.00 35.97 357 ALA A CA 1
ATOM 2685 C C . ALA A 1 357 ? -37.951 -32.840 3.466 1.00 35.97 357 ALA A C 1
ATOM 2687 O O . ALA A 1 357 ? -39.184 -32.975 3.441 1.00 35.97 357 ALA A O 1
ATOM 2688 N N . PRO A 1 358 ? -37.170 -33.724 4.115 1.00 33.81 358 PRO A N 1
ATOM 2689 C CA . PRO A 1 358 ? -37.721 -34.826 4.886 1.00 33.81 358 PRO A CA 1
ATOM 2690 C C . PRO A 1 358 ? -38.581 -34.278 6.030 1.00 33.81 358 PRO A C 1
ATOM 2692 O O . PRO A 1 358 ? -38.140 -33.515 6.888 1.00 33.81 358 PRO A O 1
ATOM 2695 N N . ARG A 1 359 ? -39.856 -34.671 6.019 1.00 31.05 359 ARG A N 1
ATOM 2696 C CA . ARG A 1 359 ? -40.866 -34.279 7.001 1.00 31.05 359 ARG A CA 1
ATOM 2697 C C . ARG A 1 359 ? -40.487 -34.849 8.370 1.00 31.05 359 ARG A C 1
ATOM 2699 O O . ARG A 1 359 ? -40.732 -36.019 8.648 1.00 31.05 359 ARG A O 1
ATOM 2706 N N . ASN A 1 360 ? -39.908 -34.014 9.227 1.00 32.59 360 ASN A N 1
ATOM 2707 C CA . ASN A 1 360 ? -39.626 -34.347 10.618 1.00 32.59 360 ASN A CA 1
ATOM 2708 C C . ASN A 1 360 ? -40.951 -34.384 11.405 1.00 32.59 360 ASN A C 1
ATOM 2710 O O . ASN A 1 360 ? -41.441 -33.370 11.900 1.00 32.59 360 ASN A O 1
ATOM 2714 N N . THR A 1 361 ? -41.603 -35.546 11.454 1.00 33.88 361 THR A N 1
ATOM 2715 C CA . THR A 1 361 ? -42.768 -35.779 12.315 1.00 33.88 361 THR A CA 1
ATOM 2716 C C . THR A 1 361 ? -42.309 -35.988 13.755 1.00 33.88 361 THR A C 1
ATOM 2718 O O . THR A 1 361 ? -42.148 -37.124 14.194 1.00 33.88 361 THR A O 1
ATOM 2721 N N . GLN A 1 362 ? -42.146 -34.902 14.512 1.00 32.50 362 GLN A N 1
ATOM 2722 C CA . GLN A 1 362 ? -42.302 -34.971 15.964 1.00 32.50 362 GLN A CA 1
ATOM 2723 C C . GLN A 1 362 ? -43.796 -34.843 16.315 1.00 32.50 362 GLN A C 1
ATOM 2725 O O . GLN A 1 362 ? -44.444 -33.876 15.905 1.00 32.50 362 GLN A O 1
ATOM 2730 N N . PRO A 1 363 ? -44.386 -35.804 17.048 1.00 32.94 363 PRO A N 1
ATOM 2731 C CA . PRO A 1 363 ? -45.768 -35.709 17.487 1.00 32.94 363 PRO A CA 1
ATOM 2732 C C . PRO A 1 363 ? -45.898 -34.696 18.631 1.00 32.94 363 PRO A C 1
ATOM 2734 O O . PRO A 1 363 ? -45.376 -34.884 19.728 1.00 32.94 363 PRO A O 1
ATOM 2737 N N . VAL A 1 364 ? -46.650 -33.627 18.367 1.00 33.22 364 VAL A N 1
ATOM 2738 C CA . VAL A 1 364 ? -47.129 -32.683 19.379 1.00 33.22 364 VAL A CA 1
ATOM 2739 C C . VAL A 1 364 ? -48.064 -33.425 20.334 1.00 33.22 364 VAL A C 1
ATOM 2741 O O . VAL A 1 364 ? -49.131 -33.902 19.946 1.00 33.22 364 VAL A O 1
ATOM 2744 N N . ASN A 1 365 ? -47.652 -33.501 21.596 1.00 33.47 365 ASN A N 1
ATOM 2745 C CA . ASN A 1 365 ? -48.408 -34.065 22.704 1.00 33.47 365 ASN A CA 1
ATOM 2746 C C . ASN A 1 365 ? -49.630 -33.165 22.989 1.00 33.47 365 ASN A C 1
ATOM 2748 O O . ASN A 1 365 ? -49.525 -32.161 23.694 1.00 33.47 365 ASN A O 1
ATOM 2752 N N . LYS A 1 366 ? -50.789 -33.484 22.398 1.00 34.22 366 LYS A N 1
ATOM 2753 C CA . LYS A 1 366 ? -52.081 -32.877 22.751 1.00 34.22 366 LYS A CA 1
ATOM 2754 C C . LYS A 1 366 ? -52.885 -33.843 23.618 1.00 34.22 366 LYS A C 1
ATOM 2756 O O . LYS A 1 366 ? -53.256 -34.933 23.198 1.00 34.22 366 LYS A O 1
ATOM 2761 N N . THR A 1 367 ? -53.112 -33.375 24.838 1.00 32.31 367 THR A N 1
ATOM 2762 C CA . THR A 1 367 ? -54.107 -33.766 25.839 1.00 32.31 367 THR A CA 1
ATOM 2763 C C . THR A 1 367 ? -55.269 -34.620 25.319 1.00 32.31 367 THR A C 1
ATOM 2765 O O . THR A 1 367 ? -56.119 -34.166 24.554 1.00 32.31 367 THR A O 1
ATOM 2768 N N . ALA A 1 368 ? -55.338 -35.854 25.822 1.00 28.22 368 ALA A N 1
ATOM 2769 C CA . ALA A 1 368 ? -56.487 -36.735 25.688 1.00 28.22 368 ALA A CA 1
ATOM 2770 C C . ALA A 1 368 ? -57.651 -36.225 26.555 1.00 28.22 368 ALA A C 1
ATOM 2772 O O . ALA A 1 368 ? -57.560 -36.202 27.782 1.00 28.22 368 ALA A O 1
ATOM 2773 N N . ILE A 1 369 ? -58.760 -35.854 25.913 1.00 32.38 369 ILE A N 1
ATOM 2774 C CA . ILE A 1 369 ? -60.076 -35.754 26.549 1.00 32.38 369 ILE A CA 1
ATOM 2775 C C . ILE A 1 369 ? -60.922 -36.910 26.005 1.00 32.38 369 ILE A C 1
ATOM 2777 O O . ILE A 1 369 ? -61.102 -37.060 24.799 1.00 32.38 369 ILE A O 1
ATOM 2781 N N . ASN A 1 370 ? -61.387 -37.744 26.936 1.00 29.41 370 ASN A N 1
ATOM 2782 C CA . ASN A 1 370 ? -62.241 -38.915 26.748 1.00 29.41 370 ASN A CA 1
ATOM 2783 C C . ASN A 1 370 ? -63.512 -38.624 25.938 1.00 29.41 370 ASN A C 1
ATOM 2785 O O . ASN A 1 370 ? -64.195 -37.656 26.253 1.00 29.41 370 ASN A O 1
ATOM 2789 N N . MET A 1 371 ? -63.899 -39.551 25.049 1.00 28.73 371 MET A N 1
ATOM 2790 C CA . MET A 1 371 ? -65.283 -40.038 24.867 1.00 28.73 371 MET A CA 1
ATOM 2791 C C . MET A 1 371 ? -65.314 -41.372 24.081 1.00 28.73 371 MET A C 1
ATOM 2793 O O . MET A 1 371 ? -64.350 -41.685 23.382 1.00 28.73 371 MET A O 1
ATOM 2797 N N . PRO A 1 372 ? -66.371 -42.198 24.243 1.00 28.53 372 PRO A N 1
ATOM 2798 C CA . PRO A 1 372 ? -66.293 -43.655 24.153 1.00 28.53 372 PRO A CA 1
ATOM 2799 C C . PRO A 1 372 ? -66.839 -44.285 22.854 1.00 28.53 372 PRO A C 1
ATOM 2801 O O . PRO A 1 372 ? -67.723 -43.754 22.191 1.00 28.53 372 PRO A O 1
ATOM 2804 N N . THR A 1 373 ? -66.293 -45.473 22.572 1.00 30.08 373 THR A N 1
ATOM 2805 C CA . THR A 1 373 ? -66.855 -46.680 21.923 1.00 30.08 373 THR A CA 1
ATOM 2806 C C . THR A 1 373 ? -68.159 -46.583 21.117 1.00 30.08 373 THR A C 1
ATOM 2808 O O . THR A 1 373 ? -69.212 -46.403 21.716 1.00 30.08 373 THR A O 1
ATOM 2811 N N . VAL A 1 374 ? -68.129 -46.998 19.833 1.00 28.23 374 VAL A N 1
ATOM 2812 C CA . VAL A 1 374 ? -69.188 -47.833 19.209 1.00 28.23 374 VAL A CA 1
ATOM 2813 C C . VAL A 1 374 ? -68.612 -48.799 18.152 1.00 28.23 374 VAL A C 1
ATOM 2815 O O . VAL A 1 374 ? -67.810 -48.434 17.301 1.00 28.23 374 VAL A O 1
ATOM 2818 N N . ASN A 1 375 ? -69.074 -50.049 18.244 1.00 28.66 375 ASN A N 1
ATOM 2819 C CA . ASN A 1 375 ? -68.830 -51.234 17.415 1.00 28.66 375 ASN A CA 1
ATOM 2820 C C . ASN A 1 375 ? -69.210 -51.124 15.923 1.00 28.66 375 ASN A C 1
ATOM 2822 O O . ASN A 1 375 ? -70.241 -50.553 15.585 1.00 28.66 375 ASN A O 1
ATOM 2826 N N . SER A 1 376 ? -68.513 -51.888 15.071 1.00 33.72 376 SER A N 1
ATOM 2827 C CA . SER A 1 376 ? -69.085 -52.868 14.106 1.00 33.72 376 SER A CA 1
ATOM 2828 C C . SER A 1 376 ? -67.934 -53.495 13.292 1.00 33.72 376 SER A C 1
ATOM 2830 O O . SER A 1 376 ? -67.222 -52.817 12.574 1.00 33.72 376 SER A O 1
ATOM 2832 N N . ALA A 1 377 ? -67.492 -54.724 13.561 1.00 30.67 377 ALA A N 1
ATOM 2833 C CA . ALA A 1 377 ? -68.080 -56.015 13.195 1.00 30.67 377 ALA A CA 1
ATOM 2834 C C . ALA A 1 377 ? -68.195 -56.291 11.677 1.00 30.67 377 ALA A C 1
ATOM 2836 O O . ALA A 1 377 ? -69.102 -55.791 11.023 1.00 30.67 377 ALA A O 1
ATOM 2837 N N . LYS A 1 378 ? -67.406 -57.296 11.239 1.00 32.56 378 LYS A N 1
ATOM 2838 C CA . LYS A 1 378 ? -67.586 -58.192 10.066 1.00 32.56 378 LYS A CA 1
ATOM 2839 C C . LYS A 1 378 ? -67.276 -57.531 8.699 1.00 32.56 378 LYS A C 1
ATOM 2841 O O . LYS A 1 378 ? -67.582 -56.381 8.485 1.00 32.56 378 LYS A O 1
ATOM 2846 N N . ARG A 1 379 ? -66.710 -58.204 7.688 1.00 31.58 379 ARG A N 1
ATOM 2847 C CA . ARG A 1 379 ? -66.769 -59.630 7.349 1.00 31.58 379 ARG A CA 1
ATOM 2848 C C . ARG A 1 379 ? -65.708 -59.990 6.290 1.00 31.58 379 ARG A C 1
ATOM 2850 O O . ARG A 1 379 ? -65.599 -59.361 5.253 1.00 31.58 379 ARG A O 1
ATOM 2857 N N . ARG A 1 380 ? -65.017 -61.082 6.595 1.00 33.28 380 ARG A N 1
ATOM 2858 C CA . ARG A 1 380 ? -64.328 -62.099 5.782 1.00 33.28 380 ARG A CA 1
ATOM 2859 C C . ARG A 1 380 ? -64.733 -62.299 4.299 1.00 33.28 380 ARG A C 1
ATOM 2861 O O . ARG A 1 380 ? -65.924 -62.313 3.994 1.00 33.28 380 ARG A O 1
ATOM 2868 N N . LYS A 1 381 ? -63.732 -62.845 3.581 1.00 35.56 381 LYS A N 1
ATOM 2869 C CA . LYS A 1 381 ? -63.718 -63.737 2.390 1.00 35.56 381 LYS A CA 1
ATOM 2870 C C . LYS A 1 381 ? -63.651 -63.020 1.031 1.00 35.56 381 LYS A C 1
ATOM 2872 O O . LYS A 1 381 ? -64.402 -62.087 0.811 1.00 35.56 381 LYS A O 1
ATOM 2877 N N . ARG A 1 382 ? -62.806 -63.459 0.097 1.00 40.12 382 ARG A N 1
ATOM 2878 C CA . ARG A 1 382 ? -62.312 -64.825 -0.146 1.00 40.12 382 ARG A CA 1
ATOM 2879 C C . ARG A 1 382 ? -60.849 -64.846 -0.548 1.00 40.12 382 ARG A C 1
ATOM 2881 O O . ARG A 1 382 ? -60.452 -63.894 -1.244 1.00 40.12 382 ARG A O 1
#

Foldseek 3Di:
DPPDDDPDDDPVQQDWDDWPQKIKGFPDWDDDVLAIKTKIKIANAHPPFFFFFKKFWQDDPPQQVQKAFKWKDAKAFPPDPADPDTHGDDWDQQQPPWDAAAPDPAPQHHRDTGRGTMDGCPDPPSDTRDHRIMMMIMIGGNADADKDWTKMWIDGPNDIIIHIHIDGDHDDFPFADDWPDFPFKDKWKFFDDPPWKFADQDDWLVQKDKDKDWPDKDKAWFDPVQWGWDWDWDDDPNDTDTDTAIKTKIKIKTKMWMKIWGWMDGPPDDDTHTTITIDIDITMGIDIDRDDPPPQAPPDDDDSVQKDKAFPDWHADPSRGMIMTMIGIDGHHSDRPPDDDPPDDDDDPDPPPDDDDPDPDDDDDDDDDDDDDDDDDDDDDD